Protein 5YV5 (pdb70)

C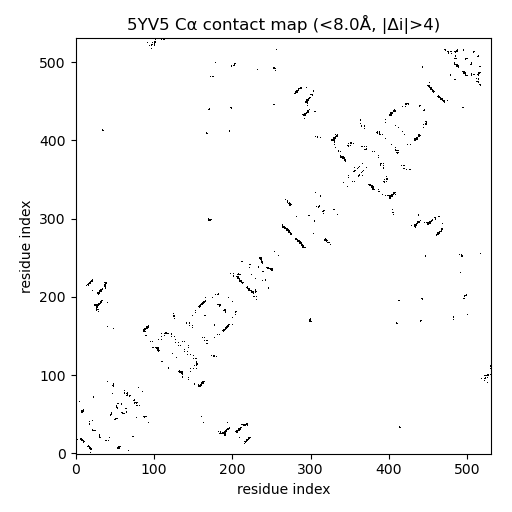ATH classification: 3.40.50.300 (+1 more: 3.40.50.300)

Organism: NCBI:txid1185654

Solvent-accessible surface area: 22726 Å² total; per-residue (Å²): 107,94,108,163,146,47,13,4,11,106,62,58,157,97,53,12,24,0,23,58,10,0,14,17,76,109,25,73,0,0,0,0,0,0,21,60,43,0,10,8,37,12,0,5,72,0,0,12,32,88,42,66,0,30,44,38,55,136,34,119,42,36,58,10,0,18,129,34,25,162,89,64,110,7,56,82,15,0,65,75,18,88,85,36,124,18,180,14,17,14,0,6,70,67,0,78,42,0,40,134,21,14,152,29,64,0,42,84,7,0,126,105,0,42,89,44,68,50,28,156,104,10,9,132,28,4,65,0,88,137,5,42,99,120,69,2,123,124,18,60,23,11,32,9,0,19,0,0,0,0,0,0,8,0,30,93,23,50,16,0,0,1,6,13,3,5,38,81,2,4,1,63,30,18,1,22,2,1,35,11,0,38,100,3,10,125,95,39,27,0,0,1,0,0,0,9,1,6,1,3,0,5,2,0,0,38,26,0,0,0,1,16,27,93,81,42,80,43,0,8,1,0,78,58,21,38,18,78,96,0,0,2,25,0,0,82,0,57,0,149,128,39,109,32,143,55,12,119,85,72,7,135,12,32,131,127,76,92,82,118,167,100,160,68,118,51,36,22,79,4,61,110,0,8,24,38,99,81,101,23,114,0,68,0,27,62,14,57,1,40,90,23,3,2,0,0,0,0,0,20,52,44,1,9,8,32,16,0,1,73,5,5,20,66,88,44,136,26,75,96,42,133,36,140,47,152,45,83,48,2,51,1,44,32,177,64,178,21,137,60,175,4,24,0,104,66,42,0,23,160,38,36,51,85,35,8,108,35,118,52,15,58,80,31,0,0,130,28,2,22,0,64,127,10,37,126,81,68,5,69,122,18,64,35,14,31,23,12,27,1,14,0,0,13,8,4,1,116,115,4,46,1,8,0,0,0,16,0,7,34,139,4,7,1,44,39,20,8,7,0,4,36,0,0,10,42,1,6,87,122,60,143,50,2,0,2,0,0,0,8,4,2,5,3,2,17,20,0,6,34,47,0,0,0,1,53,30,92,76,48,129,121,3,82,0,9,53,13,29,36,21,141,114,0,2,29,107,6,0,52,69,14,20,2,0,1,77,42,0,116,92,13,6,1,1,49,7,4,46,88,32,39,95,81,3,145,100,8,65,159,158,34,67,35,1,78,87,96,71,88,76,7,47,67,7,0,45,72,7,0,73

Sequence (531 aa):
SHLEEDCVHRYGVNAFVLYRLPVVKEGMVVGIVGPNGTGKSTAVKILAGQLIPNLCGDNDSWDGVIRAFRGNELQNYFEKLKNGEIRPVVKPQYVDLIPKAVKGKVIELLKKADETGKLEEVVKALELENVLDREIQHLSGGELQRVAIAAALLRNATFYFFDEPSSYLDIRQRLNAARAIRRLSEEGKSVLVVEHDLAVLDYLSDIIHVVYGEPGVYGIFSQPKGTRNGINEFLRGYLKDENVRFRPYEIKFTKTGERVEIERETLVTYPRLVKDYGSFRLEVEPGEIKKGEVIGIVGPNGIGKTTFVKMLAGVEEPTEGKIEWDLTVAYKPQYIKADYEGTVYELLSKIDASKLNSNFYKTELLKPLGIIDLYDREVNELSGGELQRVAIAATLLRDADIYLLDEPSAYLDVEQRLAVSRAIRHLMEKNEKTALVVEHDVLMIDYVSDRLMVFEGEPGKYGRALPPMGMREGMNRFLASIGITFRRDPDTGRPRANKEGSVKDREQKEKGEYYYISEEEALAGLSALFG

Nearest PDB structures (foldseek):
  5yv5-assembly1_A  TM=1.002E+00  e=0.000E+00  Pyrococcus furiosus COM1
  1yqt-assembly1_A  TM=9.961E-01  e=0.000E+00  Pyrococcus furiosus
  3j15-assembly1_B  TM=9.152E-01  e=1.949E-87  Pyrococcus furiosus
  7o80-assembly1_Bz  TM=8.750E-01  e=1.433E-65  Oryctolagus cuniculus
  3jai-assembly1_jj  TM=8.845E-01  e=2.036E-62  Oryctolagus cuniculus

Radius of gyration: 23.37 Å; Cα contacts (8 Å, |Δi|>4): 1099; chains: 2; bounding box: 56×56×71 Å

InterPro domains:
  IPR003439 ABC transporter-like, ATP-binding domain [PF00005] (96-238)
  IPR003439 ABC transporter-like, ATP-binding domain [PF00005] (360-481)
  IPR003439 ABC transporter-like, ATP-binding domain [PS50893] (66-309)
  IPR003439 ABC transporter-like, ATP-binding domain [PS50893] (334-554)
  IPR003593 AAA+ ATPase domain [SM00382] (98-286)
  IPR003593 AAA+ ATPase domain [SM00382] (363-531)
  IPR007209 RNase L inhibitor RLI-like, possible metal-binding domain [PF04068] (1-32)
  IPR013283 RLI1 [PR01868] (20-35)
  IPR013283 RLI1 [PR01868] (48-72)
  IPR013283 RLI1 [PR01868] (75-95)
  IPR013283 RLI1 [PR01868] (103-128)
  IPR013283 RLI1 [PR01868] (134-150)
  IPR013283 RLI1 [PR01868] (150-176)
  IPR013283 RLI1 [PTHR19248] (2-589)
  IPR017871 ABC transporter-like, conserved site [PS00211] (211-225)
  IPR017871 ABC transporter-like, conserved site [PS00211] (454-468)
  IPR017896 4Fe-4S ferredoxin-type, iron-sulphur binding domain [PF00037] (45-67)
  IPR017896 4Fe-4S ferredoxin-type, iron-sulphur binding domain [PS51379] (2-35)
  IPR017896 4Fe-4S ferredoxin-type, iron-sulphur binding domain [PS51379] (42-71)
  IPR017900 4Fe-4S ferredoxin, iron-sulphur binding, conserved site [PS00198] (51-62)

Foldseek 3Di:
DPDLLQFWAADDVQRETEGHADDWFFLFEEEEAEFAQACPVVNVCCLQVNDPGCSVHRDDDLVVVLVSCVPHPCNVSSVCVRVVVFHEQELDDPLVCVPVVDWDFLLVLLVVLAPPPCLVVLCVLLVCVVRRGPIPVPDDSLNSLSSSLSSQLRHDGQEYEYEASCAPFFLLNLQSSLQSQLVSSVVRGIYYYYHQQLQSSLQNGQKYWYWADDRSHHIYTDHIDGSVVRVQCVQQQADPVVRDRRDPGGLFFDDPPDDDDDPFAWPDWFDWFWADDDQEIEIEHTATFGFLFEAEEGDGPLACPLVVLCVVQVVDPTPDGDDDDDWFEQEQHPDDQDDDFAFLQVLQCVQPVPLVPDPVCCVQQCVQLVNVVRGRPTQNPDDPSRVLSSSLSSSLSHDIQEYEAEASCRPGGNSNLSSSLRNLQVSSNVVRHYYYYYYSRVQSCSSRHQWYWYKDDDRNRYIYIDYIGGPQVRCLVVVVVNLWAWDADNSRRTTRTDHPPDPVSVVCVVVSRRYDD/DDPVVVVVVVVVPD

Structure (mmCIF, N/CA/C/O backbone):
data_5YV5
#
_entry.id   5YV5
#
_cell.length_a   60.011
_cell.length_b   64.731
_cell.length_c   147.073
_cell.angle_alpha   90.00
_cell.angle_beta   90.00
_cell.angle_gamma   90.00
#
_symmetry.space_group_name_H-M   'P 21 21 21'
#
loop_
_entity.id
_entity.type
_entity.pdbx_description
1 polymer 'ATPase RIL'
2 polymer 'Archaeal ribosomal stalk protein aP1'
3 non-polymer "ADENOSINE-5'-DIPHOSPHATE"
4 non-polymer 'MAGNESIUM ION'
5 water water
#
loop_
_atom_site.group_PDB
_atom_site.id
_atom_site.type_symbol
_atom_site.label_atom_id
_atom_site.label_alt_id
_atom_site.label_comp_id
_atom_site.label_asym_id
_atom_site.label_entity_id
_atom_site.label_seq_id
_atom_site.pdbx_PDB_ins_code
_atom_site.Cartn_x
_atom_site.Cartn_y
_atom_site.Cartn_z
_atom_site.occupancy
_atom_site.B_iso_or_equiv
_atom_site.auth_seq_id
_atom_site.auth_comp_id
_atom_site.auth_asym_id
_atom_site.auth_atom_id
_atom_site.pdbx_PDB_model_num
ATOM 1 N N . SER A 1 19 ? 6.950 6.881 -39.577 1.00 65.92 73 SER A N 1
ATOM 2 C CA . SER A 1 19 ? 5.930 7.508 -38.681 1.00 66.11 73 SER A CA 1
ATOM 3 C C . SER A 1 19 ? 5.648 8.951 -39.102 1.00 66.55 73 SER A C 1
ATOM 4 O O . SER A 1 19 ? 6.384 9.520 -39.910 1.00 68.36 73 SER A O 1
ATOM 7 N N . HIS A 1 20 ? 4.581 9.532 -38.551 1.00 65.41 74 HIS A N 1
ATOM 8 C CA . HIS A 1 20 ? 4.180 10.917 -38.851 1.00 63.68 74 HIS A CA 1
ATOM 9 C C . HIS A 1 20 ? 3.868 11.154 -40.344 1.00 61.74 74 HIS A C 1
ATOM 10 O O . HIS A 1 20 ? 4.090 12.253 -40.858 1.00 60.60 74 HIS A O 1
ATOM 17 N N . LEU A 1 21 ? 3.347 10.137 -41.034 1.00 59.49 75 LEU A N 1
ATOM 18 C CA . LEU A 1 21 ? 3.000 10.267 -42.460 1.00 57.56 75 LEU A CA 1
ATOM 19 C C . LEU A 1 21 ? 1.707 11.067 -42.647 1.00 55.97 75 LEU A C 1
ATOM 20 O O . LEU A 1 21 ? 0.806 11.022 -41.800 1.00 54.39 75 LEU A O 1
ATOM 25 N N . GLU A 1 22 ? 1.619 11.786 -43.765 1.00 52.70 76 GLU A N 1
ATOM 26 C CA . GLU A 1 22 ? 0.508 12.709 -44.009 1.00 50.59 76 GLU A CA 1
ATOM 27 C C . GLU A 1 22 ? -0.811 11.972 -44.239 1.00 46.52 76 GLU A C 1
ATOM 28 O O . GLU A 1 22 ? -1.844 12.364 -43.697 1.00 44.09 76 GLU A O 1
ATOM 34 N N . GLU A 1 23 ? -0.765 10.899 -45.024 1.00 43.93 77 GLU A N 1
ATOM 35 C CA . GLU A 1 23 ? -1.942 10.060 -45.277 1.00 43.99 77 GLU A CA 1
ATOM 36 C C . GLU A 1 23 ? -2.502 9.408 -44.002 1.00 39.98 77 GLU A C 1
ATOM 37 O O . GLU A 1 23 ? -3.701 9.132 -43.923 1.00 39.76 77 GLU A O 1
ATOM 43 N N . ASP A 1 24 ? -1.631 9.157 -43.022 1.00 36.16 78 ASP A N 1
ATOM 44 C CA . ASP A 1 24 ? -2.030 8.572 -41.728 1.00 33.75 78 ASP A CA 1
ATOM 45 C C . ASP A 1 24 ? -2.561 9.595 -40.718 1.00 31.69 78 ASP A C 1
ATOM 46 O O . ASP A 1 24 ? -2.956 9.226 -39.609 1.00 29.26 78 ASP A O 1
ATOM 51 N N . CYS A 1 25 ? -2.577 10.871 -41.101 1.00 29.78 79 CYS A N 1
ATOM 52 C CA . CYS A 1 25 ? -3.027 11.935 -40.220 1.00 28.79 79 CYS A CA 1
ATOM 53 C C . CYS A 1 25 ? -4.553 11.974 -40.198 1.00 27.45 79 CYS A C 1
ATOM 54 O O . CYS A 1 25 ? -5.191 12.401 -41.159 1.00 27.41 79 CYS A O 1
ATOM 57 N N . VAL A 1 26 ? -5.137 11.547 -39.085 1.00 25.62 80 VAL A N 1
ATOM 58 C CA . VAL A 1 26 ? -6.570 11.318 -39.029 1.00 24.71 80 VAL A CA 1
ATOM 59 C C . VAL A 1 26 ? -7.353 12.540 -38.578 1.00 24.07 80 VAL A C 1
ATOM 60 O O . VAL A 1 26 ? -8.398 12.842 -39.144 1.00 23.88 80 VAL A O 1
ATOM 64 N N . HIS A 1 27 ? -6.877 13.235 -37.553 1.00 24.97 81 HIS A N 1
ATOM 65 C CA . HIS A 1 27 ? -7.611 14.392 -37.048 1.00 25.56 81 HIS A CA 1
ATOM 66 C C . HIS A 1 27 ? -6.716 15.365 -36.298 1.00 27.34 81 HIS A C 1
ATOM 67 O O . HIS A 1 27 ? -5.819 14.960 -35.559 1.00 26.95 81 HIS A O 1
ATOM 74 N N . ARG A 1 28 ? -6.981 16.651 -36.514 1.00 28.62 82 ARG A N 1
ATOM 75 C CA . ARG A 1 28 ? -6.272 17.729 -35.863 1.00 30.08 82 ARG A CA 1
ATOM 76 C C . ARG A 1 28 ? -7.308 18.637 -35.221 1.00 29.46 82 ARG A C 1
ATOM 77 O O . ARG A 1 28 ? -8.191 19.137 -35.903 1.00 29.48 82 ARG A O 1
ATOM 85 N N . TYR A 1 29 ? -7.214 18.839 -33.912 1.00 29.81 83 TYR A N 1
ATOM 86 C CA . TYR A 1 29 ? -8.084 19.810 -33.236 1.00 31.33 83 TYR A CA 1
ATOM 87 C C . TYR A 1 29 ? -7.557 21.221 -33.507 1.00 33.88 83 TYR A C 1
ATOM 88 O O . TYR A 1 29 ? -6.353 21.476 -33.403 1.00 32.80 83 TYR A O 1
ATOM 97 N N . GLY A 1 30 ? -8.461 22.125 -33.868 1.00 37.49 84 GLY A N 1
ATOM 98 C CA . GLY A 1 30 ? -8.080 23.465 -34.310 1.00 41.36 84 GLY A CA 1
ATOM 99 C C . GLY A 1 30 ? -7.594 24.323 -33.164 1.00 44.96 84 GLY A C 1
ATOM 100 O O . GLY A 1 30 ? -6.500 24.897 -33.226 1.00 44.57 84 GLY A O 1
ATOM 101 N N . VAL A 1 31 ? -8.418 24.403 -32.120 1.00 49.14 85 VAL A N 1
ATOM 102 C CA . VAL A 1 31 ? -8.106 25.175 -30.915 1.00 52.64 85 VAL A CA 1
ATOM 103 C C . VAL A 1 31 ? -7.366 24.258 -29.936 1.00 53.48 85 VAL A C 1
ATOM 104 O O . VAL A 1 31 ? -7.887 23.912 -28.872 1.00 55.87 85 VAL A O 1
ATOM 108 N N . ASN A 1 32 ? -6.146 23.874 -30.313 1.00 52.61 86 ASN A N 1
ATOM 109 C CA . ASN A 1 32 ? -5.379 22.827 -29.615 1.00 50.63 86 ASN A CA 1
ATOM 110 C C . ASN A 1 32 ? -4.141 22.438 -30.435 1.00 45.93 86 ASN A C 1
ATOM 111 O O . ASN A 1 32 ? -3.021 22.424 -29.930 1.00 45.11 86 ASN A O 1
ATOM 116 N N . ALA A 1 33 ? -4.366 22.119 -31.707 1.00 41.81 87 ALA A N 1
ATOM 117 C CA . ALA A 1 33 ? -3.338 21.578 -32.595 1.00 38.42 87 ALA A CA 1
ATOM 118 C C . ALA A 1 33 ? -2.954 20.126 -32.273 1.00 35.39 87 ALA A C 1
ATOM 119 O O . ALA A 1 33 ? -2.018 19.604 -32.883 1.00 36.28 87 ALA A O 1
ATOM 121 N N . PHE A 1 34 ? -3.657 19.463 -31.347 1.00 31.75 88 PHE A N 1
ATOM 122 C CA . PHE A 1 34 ? -3.410 18.036 -31.123 1.00 28.85 88 PHE A CA 1
ATOM 123 C C . PHE A 1 34 ? -3.714 17.281 -32.405 1.00 27.87 88 PHE A C 1
ATOM 124 O O . PHE A 1 34 ? -4.751 17.502 -33.034 1.00 27.72 88 PHE A O 1
ATOM 132 N N . VAL A 1 35 ? -2.813 16.379 -32.773 1.00 27.16 89 VAL A N 1
ATOM 133 C CA . VAL A 1 35 ? -2.975 15.591 -33.982 1.00 26.46 89 VAL A CA 1
ATOM 134 C C . VAL A 1 35 ? -3.001 14.082 -33.672 1.00 24.71 89 VAL A C 1
ATOM 135 O O . VAL A 1 35 ? -2.174 13.580 -32.911 1.00 23.04 89 VAL A O 1
ATOM 139 N N . LEU A 1 36 ? -3.974 13.374 -34.255 1.00 23.52 90 LEU A N 1
ATOM 140 C CA . LEU A 1 36 ? -4.062 11.908 -34.146 1.00 22.93 90 LEU A CA 1
ATOM 141 C C . LEU A 1 36 ? -3.643 11.254 -35.454 1.00 22.74 90 LEU A C 1
ATOM 142 O O . LEU A 1 36 ? -4.155 11.618 -36.524 1.00 22.13 90 LEU A O 1
ATOM 147 N N . TYR A 1 37 ? -2.741 10.277 -35.354 1.00 22.59 91 TYR A N 1
ATOM 148 C CA . TYR A 1 37 ? -2.335 9.453 -36.493 1.00 23.54 91 TYR A CA 1
ATOM 149 C C . TYR A 1 37 ? -2.827 8.028 -36.351 1.00 22.98 91 TYR A C 1
ATOM 150 O O . TYR A 1 37 ? -2.618 7.403 -35.310 1.00 22.50 91 TYR A O 1
ATOM 159 N N . ARG A 1 38 ? -3.450 7.521 -37.415 1.00 22.87 92 ARG A N 1
ATOM 160 C CA . ARG A 1 38 ? -3.909 6.131 -37.517 1.00 23.67 92 ARG A CA 1
ATOM 161 C C . ARG A 1 38 ? -5.090 5.830 -36.600 1.00 22.79 92 ARG A C 1
ATOM 162 O O . ARG A 1 38 ? -5.458 6.633 -35.734 1.00 21.22 92 ARG A O 1
ATOM 170 N N . LEU A 1 39 ? -5.700 4.677 -36.843 1.00 22.34 93 LEU A N 1
ATOM 171 C CA . LEU A 1 39 ? -6.852 4.210 -36.076 1.00 22.48 93 LEU A CA 1
ATOM 172 C C . LEU A 1 39 ? -6.700 2.717 -35.800 1.00 23.16 93 LEU A C 1
ATOM 173 O O . LEU A 1 39 ? -5.993 2.013 -36.538 1.00 22.82 93 LEU A O 1
ATOM 178 N N . PRO A 1 40 ? -7.360 2.229 -34.738 1.00 23.35 94 PRO A N 1
ATOM 179 C CA . PRO A 1 40 ? -7.370 0.805 -34.479 1.00 23.71 94 PRO A CA 1
ATOM 180 C C . PRO A 1 40 ? -8.313 0.069 -35.423 1.00 25.04 94 PRO A C 1
ATOM 181 O O . PRO A 1 40 ? -9.272 0.655 -35.939 1.00 24.96 94 PRO A O 1
ATOM 185 N N . VAL A 1 41 ? -8.017 -1.205 -35.638 1.00 26.67 95 VAL A N 1
ATOM 186 C CA . VAL A 1 41 ? -8.912 -2.132 -36.315 1.00 28.69 95 VAL A CA 1
ATOM 187 C C . VAL A 1 41 ? -10.081 -2.514 -35.403 1.00 29.30 95 VAL A C 1
ATOM 188 O O . VAL A 1 41 ? -9.922 -2.570 -34.186 1.00 30.39 95 VAL A O 1
ATOM 192 N N . VAL A 1 42 ? -11.253 -2.741 -35.990 1.00 29.56 96 VAL A N 1
ATOM 193 C CA . VAL A 1 42 ? -12.381 -3.355 -35.281 1.00 30.99 96 VAL A CA 1
ATOM 194 C C . VAL A 1 42 ? -12.770 -4.623 -36.035 1.00 32.32 96 VAL A C 1
ATOM 195 O O . VAL A 1 42 ? -12.735 -4.646 -37.265 1.00 31.50 96 VAL A O 1
ATOM 199 N N . LYS A 1 43 ? -13.117 -5.680 -35.302 1.00 33.31 97 LYS A N 1
ATOM 200 C CA . LYS A 1 43 ? -13.422 -6.976 -35.907 1.00 33.87 97 LYS A CA 1
ATOM 201 C C . LYS A 1 43 ? -14.526 -7.707 -35.155 1.00 33.16 97 LYS A C 1
ATOM 202 O O . LYS A 1 43 ? -14.430 -7.922 -33.941 1.00 31.26 97 LYS A O 1
ATOM 208 N N . GLU A 1 44 ? -15.578 -8.073 -35.887 1.00 31.72 98 GLU A N 1
ATOM 209 C CA . GLU A 1 44 ? -16.644 -8.925 -35.365 1.00 31.41 98 GLU A CA 1
ATOM 210 C C . GLU A 1 44 ? -16.062 -10.225 -34.838 1.00 29.07 98 GLU A C 1
ATOM 211 O O . GLU A 1 44 ? -15.172 -10.804 -35.452 1.00 28.51 98 GLU A O 1
ATOM 217 N N . GLY A 1 45 ? -16.542 -10.658 -33.678 1.00 28.40 99 GLY A N 1
ATOM 218 C CA . GLY A 1 45 ? -16.043 -11.870 -33.031 1.00 28.44 99 GLY A CA 1
ATOM 219 C C . GLY A 1 45 ? -14.742 -11.701 -32.258 1.00 28.35 99 GLY A C 1
ATOM 220 O O . GLY A 1 45 ? -14.200 -12.686 -31.767 1.00 27.72 99 GLY A O 1
ATOM 221 N N . MET A 1 46 ? -14.251 -10.458 -32.147 1.00 29.11 100 MET A N 1
ATOM 222 C CA . MET A 1 46 ? -12.971 -10.145 -31.497 1.00 28.95 100 MET A CA 1
ATOM 223 C C . MET A 1 46 ? -13.116 -8.958 -30.541 1.00 26.48 100 MET A C 1
ATOM 224 O O . MET A 1 46 ? -13.932 -8.067 -30.770 1.00 25.19 100 MET A O 1
ATOM 229 N N . VAL A 1 47 ? -12.309 -8.945 -29.480 1.00 23.69 101 VAL A N 1
ATOM 230 C CA . VAL A 1 47 ? -12.200 -7.774 -28.607 1.00 22.40 101 VAL A CA 1
ATOM 231 C C . VAL A 1 47 ? -10.886 -7.072 -28.938 1.00 20.92 101 VAL A C 1
ATOM 232 O O . VAL A 1 47 ? -9.816 -7.673 -28.840 1.00 20.29 101 VAL A O 1
ATOM 236 N N . VAL A 1 48 ? -10.967 -5.812 -29.352 1.00 19.74 102 VAL A N 1
ATOM 237 C CA . VAL A 1 48 ? -9.764 -5.034 -29.611 1.00 18.99 102 VAL A CA 1
ATOM 238 C C . VAL A 1 48 ? -9.553 -4.077 -28.450 1.00 18.25 102 VAL A C 1
ATOM 239 O O . VAL A 1 48 ? -10.412 -3.240 -28.159 1.00 18.01 102 VAL A O 1
ATOM 243 N N . GLY A 1 49 ? -8.407 -4.226 -27.796 1.00 17.67 103 GLY A N 1
ATOM 244 C CA . GLY A 1 49 ? -8.037 -3.416 -26.646 1.00 18.10 103 GLY A CA 1
ATOM 245 C C . GLY A 1 49 ? -7.070 -2.301 -27.020 1.00 17.65 103 GLY A C 1
ATOM 246 O O . GLY A 1 49 ? -6.203 -2.484 -27.887 1.00 16.66 103 GLY A O 1
ATOM 247 N N . ILE A 1 50 ? -7.227 -1.157 -26.351 1.00 16.94 104 ILE A N 1
ATOM 248 C CA . ILE A 1 50 ? -6.406 0.032 -26.590 1.00 16.96 104 ILE A CA 1
ATOM 249 C C . ILE A 1 50 ? -5.785 0.481 -25.272 1.00 16.30 104 ILE A C 1
ATOM 250 O O . ILE A 1 50 ? -6.491 0.706 -24.292 1.00 15.62 104 ILE A O 1
ATOM 255 N N . VAL A 1 51 ? -4.470 0.628 -25.268 1.00 15.72 105 VAL A N 1
ATOM 256 C CA . VAL A 1 51 ? -3.742 1.042 -24.080 1.00 15.69 105 VAL A CA 1
ATOM 257 C C . VAL A 1 51 ? -2.775 2.176 -24.412 1.00 15.31 105 VAL A C 1
ATOM 258 O O . VAL A 1 51 ? -2.050 2.131 -25.414 1.00 15.53 105 VAL A O 1
ATOM 262 N N . GLY A 1 52 ? -2.783 3.205 -23.574 1.00 14.78 106 GLY A N 1
ATOM 263 C CA . GLY A 1 52 ? -1.806 4.268 -23.678 1.00 14.79 106 GLY A CA 1
ATOM 264 C C . GLY A 1 52 ? -2.065 5.417 -22.725 1.00 14.51 106 GLY A C 1
ATOM 265 O O . GLY A 1 52 ? -3.160 5.536 -22.174 1.00 13.96 106 GLY A O 1
ATOM 266 N N . PRO A 1 53 ? -1.058 6.291 -22.552 1.00 14.75 107 PRO A N 1
ATOM 267 C CA . PRO A 1 53 ? -1.189 7.438 -21.658 1.00 14.86 107 PRO A CA 1
ATOM 268 C C . PRO A 1 53 ? -2.313 8.356 -22.103 1.00 14.95 107 PRO A C 1
ATOM 269 O O . PRO A 1 53 ? -2.687 8.372 -23.281 1.00 14.75 107 PRO A O 1
ATOM 273 N N . ASN A 1 54 ? -2.878 9.099 -21.163 1.00 15.36 108 ASN A N 1
ATOM 274 C CA . ASN A 1 54 ? -3.938 10.022 -21.519 1.00 15.78 108 ASN A CA 1
ATOM 275 C C . ASN A 1 54 ? -3.387 11.203 -22.310 1.00 16.27 108 ASN A C 1
ATOM 276 O O . ASN A 1 54 ? -2.193 11.514 -22.253 1.00 16.42 108 ASN A O 1
ATOM 281 N N . GLY A 1 55 ? -4.274 11.824 -23.078 1.00 16.48 109 GLY A N 1
ATOM 282 C CA . GLY A 1 55 ? -3.908 12.908 -23.970 1.00 16.88 109 GLY A CA 1
ATOM 283 C C . GLY A 1 55 ? -3.314 12.461 -25.291 1.00 17.03 109 GLY A C 1
ATOM 284 O O . GLY A 1 55 ? -2.759 13.288 -26.014 1.00 17.04 109 GLY A O 1
ATOM 285 N N . THR A 1 56 ? -3.444 11.177 -25.637 1.00 17.17 110 THR A N 1
ATOM 286 C CA . THR A 1 56 ? -2.858 10.673 -26.883 1.00 17.07 110 THR A CA 1
ATOM 287 C C . THR A 1 56 ? -3.878 10.281 -27.967 1.00 16.72 110 THR A C 1
ATOM 288 O O . THR A 1 56 ? -3.491 9.756 -29.008 1.00 17.27 110 THR A O 1
ATOM 292 N N . GLY A 1 57 ? -5.161 10.548 -27.738 1.00 15.92 111 GLY A N 1
ATOM 293 C CA . GLY A 1 57 ? -6.181 10.344 -28.759 1.00 15.88 111 GLY A CA 1
ATOM 294 C C . GLY A 1 57 ? -7.007 9.071 -28.690 1.00 15.89 111 GLY A C 1
ATOM 295 O O . GLY A 1 57 ? -7.647 8.698 -29.681 1.00 15.30 111 GLY A O 1
ATOM 296 N N . LYS A 1 58 ? -7.018 8.403 -27.536 1.00 15.68 112 LYS A N 1
ATOM 297 C CA . LYS A 1 58 ? -7.765 7.152 -27.396 1.00 15.85 112 LYS A CA 1
ATOM 298 C C . LYS A 1 58 ? -9.259 7.397 -27.589 1.00 15.98 112 LYS A C 1
ATOM 299 O O . LYS A 1 58 ? -9.884 6.765 -28.434 1.00 15.53 112 LYS A O 1
ATOM 305 N N . SER A 1 59 ? -9.810 8.348 -26.838 1.00 16.76 113 SER A N 1
ATOM 306 C CA . SER A 1 59 ? -11.224 8.696 -26.956 1.00 17.27 113 SER A CA 1
ATOM 307 C C . SER A 1 59 ? -11.561 9.336 -28.313 1.00 17.45 113 SER A C 1
ATOM 308 O O . SER A 1 59 ? -12.638 9.105 -28.857 1.00 17.10 113 SER A O 1
ATOM 311 N N . THR A 1 60 ? -10.644 10.137 -28.848 1.00 17.67 114 THR A N 1
ATOM 312 C CA . THR A 1 60 ? -10.815 10.709 -30.177 1.00 17.68 114 THR A CA 1
ATOM 313 C C . THR A 1 60 ? -11.074 9.585 -31.196 1.00 18.16 114 THR A C 1
ATOM 314 O O . THR A 1 60 ? -12.019 9.671 -31.982 1.00 17.77 114 THR A O 1
ATOM 318 N N . ALA A 1 61 ? -10.268 8.524 -31.152 1.00 18.68 115 ALA A N 1
ATOM 319 C CA . ALA A 1 61 ? -10.433 7.394 -32.067 1.00 19.48 115 ALA A CA 1
ATOM 320 C C . ALA A 1 61 ? -11.799 6.721 -31.904 1.00 20.49 115 ALA A C 1
ATOM 321 O O . ALA A 1 61 ? -12.433 6.344 -32.890 1.00 20.93 115 ALA A O 1
ATOM 323 N N . VAL A 1 62 ? -12.243 6.576 -30.656 1.00 20.92 116 VAL A N 1
ATOM 324 C CA . VAL A 1 62 ? -13.553 6.003 -30.353 1.00 21.35 116 VAL A CA 1
ATOM 325 C C . VAL A 1 62 ? -14.692 6.875 -30.902 1.00 21.82 116 VAL A C 1
ATOM 326 O O . VAL A 1 62 ? -15.655 6.353 -31.458 1.00 21.72 116 VAL A O 1
ATOM 330 N N . LYS A 1 63 ? -14.586 8.190 -30.741 1.00 22.59 117 LYS A N 1
ATOM 331 C CA . LYS A 1 63 ? -15.604 9.112 -31.248 1.00 23.69 117 LYS A CA 1
ATOM 332 C C . LYS A 1 63 ? -15.720 9.024 -32.766 1.00 23.25 117 LYS A C 1
ATOM 333 O O . LYS A 1 63 ? -16.828 9.073 -33.317 1.00 22.03 117 LYS A O 1
ATOM 339 N N . ILE A 1 64 ? -14.573 8.898 -33.433 1.00 22.81 118 ILE A N 1
ATOM 340 C CA . ILE A 1 64 ? -14.534 8.803 -34.888 1.00 23.30 118 ILE A CA 1
ATOM 341 C C . ILE A 1 64 ? -15.200 7.511 -35.352 1.00 23.71 118 ILE A C 1
ATOM 342 O O . ILE A 1 64 ? -16.131 7.557 -36.152 1.00 23.66 118 ILE A O 1
ATOM 347 N N . LEU A 1 65 ? -14.738 6.376 -34.833 1.00 23.35 119 LEU A N 1
ATOM 348 C CA . LEU A 1 65 ? -15.294 5.074 -35.213 1.00 23.82 119 LEU A CA 1
ATOM 349 C C . LEU A 1 65 ? -16.776 4.937 -34.857 1.00 24.05 119 LEU A C 1
ATOM 350 O O . LEU A 1 65 ? -17.511 4.214 -35.520 1.00 24.11 119 LEU A O 1
ATOM 355 N N . ALA A 1 66 ? -17.210 5.637 -33.813 1.00 24.71 120 ALA A N 1
ATOM 356 C CA . ALA A 1 66 ? -18.613 5.634 -33.416 1.00 25.12 120 ALA A CA 1
ATOM 357 C C . ALA A 1 66 ? -19.504 6.481 -34.339 1.00 25.92 120 ALA A C 1
ATOM 358 O O . ALA A 1 66 ? -20.728 6.339 -34.318 1.00 25.57 120 ALA A O 1
ATOM 360 N N . GLY A 1 67 ? -18.898 7.377 -35.117 1.00 26.05 121 GLY A N 1
ATOM 361 C CA . GLY A 1 67 ? -19.647 8.262 -36.005 1.00 26.69 121 GLY A CA 1
ATOM 362 C C . GLY A 1 67 ? -20.055 9.568 -35.347 1.00 27.38 121 GLY A C 1
ATOM 363 O O . GLY A 1 67 ? -20.850 10.318 -35.904 1.00 25.50 121 GLY A O 1
ATOM 364 N N . GLN A 1 68 ? -19.509 9.841 -34.161 1.00 27.54 122 GLN A N 1
ATOM 365 C CA . GLN A 1 68 ? -19.843 11.044 -33.405 1.00 28.52 122 GLN A CA 1
ATOM 366 C C . GLN A 1 68 ? -18.965 12.220 -33.833 1.00 27.86 122 GLN A C 1
ATOM 367 O O . GLN A 1 68 ? -19.342 13.376 -33.650 1.00 27.82 122 GLN A O 1
ATOM 373 N N . LEU A 1 69 ? -17.796 11.925 -34.398 1.00 27.04 123 LEU A N 1
ATOM 374 C CA . LEU A 1 69 ? -16.900 12.961 -34.909 1.00 26.05 123 LEU A CA 1
ATOM 375 C C . LEU A 1 69 ? -16.440 12.602 -36.313 1.00 26.10 123 LEU A C 1
ATOM 376 O O . LEU A 1 69 ? -15.782 11.583 -36.516 1.00 25.69 123 LEU A O 1
ATOM 381 N N . ILE A 1 70 ? -16.784 13.446 -37.282 1.00 25.98 124 ILE A N 1
ATOM 382 C CA . ILE A 1 70 ? -16.273 13.301 -38.637 1.00 25.88 124 ILE A CA 1
ATOM 383 C C . ILE A 1 70 ? -14.831 13.811 -38.624 1.00 24.97 124 ILE A C 1
ATOM 384 O O . ILE A 1 70 ? -14.597 14.990 -38.366 1.00 26.31 124 ILE A O 1
ATOM 389 N N . PRO A 1 71 ? -13.856 12.930 -38.894 1.00 23.60 125 PRO A N 1
ATOM 390 C CA . PRO A 1 71 ? -12.465 13.376 -38.838 1.00 24.16 125 PRO A CA 1
ATOM 391 C C . PRO A 1 71 ? -12.117 14.309 -40.002 1.00 23.90 125 PRO A C 1
ATOM 392 O O . PRO A 1 71 ? -12.597 14.090 -41.116 1.00 23.39 125 PRO A O 1
ATOM 396 N N . ASN A 1 72 ? -11.266 15.302 -39.742 1.00 23.54 126 ASN A N 1
ATOM 397 C CA . ASN A 1 72 ? -10.951 16.350 -40.712 1.00 24.06 126 ASN A CA 1
ATOM 398 C C . ASN A 1 72 ? -9.715 16.009 -41.525 1.00 25.07 126 ASN A C 1
ATOM 399 O O . ASN A 1 72 ? -9.338 16.768 -42.418 1.00 24.82 126 ASN A O 1
ATOM 404 N N . LEU A 1 73 ? -9.095 14.869 -41.205 1.00 25.89 127 LEU A N 1
ATOM 405 C CA . LEU A 1 73 ? -7.923 14.356 -41.914 1.00 26.63 127 LEU A CA 1
ATOM 406 C C . LEU A 1 73 ? -6.746 15.323 -41.846 1.00 27.39 127 LEU A C 1
ATOM 407 O O . LEU A 1 73 ? -5.913 15.354 -42.743 1.00 27.27 127 LEU A O 1
ATOM 412 N N . CYS A 1 74 ? -6.682 16.093 -40.758 1.00 28.72 128 CYS A N 1
ATOM 413 C CA . CYS A 1 74 ? -5.672 17.132 -40.561 1.00 29.29 128 CYS A CA 1
ATOM 414 C C . CYS A 1 74 ? -5.703 18.197 -41.670 1.00 31.42 128 CYS A C 1
ATOM 415 O O . CYS A 1 74 ? -4.700 18.861 -41.937 1.00 31.90 128 CYS A O 1
ATOM 418 N N . GLY A 1 75 ? -6.871 18.356 -42.294 1.00 32.29 129 GLY A N 1
ATOM 419 C CA . GLY A 1 75 ? -7.123 19.410 -43.273 1.00 32.60 129 GLY A CA 1
ATOM 420 C C . GLY A 1 75 ? -8.452 20.062 -42.941 1.00 32.78 129 GLY A C 1
ATOM 421 O O . GLY A 1 75 ? -8.662 20.501 -41.806 1.00 32.95 129 GLY A O 1
ATOM 422 N N . ASP A 1 76 ? -9.362 20.099 -43.913 1.00 32.23 130 ASP A N 1
ATOM 423 C CA . ASP A 1 76 ? -10.688 20.666 -43.691 1.00 33.20 130 ASP A CA 1
ATOM 424 C C . ASP A 1 76 ? -11.832 19.724 -44.104 1.00 31.85 130 ASP A C 1
ATOM 425 O O . ASP A 1 76 ? -12.958 20.179 -44.324 1.00 31.57 130 ASP A O 1
ATOM 430 N N . ASN A 1 77 ? -11.559 18.419 -44.186 1.00 29.63 131 ASN A N 1
ATOM 431 C CA . ASN A 1 77 ? -12.610 17.440 -44.496 1.00 28.89 131 ASN A CA 1
ATOM 432 C C . ASN A 1 77 ? -13.785 17.587 -43.530 1.00 29.05 131 ASN A C 1
ATOM 433 O O . ASN A 1 77 ? -13.581 17.783 -42.334 1.00 28.45 131 ASN A O 1
ATOM 438 N N . ASP A 1 78 ? -15.006 17.496 -44.056 1.00 29.24 132 ASP A N 1
ATOM 439 C CA . ASP A 1 78 ? -16.206 17.571 -43.229 1.00 30.21 132 ASP A CA 1
ATOM 440 C C . ASP A 1 78 ? -17.284 16.548 -43.609 1.00 29.01 132 ASP A C 1
ATOM 441 O O . ASP A 1 78 ? -18.448 16.720 -43.254 1.00 29.56 132 ASP A O 1
ATOM 446 N N . SER A 1 79 ? -16.895 15.480 -44.301 1.00 27.94 133 SER A N 1
ATOM 447 C CA . SER A 1 79 ? -17.833 14.434 -44.694 1.00 27.81 133 SER A CA 1
ATOM 448 C C . SER A 1 79 ? -17.203 13.046 -44.611 1.00 27.06 133 SER A C 1
ATOM 449 O O . SER A 1 79 ? -15.978 12.897 -44.623 1.00 25.68 133 SER A O 1
ATOM 452 N N . TRP A 1 80 ? -18.070 12.041 -44.547 1.00 26.54 134 TRP A N 1
ATOM 453 C CA . TRP A 1 80 ? -17.662 10.648 -44.519 1.00 27.09 134 TRP A CA 1
ATOM 454 C C . TRP A 1 80 ? -17.092 10.206 -45.853 1.00 27.44 134 TRP A C 1
ATOM 455 O O . TRP A 1 80 ? -16.245 9.310 -45.896 1.00 27.02 134 TRP A O 1
ATOM 466 N N . ASP A 1 81 ? -17.562 10.826 -46.935 1.00 28.19 135 ASP A N 1
ATOM 467 C CA . ASP A 1 81 ? -17.022 10.570 -48.275 1.00 28.66 135 ASP A CA 1
ATOM 468 C C . ASP A 1 81 ? -15.507 10.803 -48.323 1.00 27.45 135 ASP A C 1
ATOM 469 O O . ASP A 1 81 ? -14.771 9.969 -48.843 1.00 25.73 135 ASP A O 1
ATOM 474 N N . GLY A 1 82 ? -15.052 11.929 -47.774 1.00 27.49 136 GLY A N 1
ATOM 475 C CA . GLY A 1 82 ? -13.615 12.215 -47.683 1.00 28.55 136 GLY A CA 1
ATOM 476 C C . GLY A 1 82 ? -12.828 11.196 -46.866 1.00 29.03 136 GLY A C 1
ATOM 477 O O . GLY A 1 82 ? -11.683 10.884 -47.194 1.00 30.42 136 GLY A O 1
ATOM 478 N N . VAL A 1 83 ? -13.444 10.671 -45.807 1.00 28.88 137 VAL A N 1
ATOM 479 C CA . VAL A 1 83 ? -12.811 9.651 -44.966 1.00 28.47 137 VAL A CA 1
ATOM 480 C C . VAL A 1 83 ? -12.701 8.339 -45.737 1.00 28.94 137 VAL A C 1
ATOM 481 O O . VAL A 1 83 ? -11.641 7.718 -45.771 1.00 28.57 137 VAL A O 1
ATOM 485 N N . ILE A 1 84 ? -13.803 7.930 -46.361 1.00 29.67 138 ILE A N 1
ATOM 486 C CA . ILE A 1 84 ? -13.842 6.713 -47.172 1.00 31.04 138 ILE A CA 1
ATOM 487 C C . ILE A 1 84 ? -12.740 6.709 -48.242 1.00 31.78 138 ILE A C 1
ATOM 488 O O . ILE A 1 84 ? -12.073 5.697 -48.440 1.00 33.80 138 ILE A O 1
ATOM 493 N N . ARG A 1 85 ? -12.544 7.835 -48.922 1.00 33.77 139 ARG A N 1
ATOM 494 C CA . ARG A 1 85 ? -11.468 7.955 -49.914 1.00 35.60 139 ARG A CA 1
ATOM 495 C C . ARG A 1 85 ? -10.077 7.885 -49.283 1.00 35.04 139 ARG A C 1
ATOM 496 O O . ARG A 1 85 ? -9.173 7.262 -49.839 1.00 33.39 139 ARG A O 1
ATOM 504 N N . ALA A 1 86 ? -9.910 8.525 -48.126 1.00 33.77 140 ALA A N 1
ATOM 505 C CA . ALA A 1 86 ? -8.622 8.537 -47.436 1.00 33.47 140 ALA A CA 1
ATOM 506 C C . ALA A 1 86 ? -8.205 7.142 -46.994 1.00 33.30 140 ALA A C 1
ATOM 507 O O . ALA A 1 86 ? -7.015 6.847 -46.932 1.00 33.83 140 ALA A O 1
ATOM 509 N N . PHE A 1 87 ? -9.184 6.291 -46.689 1.00 33.64 141 PHE A N 1
ATOM 510 C CA . PHE A 1 87 ? -8.917 4.922 -46.257 1.00 34.65 141 PHE A CA 1
ATOM 511 C C . PHE A 1 87 ? -8.997 3.896 -47.401 1.00 36.08 141 PHE A C 1
ATOM 512 O O . PHE A 1 87 ? -9.197 2.702 -47.153 1.00 35.23 141 PHE A O 1
ATOM 520 N N . ARG A 1 88 ? -8.823 4.352 -48.643 1.00 38.16 142 ARG A N 1
ATOM 521 C CA . ARG A 1 88 ? -8.710 3.442 -49.793 1.00 41.22 142 ARG A CA 1
ATOM 522 C C . ARG A 1 88 ? -7.682 2.351 -49.509 1.00 40.36 142 ARG A C 1
ATOM 523 O O . ARG A 1 88 ? -6.565 2.644 -49.094 1.00 40.11 142 ARG A O 1
ATOM 531 N N . GLY A 1 89 ? -8.071 1.098 -49.716 1.00 40.96 143 GLY A N 1
ATOM 532 C CA . GLY A 1 89 ? -7.173 -0.035 -49.501 1.00 42.74 143 GLY A CA 1
ATOM 533 C C . GLY A 1 89 ? -6.943 -0.381 -48.039 1.00 44.18 143 GLY A C 1
ATOM 534 O O . GLY A 1 89 ? -6.005 -1.108 -47.714 1.00 46.56 143 GLY A O 1
ATOM 535 N N . ASN A 1 90 ? -7.796 0.137 -47.158 1.00 43.76 144 ASN A N 1
ATOM 536 C CA . ASN A 1 90 ? -7.740 -0.171 -45.739 1.00 43.63 144 ASN A CA 1
ATOM 537 C C . ASN A 1 90 ? -9.024 -0.904 -45.395 1.00 42.84 144 ASN A C 1
ATOM 538 O O . ASN A 1 90 ? -10.095 -0.556 -45.905 1.00 41.65 144 ASN A O 1
ATOM 543 N N . GLU A 1 91 ? -8.926 -1.909 -44.530 1.00 41.87 145 GLU A N 1
ATOM 544 C CA . GLU A 1 91 ? -10.104 -2.673 -44.112 1.00 41.34 145 GLU A CA 1
ATOM 545 C C . GLU A 1 91 ? -11.194 -1.798 -43.470 1.00 37.07 145 GLU A C 1
ATOM 546 O O . GLU A 1 91 ? -12.360 -2.201 -43.411 1.00 36.52 145 GLU A O 1
ATOM 552 N N . LEU A 1 92 ? -10.818 -0.606 -43.008 1.00 32.64 146 LEU A N 1
ATOM 553 C CA . LEU A 1 92 ? -11.781 0.363 -42.467 1.00 30.56 146 LEU A CA 1
ATOM 554 C C . LEU A 1 92 ? -12.601 1.101 -43.538 1.00 28.19 146 LEU A C 1
ATOM 555 O O . LEU A 1 92 ? -13.589 1.750 -43.206 1.00 28.28 146 LEU A O 1
ATOM 560 N N . GLN A 1 93 ? -12.209 1.022 -44.808 1.00 27.27 147 GLN A N 1
ATOM 561 C CA . GLN A 1 93 ? -12.973 1.707 -45.863 1.00 26.57 147 GLN A CA 1
ATOM 562 C C . GLN A 1 93 ? -14.433 1.254 -45.859 1.00 25.05 147 GLN A C 1
ATOM 563 O O . GLN A 1 93 ? -15.346 2.079 -45.814 1.00 23.22 147 GLN A O 1
ATOM 569 N N . ASN A 1 94 ? -14.653 -0.059 -45.893 1.00 25.18 148 ASN A N 1
ATOM 570 C CA . ASN A 1 94 ? -16.013 -0.578 -45.894 1.00 24.93 148 ASN A CA 1
ATOM 571 C C . ASN A 1 94 ? -16.726 -0.286 -44.576 1.00 24.66 148 ASN A C 1
ATOM 572 O O . ASN A 1 94 ? -17.932 -0.019 -44.565 1.00 24.34 148 ASN A O 1
ATOM 577 N N . TYR A 1 95 ? -15.981 -0.319 -43.471 1.00 24.15 149 TYR A N 1
ATOM 578 C CA . TYR A 1 95 ? -16.546 0.036 -42.167 1.00 24.07 149 TYR A CA 1
ATOM 579 C C . TYR A 1 95 ? -17.163 1.435 -42.210 1.00 23.80 149 TYR A C 1
ATOM 580 O O . TYR A 1 95 ? -18.299 1.627 -41.786 1.00 25.48 149 TYR A O 1
ATOM 589 N N . PHE A 1 96 ? -16.411 2.408 -42.716 1.00 24.39 150 PHE A N 1
ATOM 590 C CA . PHE A 1 96 ? -16.891 3.796 -42.783 1.00 24.45 150 PHE A CA 1
ATOM 591 C C . PHE A 1 96 ? -18.037 3.986 -43.784 1.00 25.26 150 PHE A C 1
ATOM 592 O O . PHE A 1 96 ? -18.913 4.827 -43.564 1.00 25.05 150 PHE A O 1
ATOM 600 N N . GLU A 1 97 ? -18.026 3.235 -44.885 1.00 25.98 151 GLU A N 1
ATOM 601 C CA . GLU A 1 97 ? -19.153 3.249 -45.827 1.00 27.80 151 GLU A CA 1
ATOM 602 C C . GLU A 1 97 ? -20.444 2.857 -45.095 1.00 28.12 151 GLU A C 1
ATOM 603 O O . GLU A 1 97 ? -21.450 3.567 -45.168 1.00 27.85 151 GLU A O 1
ATOM 609 N N . LYS A 1 98 ? -20.392 1.738 -44.376 1.00 29.39 152 LYS A N 1
ATOM 610 C CA . LYS A 1 98 ? -21.531 1.261 -43.585 1.00 30.14 152 LYS A CA 1
ATOM 611 C C . LYS A 1 98 ? -21.955 2.274 -42.524 1.00 29.60 152 LYS A C 1
ATOM 612 O O . LYS A 1 98 ? -23.146 2.491 -42.294 1.00 28.57 152 LYS A O 1
ATOM 618 N N . LEU A 1 99 ? -20.972 2.901 -41.890 1.00 30.24 153 LEU A N 1
ATOM 619 C CA . LEU A 1 99 ? -21.230 3.930 -40.893 1.00 30.16 153 LEU A CA 1
ATOM 620 C C . LEU A 1 99 ? -21.950 5.110 -41.536 1.00 30.30 153 LEU A C 1
ATOM 621 O O . LEU A 1 99 ? -22.973 5.566 -41.036 1.00 29.29 153 LEU A O 1
ATOM 626 N N . LYS A 1 100 ? -21.418 5.581 -42.662 1.00 31.18 154 LYS A N 1
ATOM 627 C CA . LYS A 1 100 ? -22.041 6.647 -43.448 1.00 31.10 154 LYS A CA 1
ATOM 628 C C . LYS A 1 100 ? -23.493 6.341 -43.800 1.00 30.76 154 LYS A C 1
ATOM 629 O O . LYS A 1 100 ? -24.345 7.209 -43.695 1.00 30.35 154 LYS A O 1
ATOM 635 N N . ASN A 1 101 ? -23.764 5.111 -44.227 1.00 31.62 155 ASN A N 1
ATOM 636 C CA . ASN A 1 101 ? -25.095 4.743 -44.716 1.00 32.58 155 ASN A CA 1
ATOM 637 C C . ASN A 1 101 ? -26.050 4.294 -43.608 1.00 33.50 155 ASN A C 1
ATOM 638 O O . ASN A 1 101 ? -27.223 4.042 -43.872 1.00 32.50 155 ASN A O 1
ATOM 643 N N . GLY A 1 102 ? -25.555 4.193 -42.377 1.00 33.44 156 GLY A N 1
ATOM 644 C CA . GLY A 1 102 ? -26.391 3.812 -41.250 1.00 33.88 156 GLY A CA 1
ATOM 645 C C . GLY A 1 102 ? -26.654 2.321 -41.161 1.00 34.06 156 GLY A C 1
ATOM 646 O O . GLY A 1 102 ? -27.553 1.905 -40.441 1.00 35.43 156 GLY A O 1
ATOM 647 N N . GLU A 1 103 ? -25.884 1.513 -41.888 1.00 34.90 157 GLU A N 1
ATOM 648 C CA . GLU A 1 103 ? -25.929 0.056 -41.729 1.00 35.29 157 GLU A CA 1
ATOM 649 C C . GLU A 1 103 ? -25.372 -0.351 -40.368 1.00 35.50 157 GLU A C 1
ATOM 650 O O . GLU A 1 103 ? -25.763 -1.375 -39.818 1.00 35.86 157 GLU A O 1
ATOM 656 N N . ILE A 1 104 ? -24.432 0.431 -39.846 1.00 35.17 158 ILE A N 1
ATOM 657 C CA . ILE A 1 104 ? -23.934 0.208 -38.494 1.00 35.55 158 ILE A CA 1
ATOM 658 C C . ILE A 1 104 ? -24.079 1.478 -37.676 1.00 35.97 158 ILE A C 1
ATOM 659 O O . ILE A 1 104 ? -24.073 2.587 -38.218 1.00 37.09 158 ILE A O 1
ATOM 664 N N . ARG A 1 105 ? -24.234 1.298 -36.371 1.00 35.48 159 ARG A N 1
ATOM 665 C CA . ARG A 1 105 ? -24.417 2.406 -35.448 1.00 36.26 159 ARG A CA 1
ATOM 666 C C . ARG A 1 105 ? -23.867 1.960 -34.100 1.00 32.63 159 ARG A C 1
ATOM 667 O O . ARG A 1 105 ? -24.613 1.450 -33.267 1.00 30.45 159 ARG A O 1
ATOM 675 N N . PRO A 1 106 ? -22.550 2.128 -33.895 1.00 30.05 160 PRO A N 1
ATOM 676 C CA . PRO A 1 106 ? -21.919 1.548 -32.719 1.00 28.58 160 PRO A CA 1
ATOM 677 C C . PRO A 1 106 ? -22.526 2.038 -31.407 1.00 26.54 160 PRO A C 1
ATOM 678 O O . PRO A 1 106 ? -22.924 3.196 -31.300 1.00 26.21 160 PRO A O 1
ATOM 682 N N . VAL A 1 107 ? -22.605 1.140 -30.431 1.00 25.60 161 VAL A N 1
ATOM 683 C CA . VAL A 1 107 ? -23.053 1.482 -29.085 1.00 24.91 161 VAL A CA 1
ATOM 684 C C . VAL A 1 107 ? -21.807 1.905 -28.312 1.00 24.13 161 VAL A C 1
ATOM 685 O O . VAL A 1 107 ? -20.810 1.188 -28.311 1.00 23.27 161 VAL A O 1
ATOM 689 N N . VAL A 1 108 ? -21.861 3.082 -27.691 1.00 24.09 162 VAL A N 1
ATOM 690 C CA . VAL A 1 108 ? -20.702 3.655 -27.007 1.00 24.02 162 VAL A CA 1
ATOM 691 C C . VAL A 1 108 ? -20.976 3.886 -25.524 1.00 23.22 162 VAL A C 1
ATOM 692 O O . VAL A 1 108 ? -21.850 4.673 -25.162 1.00 23.21 162 VAL A O 1
ATOM 696 N N . LYS A 1 109 ? -20.229 3.178 -24.682 1.00 22.39 163 LYS A N 1
ATOM 697 C CA . LYS A 1 109 ? -20.160 3.461 -23.255 1.00 21.35 163 LYS A CA 1
ATOM 698 C C . LYS A 1 109 ? -19.046 4.485 -23.104 1.00 21.33 163 LYS A C 1
ATOM 699 O O . LYS A 1 109 ? -17.870 4.141 -23.168 1.00 20.95 163 LYS A O 1
ATOM 705 N N . PRO A 1 110 ? -19.406 5.760 -22.941 1.00 21.48 164 PRO A N 1
ATOM 706 C CA . PRO A 1 110 ? -18.375 6.790 -22.962 1.00 21.31 164 PRO A CA 1
ATOM 707 C C . PRO A 1 110 ? -17.586 6.928 -21.654 1.00 21.01 164 PRO A C 1
ATOM 708 O O . PRO A 1 110 ? -17.976 6.396 -20.605 1.00 19.27 164 PRO A O 1
ATOM 712 N N . GLN A 1 111 ? -16.480 7.654 -21.742 1.00 21.31 165 GLN A N 1
ATOM 713 C CA . GLN A 1 111 ? -15.588 7.874 -20.613 1.00 22.22 165 GLN A CA 1
ATOM 714 C C . GLN A 1 111 ? -16.212 8.698 -19.493 1.00 23.71 165 GLN A C 1
ATOM 715 O O . GLN A 1 111 ? -15.990 8.428 -18.316 1.00 23.75 165 GLN A O 1
ATOM 721 N N . TYR A 1 112 ? -17.008 9.686 -19.873 1.00 26.08 166 TYR A N 1
ATOM 722 C CA . TYR A 1 112 ? -17.451 10.745 -18.964 1.00 29.46 166 TYR A CA 1
ATOM 723 C C . TYR A 1 112 ? -18.752 10.377 -18.219 1.00 30.43 166 TYR A C 1
ATOM 724 O O . TYR A 1 112 ? -19.746 11.108 -18.262 1.00 31.50 166 TYR A O 1
ATOM 733 N N . VAL A 1 113 ? -18.730 9.246 -17.518 1.00 30.35 167 VAL A N 1
ATOM 734 C CA . VAL A 1 113 ? -19.915 8.767 -16.787 1.00 31.44 167 VAL A CA 1
ATOM 735 C C . VAL A 1 113 ? -20.353 9.706 -15.652 1.00 33.45 167 VAL A C 1
ATOM 736 O O . VAL A 1 113 ? -21.505 9.660 -15.225 1.00 34.27 167 VAL A O 1
ATOM 740 N N . ASP A 1 114 ? -19.433 10.553 -15.184 1.00 34.85 168 ASP A N 1
ATOM 741 C CA . ASP A 1 114 ? -19.719 11.606 -14.203 1.00 38.27 168 ASP A CA 1
ATOM 742 C C . ASP A 1 114 ? -20.846 12.523 -14.631 1.00 38.30 168 ASP A C 1
ATOM 743 O O . ASP A 1 114 ? -21.557 13.073 -13.795 1.00 36.51 168 ASP A O 1
ATOM 748 N N . LEU A 1 115 ? -20.967 12.716 -15.940 1.00 38.75 169 LEU A N 1
ATOM 749 C CA . LEU A 1 115 ? -21.907 13.663 -16.506 1.00 38.75 169 LEU A CA 1
ATOM 750 C C . LEU A 1 115 ? -23.294 13.068 -16.761 1.00 37.69 169 LEU A C 1
ATOM 751 O O . LEU A 1 115 ? -24.185 13.788 -17.197 1.00 36.83 169 LEU A O 1
ATOM 756 N N . ILE A 1 116 ? -23.485 11.778 -16.482 1.00 38.15 170 ILE A N 1
ATOM 757 C CA . ILE A 1 116 ? -24.778 11.114 -16.722 1.00 38.97 170 ILE A CA 1
ATOM 758 C C . ILE A 1 116 ? -25.969 11.803 -16.035 1.00 40.61 170 ILE A C 1
ATOM 759 O O . ILE A 1 116 ? -27.032 11.924 -16.643 1.00 40.54 170 ILE A O 1
ATOM 764 N N . PRO A 1 117 ? -25.803 12.250 -14.775 1.00 42.96 171 PRO A N 1
ATOM 765 C CA . PRO A 1 117 ? -26.901 12.960 -14.099 1.00 44.13 171 PRO A CA 1
ATOM 766 C C . PRO A 1 117 ? -27.363 14.241 -14.797 1.00 46.66 171 PRO A C 1
ATOM 767 O O . PRO A 1 117 ? -28.533 14.606 -14.684 1.00 47.43 171 PRO A O 1
ATOM 771 N N . LYS A 1 118 ? -26.459 14.913 -15.506 1.00 49.12 172 LYS A N 1
ATOM 772 C CA . LYS A 1 118 ? -26.809 16.143 -16.218 1.00 51.12 172 LYS A CA 1
ATOM 773 C C . LYS A 1 118 ? -27.557 15.856 -17.520 1.00 51.31 172 LYS A C 1
ATOM 774 O O . LYS A 1 118 ? -28.316 16.699 -17.988 1.00 54.28 172 LYS A O 1
ATOM 780 N N . ALA A 1 119 ? -27.349 14.671 -18.094 1.00 52.04 173 ALA A N 1
ATOM 781 C CA . ALA A 1 119 ? -27.958 14.291 -19.379 1.00 52.54 173 ALA A CA 1
ATOM 782 C C . ALA A 1 119 ? -29.246 13.478 -19.248 1.00 52.48 173 ALA A C 1
ATOM 783 O O . ALA A 1 119 ? -30.020 13.393 -20.199 1.00 52.43 173 ALA A O 1
ATOM 785 N N . VAL A 1 120 ? -29.468 12.870 -18.087 1.00 52.75 174 VAL A N 1
ATOM 786 C CA . VAL A 1 120 ? -30.573 11.934 -17.911 1.00 53.68 174 VAL A CA 1
ATOM 787 C C . VAL A 1 120 ? -31.195 12.047 -16.515 1.00 53.72 174 VAL A C 1
ATOM 788 O O . VAL A 1 120 ? -30.489 12.263 -15.527 1.00 54.49 174 VAL A O 1
ATOM 792 N N . LYS A 1 121 ? -32.517 11.887 -16.451 1.00 53.72 175 LYS A N 1
ATOM 793 C CA . LYS A 1 121 ? -33.282 12.009 -15.209 1.00 53.23 175 LYS A CA 1
ATOM 794 C C . LYS A 1 121 ? -33.988 10.696 -14.861 1.00 50.84 175 LYS A C 1
ATOM 795 O O . LYS A 1 121 ? -33.982 9.752 -15.644 1.00 50.31 175 LYS A O 1
ATOM 801 N N . GLY A 1 122 ? -34.593 10.648 -13.677 1.00 49.95 176 GLY A N 1
ATOM 802 C CA . GLY A 1 122 ? -35.471 9.540 -13.290 1.00 49.87 176 GLY A CA 1
ATOM 803 C C . GLY A 1 122 ? -34.776 8.374 -12.615 1.00 49.41 176 GLY A C 1
ATOM 804 O O . GLY A 1 122 ? -33.598 8.452 -12.269 1.00 49.99 176 GLY A O 1
ATOM 805 N N . LYS A 1 123 ? -35.523 7.290 -12.425 1.00 49.33 177 LYS A N 1
ATOM 806 C CA . LYS A 1 123 ? -35.004 6.080 -11.787 1.00 48.94 177 LYS A CA 1
ATOM 807 C C . LYS A 1 123 ? -34.112 5.286 -12.726 1.00 47.31 177 LYS A C 1
ATOM 808 O O . LYS A 1 123 ? -34.210 5.410 -13.947 1.00 48.17 177 LYS A O 1
ATOM 814 N N . VAL A 1 124 ? -33.266 4.447 -12.136 1.00 44.95 178 VAL A N 1
ATOM 815 C CA . VAL A 1 124 ? -32.348 3.607 -12.899 1.00 43.27 178 VAL A CA 1
ATOM 816 C C . VAL A 1 124 ? -33.106 2.553 -13.691 1.00 42.25 178 VAL A C 1
ATOM 817 O O . VAL A 1 124 ? -32.828 2.354 -14.874 1.00 41.11 178 VAL A O 1
ATOM 821 N N . ILE A 1 125 ? -34.052 1.879 -13.044 1.00 41.59 179 ILE A N 1
ATOM 822 C CA . ILE A 1 125 ? -34.818 0.823 -13.706 1.00 43.35 179 ILE A CA 1
ATOM 823 C C . ILE A 1 125 ? -35.498 1.346 -14.973 1.00 44.53 179 ILE A C 1
ATOM 824 O O . ILE A 1 125 ? -35.535 0.645 -15.978 1.00 44.31 179 ILE A O 1
ATOM 829 N N . GLU A 1 126 ? -36.002 2.578 -14.930 1.00 47.92 180 GLU A N 1
ATOM 830 C CA . GLU A 1 126 ? -36.628 3.201 -16.103 1.00 51.13 180 GLU A CA 1
ATOM 831 C C . GLU A 1 126 ? -35.667 3.258 -17.291 1.00 51.54 180 GLU A C 1
ATOM 832 O O . GLU A 1 126 ? -36.054 2.976 -18.423 1.00 51.59 180 GLU A O 1
ATOM 838 N N . LEU A 1 127 ? -34.414 3.613 -17.021 1.00 50.47 181 LEU A N 1
ATOM 839 C CA . LEU A 1 127 ? -33.425 3.813 -18.075 1.00 49.70 181 LEU A CA 1
ATOM 840 C C . LEU A 1 127 ? -32.939 2.510 -18.687 1.00 47.72 181 LEU A C 1
ATOM 841 O O . LEU A 1 127 ? -32.681 2.452 -19.889 1.00 47.82 181 LEU A O 1
ATOM 846 N N . LEU A 1 128 ? -32.811 1.471 -17.870 1.00 45.20 182 LEU A N 1
ATOM 847 C CA . LEU A 1 128 ? -32.368 0.171 -18.369 1.00 44.38 182 LEU A CA 1
ATOM 848 C C . LEU A 1 128 ? -33.478 -0.536 -19.142 1.00 45.89 182 LEU A C 1
ATOM 849 O O . LEU A 1 128 ? -33.196 -1.306 -20.062 1.00 43.95 182 LEU A O 1
ATOM 854 N N . LYS A 1 129 ? -34.734 -0.276 -18.764 1.00 48.99 183 LYS A N 1
ATOM 855 C CA . LYS A 1 129 ? -35.893 -0.778 -19.512 1.00 49.79 183 LYS A CA 1
ATOM 856 C C . LYS A 1 129 ? -35.823 -0.286 -20.951 1.00 48.05 183 LYS A C 1
ATOM 857 O O . LYS A 1 129 ? -35.886 -1.087 -21.878 1.00 46.75 183 LYS A O 1
ATOM 863 N N . LYS A 1 130 ? -35.668 1.027 -21.125 1.00 48.87 184 LYS A N 1
ATOM 864 C CA . LYS A 1 130 ? -35.559 1.632 -22.459 1.00 50.87 184 LYS A CA 1
ATOM 865 C C . LYS A 1 130 ? -34.442 0.997 -23.275 1.00 50.34 184 LYS A C 1
ATOM 866 O O . LYS A 1 130 ? -34.633 0.642 -24.438 1.00 51.15 184 LYS A O 1
ATOM 872 N N . ALA A 1 131 ? -33.274 0.866 -22.651 1.00 49.76 185 ALA A N 1
ATOM 873 C CA . ALA A 1 131 ? -32.087 0.325 -23.314 1.00 48.51 185 ALA A CA 1
ATOM 874 C C . ALA A 1 131 ? -32.188 -1.166 -23.642 1.00 46.93 185 ALA A C 1
ATOM 875 O O . ALA A 1 131 ? -31.431 -1.663 -24.477 1.00 43.84 185 ALA A O 1
ATOM 877 N N . ASP A 1 132 ? -33.104 -1.877 -22.983 1.00 46.98 186 ASP A N 1
ATOM 878 C CA . ASP A 1 132 ? -33.285 -3.315 -23.214 1.00 47.16 186 ASP A CA 1
ATOM 879 C C . ASP A 1 132 ? -33.850 -3.588 -24.608 1.00 47.20 186 ASP A C 1
ATOM 880 O O . ASP A 1 132 ? -35.044 -3.415 -24.843 1.00 47.56 186 ASP A O 1
ATOM 885 N N . GLU A 1 133 ? -32.971 -3.987 -25.526 1.00 46.55 187 GLU A N 1
ATOM 886 C CA . GLU A 1 133 ? -33.359 -4.439 -26.861 1.00 45.17 187 GLU A CA 1
ATOM 887 C C . GLU A 1 133 ? -33.038 -5.918 -27.048 1.00 46.12 187 GLU A C 1
ATOM 888 O O . GLU A 1 133 ? -33.203 -6.450 -28.145 1.00 47.65 187 GLU A O 1
ATOM 894 N N . THR A 1 134 ? -32.564 -6.571 -25.987 1.00 46.40 188 THR A N 1
ATOM 895 C CA . THR A 1 134 ? -32.135 -7.975 -26.043 1.00 47.58 188 THR A CA 1
ATOM 896 C C . THR A 1 134 ? -32.924 -8.905 -25.108 1.00 48.52 188 THR A C 1
ATOM 897 O O . THR A 1 134 ? -32.814 -10.129 -25.219 1.00 47.51 188 THR A O 1
ATOM 901 N N . GLY A 1 135 ? -33.699 -8.328 -24.189 1.00 50.65 189 GLY A N 1
ATOM 902 C CA . GLY A 1 135 ? -34.438 -9.094 -23.185 1.00 52.55 189 GLY A CA 1
ATOM 903 C C . GLY A 1 135 ? -33.571 -9.771 -22.131 1.00 54.06 189 GLY A C 1
ATOM 904 O O . GLY A 1 135 ? -33.963 -10.799 -21.575 1.00 55.50 189 GLY A O 1
ATOM 905 N N . LYS A 1 136 ? -32.399 -9.201 -21.849 1.00 53.03 190 LYS A N 1
ATOM 906 C CA . LYS A 1 136 ? -31.476 -9.776 -20.867 1.00 52.67 190 LYS A CA 1
ATOM 907 C C . LYS A 1 136 ? -31.315 -8.865 -19.652 1.00 51.25 190 LYS A C 1
ATOM 908 O O . LYS A 1 136 ? -30.287 -8.910 -18.972 1.00 49.32 190 LYS A O 1
ATOM 914 N N . LEU A 1 137 ? -32.334 -8.052 -19.377 1.00 50.91 191 LEU A N 1
ATOM 915 C CA . LEU A 1 137 ? -32.277 -7.073 -18.292 1.00 51.96 191 LEU A CA 1
ATOM 916 C C . LEU A 1 137 ? -31.873 -7.721 -16.964 1.00 53.65 191 LEU A C 1
ATOM 917 O O . LEU A 1 137 ? -30.928 -7.271 -16.309 1.00 52.90 191 LEU A O 1
ATOM 922 N N . GLU A 1 138 ? -32.570 -8.789 -16.585 1.00 54.36 192 GLU A N 1
ATOM 923 C CA . GLU A 1 138 ? -32.268 -9.500 -15.339 1.00 54.67 192 GLU A CA 1
ATOM 924 C C . GLU A 1 138 ? -30.843 -10.063 -15.295 1.00 52.33 192 GLU A C 1
ATOM 925 O O . GLU A 1 138 ? -30.188 -9.993 -14.259 1.00 48.95 192 GLU A O 1
ATOM 931 N N . GLU A 1 139 ? -30.375 -10.610 -16.416 1.00 51.93 193 GLU A N 1
ATOM 932 C CA . GLU A 1 139 ? -29.039 -11.212 -16.498 1.00 52.05 193 GLU A CA 1
ATOM 933 C C . GLU A 1 139 ? -27.918 -10.169 -16.366 1.00 50.39 193 GLU A C 1
ATOM 934 O O . GLU A 1 139 ? -26.900 -10.417 -15.714 1.00 49.93 193 GLU A O 1
ATOM 940 N N . VAL A 1 140 ? -28.114 -9.016 -17.004 1.00 47.75 194 VAL A N 1
ATOM 941 C CA . VAL A 1 140 ? -27.160 -7.906 -16.950 1.00 46.07 194 VAL A CA 1
ATOM 942 C C . VAL A 1 140 ? -27.164 -7.251 -15.568 1.00 46.00 194 VAL A C 1
ATOM 943 O O . VAL A 1 140 ? -26.098 -6.972 -15.010 1.00 43.83 194 VAL A O 1
ATOM 947 N N . VAL A 1 141 ? -28.359 -6.996 -15.032 1.00 44.62 195 VAL A N 1
ATOM 948 C CA . VAL A 1 141 ? -28.500 -6.446 -13.678 1.00 44.50 195 VAL A CA 1
ATOM 949 C C . VAL A 1 141 ? -27.773 -7.343 -12.674 1.00 44.63 195 VAL A C 1
ATOM 950 O O . VAL A 1 141 ? -27.141 -6.844 -11.736 1.00 43.94 195 VAL A O 1
ATOM 954 N N . LYS A 1 142 ? -27.850 -8.657 -12.891 1.00 45.91 196 LYS A N 1
ATOM 955 C CA . LYS A 1 142 ? -27.194 -9.624 -12.015 1.00 47.70 196 LYS A CA 1
ATOM 956 C C . LYS A 1 142 ? -25.684 -9.490 -12.153 1.00 46.63 196 LYS A C 1
ATOM 957 O O . LYS A 1 142 ? -25.003 -9.168 -11.176 1.00 47.86 196 LYS A O 1
ATOM 963 N N . ALA A 1 143 ? -25.177 -9.693 -13.371 1.00 44.64 197 ALA A N 1
ATOM 964 C CA . ALA A 1 143 ? -23.730 -9.689 -13.643 1.00 42.72 197 ALA A CA 1
ATOM 965 C C . ALA A 1 143 ? -23.006 -8.447 -13.119 1.00 40.61 197 ALA A C 1
ATOM 966 O O . ALA A 1 143 ? -21.872 -8.539 -12.649 1.00 41.37 197 ALA A O 1
ATOM 968 N N . LEU A 1 144 ? -23.663 -7.295 -13.197 1.00 39.44 198 LEU A N 1
ATOM 969 C CA . LEU A 1 144 ? -23.107 -6.044 -12.687 1.00 38.39 198 LEU A CA 1
ATOM 970 C C . LEU A 1 144 ? -23.624 -5.701 -11.283 1.00 37.89 198 LEU A C 1
ATOM 971 O O . LEU A 1 144 ? -23.335 -4.621 -10.762 1.00 36.87 198 LEU A O 1
ATOM 976 N N . GLU A 1 145 ? -24.391 -6.616 -10.686 1.00 38.79 199 GLU A N 1
ATOM 977 C CA . GLU A 1 145 ? -24.855 -6.493 -9.299 1.00 39.01 199 GLU A CA 1
ATOM 978 C C . GLU A 1 145 ? -25.553 -5.155 -9.052 1.00 39.17 199 GLU A C 1
ATOM 979 O O . GLU A 1 145 ? -25.178 -4.396 -8.160 1.00 39.75 199 GLU A O 1
ATOM 985 N N . LEU A 1 146 ? -26.569 -4.871 -9.862 1.00 39.88 200 LEU A N 1
ATOM 986 C CA . LEU A 1 146 ? -27.272 -3.587 -9.811 1.00 39.91 200 LEU A CA 1
ATOM 987 C C . LEU A 1 146 ? -28.619 -3.669 -9.087 1.00 41.31 200 LEU A C 1
ATOM 988 O O . LEU A 1 146 ? -29.376 -2.699 -9.092 1.00 40.35 200 LEU A O 1
ATOM 993 N N . GLU A 1 147 ? -28.894 -4.801 -8.435 1.00 42.95 201 GLU A N 1
ATOM 994 C CA . GLU A 1 147 ? -30.199 -5.043 -7.800 1.00 44.15 201 GLU A CA 1
ATOM 995 C C . GLU A 1 147 ? -30.577 -3.963 -6.795 1.00 44.67 201 GLU A C 1
ATOM 996 O O . GLU A 1 147 ? -31.726 -3.532 -6.753 1.00 45.40 201 GLU A O 1
ATOM 1002 N N . ASN A 1 148 ? -29.607 -3.514 -6.003 1.00 46.98 202 ASN A N 1
ATOM 1003 C CA . ASN A 1 148 ? -29.856 -2.513 -4.962 1.00 48.36 202 ASN A CA 1
ATOM 1004 C C . ASN A 1 148 ? -29.862 -1.087 -5.506 1.00 48.48 202 ASN A C 1
ATOM 1005 O O . ASN A 1 148 ? -30.098 -0.138 -4.754 1.00 49.08 202 ASN A O 1
ATOM 1010 N N . VAL A 1 149 ? -29.601 -0.932 -6.803 1.00 48.72 203 VAL A N 1
ATOM 1011 C CA . VAL A 1 149 ? -29.539 0.386 -7.443 1.00 48.52 203 VAL A CA 1
ATOM 1012 C C . VAL A 1 149 ? -30.769 0.667 -8.325 1.00 47.85 203 VAL A C 1
ATOM 1013 O O . VAL A 1 149 ? -31.008 1.812 -8.702 1.00 46.92 203 VAL A O 1
ATOM 1017 N N . LEU A 1 150 ? -31.555 -0.366 -8.629 1.00 47.70 204 LEU A N 1
ATOM 1018 C CA . LEU A 1 150 ? -32.649 -0.262 -9.609 1.00 48.61 204 LEU A CA 1
ATOM 1019 C C . LEU A 1 150 ? -33.671 0.830 -9.293 1.00 49.92 204 LEU A C 1
ATOM 1020 O O . LEU A 1 150 ? -34.151 1.514 -10.201 1.00 50.02 204 LEU A O 1
ATOM 1025 N N . ASP A 1 151 ? -33.996 0.994 -8.014 1.00 50.64 205 ASP A N 1
ATOM 1026 C CA . ASP A 1 151 ? -35.019 1.948 -7.599 1.00 51.58 205 ASP A CA 1
ATOM 1027 C C . ASP A 1 151 ? -34.439 3.328 -7.277 1.00 52.57 205 ASP A C 1
ATOM 1028 O O . ASP A 1 151 ? -35.192 4.276 -7.048 1.00 53.61 205 ASP A O 1
ATOM 1033 N N . ARG A 1 152 ? -33.112 3.446 -7.260 1.00 51.85 206 ARG A N 1
ATOM 1034 C CA . ARG A 1 152 ? -32.469 4.743 -7.037 1.00 52.24 206 ARG A CA 1
ATOM 1035 C C . ARG A 1 152 ? -32.685 5.671 -8.224 1.00 50.96 206 ARG A C 1
ATOM 1036 O O . ARG A 1 152 ? -32.815 5.222 -9.364 1.00 49.00 206 ARG A O 1
ATOM 1044 N N . GLU A 1 153 ? -32.724 6.967 -7.933 1.00 51.15 207 GLU A N 1
ATOM 1045 C CA . GLU A 1 153 ? -32.717 8.002 -8.952 1.00 52.84 207 GLU A CA 1
ATOM 1046 C C . GLU A 1 153 ? -31.275 8.402 -9.252 1.00 52.05 207 GLU A C 1
ATOM 1047 O O . GLU A 1 153 ? -30.434 8.450 -8.352 1.00 49.52 207 GLU A O 1
ATOM 1053 N N . ILE A 1 154 ? -31.016 8.714 -10.518 1.00 50.89 208 ILE A N 1
ATOM 1054 C CA . ILE A 1 154 ? -29.660 8.913 -11.037 1.00 51.27 208 ILE A CA 1
ATOM 1055 C C . ILE A 1 154 ? -28.853 9.961 -10.250 1.00 49.68 208 ILE A C 1
ATOM 1056 O O . ILE A 1 154 ? -27.635 9.833 -10.097 1.00 47.04 208 ILE A O 1
ATOM 1061 N N . GLN A 1 155 ? -29.537 10.990 -9.761 1.00 48.71 209 GLN A N 1
ATOM 1062 C CA . GLN A 1 155 ? -28.922 12.020 -8.907 1.00 48.93 209 GLN A CA 1
ATOM 1063 C C . GLN A 1 155 ? -28.228 11.475 -7.644 1.00 46.89 209 GLN A C 1
ATOM 1064 O O . GLN A 1 155 ? -27.314 12.115 -7.114 1.00 45.09 209 GLN A O 1
ATOM 1070 N N . HIS A 1 156 ? -28.673 10.314 -7.160 1.00 46.10 210 HIS A N 1
ATOM 1071 C CA . HIS A 1 156 ? -28.155 9.723 -5.918 1.00 46.03 210 HIS A CA 1
ATOM 1072 C C . HIS A 1 156 ? -27.269 8.486 -6.149 1.00 42.92 210 HIS A C 1
ATOM 1073 O O . HIS A 1 156 ? -27.101 7.657 -5.249 1.00 40.81 210 HIS A O 1
ATOM 1080 N N . LEU A 1 157 ? -26.698 8.372 -7.347 1.00 39.93 211 LEU A N 1
ATOM 1081 C CA . LEU A 1 157 ? -25.775 7.282 -7.656 1.00 39.06 211 LEU A CA 1
ATOM 1082 C C . LEU A 1 157 ? -24.327 7.713 -7.459 1.00 34.83 211 LEU A C 1
ATOM 1083 O O . LEU A 1 157 ? -23.963 8.852 -7.734 1.00 34.72 211 LEU A O 1
ATOM 1088 N N . SER A 1 158 ? -23.505 6.779 -6.998 1.00 33.10 212 SER A N 1
ATOM 1089 C CA . SER A 1 158 ? -22.062 6.996 -6.889 1.00 30.76 212 SER A CA 1
ATOM 1090 C C . SER A 1 158 ? -21.423 6.952 -8.271 1.00 29.22 212 SER A C 1
ATOM 1091 O O . SER A 1 158 ? -22.045 6.505 -9.236 1.00 28.99 212 SER A O 1
ATOM 1094 N N . GLY A 1 159 ? -20.178 7.411 -8.359 1.00 28.14 213 GLY A N 1
ATOM 1095 C CA . GLY A 1 159 ? -19.394 7.283 -9.585 1.00 26.96 213 GLY A CA 1
ATOM 1096 C C . GLY A 1 159 ? -19.404 5.849 -10.091 1.00 25.73 213 GLY A C 1
ATOM 1097 O O . GLY A 1 159 ? -19.664 5.596 -11.270 1.00 26.41 213 GLY A O 1
ATOM 1098 N N . GLY A 1 160 ? -19.132 4.911 -9.189 1.00 24.24 214 GLY A N 1
ATOM 1099 C CA . GLY A 1 160 ? -19.092 3.489 -9.526 1.00 24.16 214 GLY A CA 1
ATOM 1100 C C . GLY A 1 160 ? -20.413 2.903 -9.989 1.00 24.09 214 GLY A C 1
ATOM 1101 O O . GLY A 1 160 ? -20.439 1.993 -10.820 1.00 24.15 214 GLY A O 1
ATOM 1102 N N . GLU A 1 161 ? -21.511 3.404 -9.436 1.00 24.16 215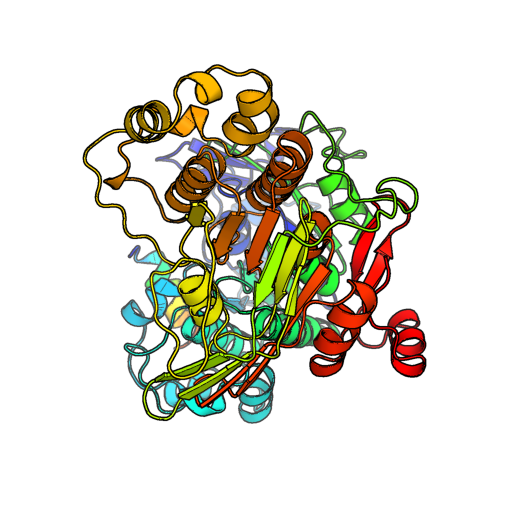 GLU A N 1
ATOM 1103 C CA . GLU A 1 161 ? -22.841 2.964 -9.856 1.00 24.62 215 GLU A CA 1
ATOM 1104 C C . GLU A 1 161 ? -23.198 3.549 -11.219 1.00 23.72 215 GLU A C 1
ATOM 1105 O O . GLU A 1 161 ? -23.758 2.857 -12.061 1.00 22.73 215 GLU A O 1
ATOM 1111 N N . LEU A 1 162 ? -22.862 4.820 -11.432 1.00 23.53 216 LEU A N 1
ATOM 1112 C CA . LEU A 1 162 ? -23.040 5.449 -12.740 1.00 23.79 216 LEU A CA 1
ATOM 1113 C C . LEU A 1 162 ? -22.293 4.671 -13.824 1.00 23.14 216 LEU A C 1
ATOM 1114 O O . LEU A 1 162 ? -22.823 4.445 -14.914 1.00 23.74 216 LEU A O 1
ATOM 1119 N N . GLN A 1 163 ? -21.076 4.234 -13.507 1.00 22.62 217 GLN A N 1
ATOM 1120 C CA . GLN A 1 163 ? -20.271 3.438 -14.436 1.00 21.24 217 GLN A CA 1
ATOM 1121 C C . GLN A 1 163 ? -20.963 2.124 -14.797 1.00 21.76 217 GLN A C 1
ATOM 1122 O O . GLN A 1 163 ? -21.032 1.750 -15.971 1.00 20.26 217 GLN A O 1
ATOM 1128 N N . ARG A 1 164 ? -21.471 1.420 -13.792 1.00 22.57 218 ARG A N 1
ATOM 1129 C CA . ARG A 1 164 ? -22.078 0.103 -14.026 1.00 24.04 218 ARG A CA 1
ATOM 1130 C C . ARG A 1 164 ? -23.436 0.202 -14.734 1.00 23.76 218 ARG A C 1
ATOM 1131 O O . ARG A 1 164 ? -23.800 -0.683 -15.499 1.00 22.96 218 ARG A O 1
ATOM 1139 N N . VAL A 1 165 ? -24.169 1.280 -14.481 1.00 24.60 219 VAL A N 1
ATOM 1140 C CA . VAL A 1 165 ? -25.425 1.542 -15.186 1.00 25.80 219 VAL A CA 1
ATOM 1141 C C . VAL A 1 165 ? -25.150 1.851 -16.669 1.00 26.22 219 VAL A C 1
ATOM 1142 O O . VAL A 1 165 ? -25.935 1.480 -17.538 1.00 27.78 219 VAL A O 1
ATOM 1146 N N . ALA A 1 166 ? -24.031 2.517 -16.946 1.00 26.57 220 ALA A N 1
ATOM 1147 C CA . ALA A 1 166 ? -23.631 2.828 -18.318 1.00 26.04 220 ALA A CA 1
ATOM 1148 C C . ALA A 1 166 ? -23.227 1.564 -19.057 1.00 25.53 220 ALA A C 1
ATOM 1149 O O . ALA A 1 166 ? -23.669 1.341 -20.183 1.00 26.59 220 ALA A O 1
ATOM 1151 N N . ILE A 1 167 ? -22.397 0.736 -18.423 1.00 24.51 221 ILE A N 1
ATOM 1152 C CA . ILE A 1 167 ? -22.008 -0.550 -18.992 1.00 23.82 221 ILE A CA 1
ATOM 1153 C C . ILE A 1 167 ? -23.239 -1.431 -19.212 1.00 25.13 221 ILE A C 1
ATOM 1154 O O . ILE A 1 167 ? -23.351 -2.091 -20.245 1.00 25.54 221 ILE A O 1
ATOM 1159 N N . ALA A 1 168 ? -24.149 -1.438 -18.236 1.00 25.39 222 ALA A N 1
ATOM 1160 C CA . ALA A 1 168 ? -25.387 -2.206 -18.334 1.00 26.04 222 ALA A CA 1
ATOM 1161 C C . ALA A 1 168 ? -26.197 -1.787 -19.562 1.00 26.36 222 ALA A C 1
ATOM 1162 O O . ALA A 1 168 ? -26.598 -2.632 -20.358 1.00 26.11 222 ALA A O 1
ATOM 1164 N N . ALA A 1 169 ? -26.411 -0.481 -19.716 1.00 26.63 223 ALA A N 1
ATOM 1165 C CA . ALA A 1 169 ? -27.177 0.051 -20.842 1.00 28.35 223 ALA A CA 1
ATOM 1166 C C . ALA A 1 169 ? -26.554 -0.279 -22.201 1.00 29.26 223 ALA A C 1
ATOM 1167 O O . ALA A 1 169 ? -27.275 -0.478 -23.171 1.00 30.35 223 ALA A O 1
ATOM 1169 N N . ALA A 1 170 ? -25.223 -0.314 -22.271 1.00 29.45 224 ALA A N 1
ATOM 1170 C CA . ALA A 1 170 ? -24.513 -0.683 -23.498 1.00 29.44 224 ALA A CA 1
ATOM 1171 C C . ALA A 1 170 ? -24.647 -2.173 -23.799 1.00 29.85 224 ALA A C 1
ATOM 1172 O O . ALA A 1 170 ? -24.819 -2.572 -24.958 1.00 30.07 224 ALA A O 1
ATOM 1174 N N . LEU A 1 171 ? -24.558 -2.990 -22.755 1.00 29.91 225 LEU A N 1
ATOM 1175 C CA . LEU A 1 171 ? -24.686 -4.435 -22.895 1.00 31.07 225 LEU A CA 1
ATOM 1176 C C . LEU A 1 171 ? -26.099 -4.861 -23.317 1.00 32.44 225 LEU A C 1
ATOM 1177 O O . LEU A 1 171 ? -26.273 -5.912 -23.933 1.00 33.18 225 LEU A O 1
ATOM 1182 N N . LEU A 1 172 ? -27.094 -4.048 -22.969 1.00 34.22 226 LEU A N 1
ATOM 1183 C CA . LEU A 1 172 ? -28.494 -4.357 -23.245 1.00 36.99 226 LEU A CA 1
ATOM 1184 C C . LEU A 1 172 ? -28.942 -3.974 -24.659 1.00 39.26 226 LEU A C 1
ATOM 1185 O O . LEU A 1 172 ? -29.940 -4.507 -25.151 1.00 41.82 226 LEU A O 1
ATOM 1190 N N . ARG A 1 173 ? -28.231 -3.049 -25.302 1.00 39.12 227 ARG A N 1
ATOM 1191 C CA . ARG A 1 173 ? -28.552 -2.661 -26.675 1.00 39.62 227 ARG A CA 1
ATOM 1192 C C . ARG A 1 173 ? -28.224 -3.790 -27.642 1.00 38.60 227 ARG A C 1
ATOM 1193 O O . ARG A 1 173 ? -27.321 -4.591 -27.396 1.00 36.60 227 ARG A O 1
ATOM 1201 N N . ASN A 1 174 ? -28.977 -3.855 -28.737 1.00 39.29 228 ASN A N 1
ATOM 1202 C CA . ASN A 1 174 ? -28.678 -4.786 -29.813 1.00 39.26 228 ASN A CA 1
ATOM 1203 C C . ASN A 1 174 ? -27.986 -4.018 -30.926 1.00 37.62 228 ASN A C 1
ATOM 1204 O O . ASN A 1 174 ? -28.539 -3.066 -31.478 1.00 38.39 228 ASN A O 1
ATOM 1209 N N . ALA A 1 175 ? -26.766 -4.431 -31.234 1.00 34.85 229 ALA A N 1
ATOM 1210 C CA . ALA A 1 175 ? -25.996 -3.838 -32.309 1.00 32.89 229 ALA A CA 1
ATOM 1211 C C . ALA A 1 175 ? -24.919 -4.830 -32.691 1.00 30.78 229 ALA A C 1
ATOM 1212 O O . ALA A 1 175 ? -24.922 -5.966 -32.204 1.00 28.86 229 ALA A O 1
ATOM 1214 N N . THR A 1 176 ? -24.018 -4.407 -33.570 1.00 29.11 230 THR A N 1
ATOM 1215 C CA . THR A 1 176 ? -22.868 -5.213 -33.961 1.00 29.07 230 THR A CA 1
ATOM 1216 C C . THR A 1 176 ? -21.575 -4.721 -33.297 1.00 28.24 230 THR A C 1
ATOM 1217 O O . THR A 1 176 ? -20.729 -5.526 -32.899 1.00 28.39 230 THR A O 1
ATOM 1221 N N . PHE A 1 177 ? -21.426 -3.402 -33.181 1.00 27.94 231 PHE A N 1
ATOM 1222 C CA . PHE A 1 177 ? -20.198 -2.802 -32.660 1.00 27.15 231 PHE A CA 1
ATOM 1223 C C . PHE A 1 177 ? -20.461 -2.136 -31.313 1.00 26.24 231 PHE A C 1
ATOM 1224 O O . PHE A 1 177 ? -21.371 -1.309 -31.188 1.00 26.03 231 PHE A O 1
ATOM 1232 N N . TYR A 1 178 ? -19.672 -2.521 -30.310 1.00 25.25 232 TYR A N 1
ATOM 1233 C CA . TYR A 1 178 ? -19.802 -1.991 -28.953 1.00 24.55 232 TYR A CA 1
ATOM 1234 C C . TYR A 1 178 ? -18.462 -1.427 -28.497 1.00 22.71 232 TYR A C 1
ATOM 1235 O O . TYR A 1 178 ? -17.475 -2.155 -28.445 1.00 22.76 232 TYR A O 1
ATOM 1244 N N . PHE A 1 179 ? -18.433 -0.137 -28.173 1.00 21.16 233 PHE A N 1
ATOM 1245 C CA . PHE A 1 179 ? -17.205 0.541 -27.771 1.00 20.38 233 PHE A CA 1
ATOM 1246 C C . PHE A 1 179 ? -17.296 0.958 -26.303 1.00 19.46 233 PHE A C 1
ATOM 1247 O O . PHE A 1 179 ? -18.241 1.639 -25.913 1.00 19.63 233 PHE A O 1
ATOM 1255 N N . PHE A 1 180 ? -16.307 0.546 -25.506 1.00 18.73 234 PHE A N 1
ATOM 1256 C CA . PHE A 1 180 ? -16.245 0.869 -24.076 1.00 18.12 234 PHE A CA 1
ATOM 1257 C C . PHE A 1 180 ? -15.000 1.684 -23.758 1.00 17.04 234 PHE A C 1
ATOM 1258 O O . PHE A 1 180 ? -13.879 1.182 -23.821 1.00 16.56 234 PHE A O 1
ATOM 1266 N N . ASP A 1 181 ? -15.202 2.947 -23.403 1.00 16.58 235 ASP A N 1
ATOM 1267 C CA . ASP A 1 181 ? -14.099 3.836 -23.104 1.00 16.31 235 ASP A CA 1
ATOM 1268 C C . ASP A 1 181 ? -13.865 3.868 -21.593 1.00 16.33 235 ASP A C 1
ATOM 1269 O O . ASP A 1 181 ? -14.634 4.487 -20.867 1.00 16.73 235 ASP A O 1
ATOM 1274 N N . GLU A 1 182 ? -12.816 3.182 -21.139 1.00 16.15 236 GLU A N 1
ATOM 1275 C CA . GLU A 1 182 ? -12.381 3.187 -19.727 1.00 16.25 236 GLU A CA 1
ATOM 1276 C C . GLU A 1 182 ? -13.450 2.703 -18.737 1.00 16.29 236 GLU A C 1
ATOM 1277 O O . GLU A 1 182 ? -13.793 3.417 -17.779 1.00 16.56 236 GLU A O 1
ATOM 1283 N N . PRO A 1 183 ? -13.966 1.472 -18.956 1.00 16.07 237 PRO A N 1
ATOM 1284 C CA . PRO A 1 183 ? -15.026 0.949 -18.100 1.00 16.25 237 PRO A CA 1
ATOM 1285 C C . PRO A 1 183 ? -14.602 0.625 -16.661 1.00 16.22 237 PRO A C 1
ATOM 1286 O O . PRO A 1 183 ? -15.466 0.568 -15.787 1.00 16.36 237 PRO A O 1
ATOM 1290 N N . SER A 1 184 ? -13.307 0.423 -16.408 1.00 16.11 238 SER A N 1
ATOM 1291 C CA . SER A 1 184 ? -12.860 0.070 -15.054 1.00 16.08 238 SER A CA 1
ATOM 1292 C C . SER A 1 184 ? -12.890 1.234 -14.074 1.00 16.02 238 SER A C 1
ATOM 1293 O O . SER A 1 184 ? -12.813 1.008 -12.874 1.00 16.43 238 SER A O 1
ATOM 1296 N N . SER A 1 185 ? -12.998 2.468 -14.567 1.00 16.29 239 SER A N 1
ATOM 1297 C CA . SER A 1 185 ? -12.998 3.645 -13.699 1.00 17.07 239 SER A CA 1
ATOM 1298 C C . SER A 1 185 ? -14.122 3.608 -12.655 1.00 17.35 239 SER A C 1
ATOM 1299 O O . SER A 1 185 ? -15.278 3.345 -12.985 1.00 16.72 239 SER A O 1
ATOM 1302 N N . TYR A 1 186 ? -13.763 3.873 -11.400 1.00 18.21 240 TYR A N 1
ATOM 1303 C CA . TYR A 1 186 ? -14.707 3.877 -10.265 1.00 19.43 240 TYR A CA 1
ATOM 1304 C C . TYR A 1 186 ? -15.128 2.484 -9.791 1.00 18.60 240 TYR A C 1
ATOM 1305 O O . TYR A 1 186 ? -15.877 2.390 -8.820 1.00 18.38 240 TYR A O 1
ATOM 1314 N N . LEU A 1 187 ? -14.673 1.419 -10.455 1.00 17.69 241 LEU A N 1
ATOM 1315 C CA . LEU A 1 187 ? -15.073 0.055 -10.095 1.00 17.30 241 LEU A CA 1
ATOM 1316 C C . LEU A 1 187 ? -14.058 -0.581 -9.147 1.00 16.99 241 LEU A C 1
ATOM 1317 O O . LEU A 1 187 ? -12.848 -0.441 -9.328 1.00 16.84 241 LEU A O 1
ATOM 1322 N N . ASP A 1 188 ? -14.550 -1.284 -8.137 1.00 16.68 242 ASP A N 1
ATOM 1323 C CA . ASP A 1 188 ? -13.682 -2.078 -7.284 1.00 16.61 242 ASP A CA 1
ATOM 1324 C C . ASP A 1 188 ? -13.158 -3.302 -8.051 1.00 16.73 242 ASP A C 1
ATOM 1325 O O . ASP A 1 188 ? -13.566 -3.571 -9.191 1.00 16.02 242 ASP A O 1
ATOM 1330 N N . ILE A 1 189 ? -12.226 -4.009 -7.430 1.00 17.01 243 ILE A N 1
ATOM 1331 C CA . ILE A 1 189 ? -11.526 -5.122 -8.069 1.00 18.08 243 ILE A CA 1
ATOM 1332 C C . ILE A 1 189 ? -12.488 -6.207 -8.575 1.00 19.14 243 ILE A C 1
ATOM 1333 O O . ILE A 1 189 ? -12.314 -6.740 -9.678 1.00 18.65 243 ILE A O 1
ATOM 1338 N N . ARG A 1 190 ? -13.520 -6.492 -7.786 1.00 20.97 244 ARG A N 1
ATOM 1339 C CA . ARG A 1 190 ? -14.555 -7.457 -8.169 1.00 22.66 244 ARG A CA 1
ATOM 1340 C C . ARG A 1 190 ? -15.363 -6.958 -9.368 1.00 21.03 244 ARG A C 1
ATOM 1341 O O . ARG A 1 190 ? -15.527 -7.674 -10.351 1.00 19.75 244 ARG A O 1
ATOM 1349 N N . GLN A 1 191 ? -15.865 -5.730 -9.265 1.00 20.31 245 GLN A N 1
ATOM 1350 C CA . GLN A 1 191 ? -16.739 -5.149 -10.285 1.00 19.83 245 GLN A CA 1
ATOM 1351 C C . GLN A 1 191 ? -16.060 -4.972 -11.653 1.00 18.96 245 GLN A C 1
ATOM 1352 O O . GLN A 1 191 ? -16.709 -5.133 -12.690 1.00 18.64 245 GLN A O 1
ATOM 1358 N N . ARG A 1 192 ? -14.774 -4.619 -11.674 1.00 18.12 246 ARG A N 1
ATOM 1359 C CA . ARG A 1 192 ? -14.070 -4.438 -12.962 1.00 17.67 246 ARG A CA 1
ATOM 1360 C C . ARG A 1 192 ? -13.819 -5.774 -13.669 1.00 18.17 246 ARG A C 1
ATOM 1361 O O . ARG A 1 192 ? -13.942 -5.870 -14.898 1.00 17.24 246 ARG A O 1
ATOM 1369 N N . LEU A 1 193 ? -13.493 -6.800 -12.892 1.00 18.88 247 LEU A N 1
ATOM 1370 C CA . LEU A 1 193 ? -13.272 -8.133 -13.451 1.00 20.26 247 LEU A CA 1
ATOM 1371 C C . LEU A 1 193 ? -14.580 -8.769 -13.930 1.00 20.16 247 LEU A C 1
ATOM 1372 O O . LEU A 1 193 ? -14.620 -9.340 -15.016 1.00 20.77 247 LEU A O 1
ATOM 1377 N N . ASN A 1 194 ? -15.642 -8.639 -13.139 1.00 20.88 248 ASN A N 1
ATOM 1378 C CA . ASN A 1 194 ? -16.977 -9.088 -13.546 1.00 21.25 248 ASN A CA 1
ATOM 1379 C C . ASN A 1 194 ? -17.464 -8.361 -14.804 1.00 21.49 248 ASN A C 1
ATOM 1380 O O . ASN A 1 194 ? -18.048 -8.984 -15.699 1.00 21.09 248 ASN A O 1
ATOM 1385 N N . ALA A 1 195 ? -17.231 -7.048 -14.864 1.00 20.61 249 ALA A N 1
ATOM 1386 C CA . ALA A 1 195 ? -17.623 -6.250 -16.024 1.00 20.13 249 ALA A CA 1
ATOM 1387 C C . ALA A 1 195 ? -16.859 -6.677 -17.272 1.00 20.33 249 ALA A C 1
ATOM 1388 O O . ALA A 1 195 ? -17.423 -6.713 -18.372 1.00 20.21 249 ALA A O 1
ATOM 1390 N N . ALA A 1 196 ? -15.579 -6.987 -17.102 1.00 20.54 250 ALA A N 1
ATOM 1391 C CA . ALA A 1 196 ? -14.743 -7.448 -18.205 1.00 21.07 250 ALA A CA 1
ATOM 1392 C C . ALA A 1 196 ? -15.261 -8.765 -18.787 1.00 22.60 250 ALA A C 1
ATOM 1393 O O . ALA A 1 196 ? -15.304 -8.935 -20.007 1.00 21.55 250 ALA A O 1
ATOM 1395 N N . ARG A 1 197 ? -15.640 -9.689 -17.906 1.00 24.16 251 ARG A N 1
ATOM 1396 C CA . ARG A 1 197 ? -16.209 -10.975 -18.319 1.00 25.63 251 ARG A CA 1
ATOM 1397 C C . ARG A 1 197 ? -17.480 -10.754 -19.128 1.00 24.77 251 ARG A C 1
ATOM 1398 O O . ARG A 1 197 ? -17.613 -11.286 -20.221 1.00 24.68 251 ARG A O 1
ATOM 1406 N N . ALA A 1 198 ? -18.391 -9.947 -18.590 1.00 24.40 252 ALA A N 1
ATOM 1407 C CA . ALA A 1 198 ? -19.649 -9.622 -19.252 1.00 24.78 252 ALA A CA 1
ATOM 1408 C C . ALA A 1 198 ? -19.455 -8.905 -20.584 1.00 25.84 252 ALA A C 1
ATOM 1409 O O . ALA A 1 198 ? -20.190 -9.178 -21.536 1.00 26.87 252 ALA A O 1
ATOM 1411 N N . ILE A 1 199 ? -18.486 -7.987 -20.654 1.00 25.39 253 ILE A N 1
ATOM 1412 C CA . ILE A 1 199 ? -18.176 -7.299 -21.913 1.00 25.06 253 ILE A CA 1
ATOM 1413 C C . ILE A 1 199 ? -17.636 -8.288 -22.942 1.00 26.00 253 ILE A C 1
ATOM 1414 O O . ILE A 1 199 ? -18.082 -8.291 -24.089 1.00 25.94 253 ILE A O 1
ATOM 1419 N N . ARG A 1 200 ? -16.691 -9.129 -22.537 1.00 27.25 254 ARG A N 1
ATOM 1420 C CA . ARG A 1 200 ? -16.084 -10.086 -23.466 1.00 29.41 254 ARG A CA 1
ATOM 1421 C C . ARG A 1 200 ? -17.107 -11.064 -24.073 1.00 31.62 254 ARG A C 1
ATOM 1422 O O . ARG A 1 200 ? -16.991 -11.443 -25.243 1.00 34.22 254 ARG A O 1
ATOM 1430 N N . ARG A 1 201 ? -18.100 -11.468 -23.285 1.00 31.81 255 ARG A N 1
ATOM 1431 C CA . ARG A 1 201 ? -19.180 -12.325 -23.779 1.00 34.13 255 ARG A CA 1
ATOM 1432 C C . ARG A 1 201 ? -19.841 -11.824 -25.069 1.00 33.57 255 ARG A C 1
ATOM 1433 O O . ARG A 1 201 ? -20.358 -12.628 -25.845 1.00 35.53 255 ARG A O 1
ATOM 1441 N N . LEU A 1 202 ? -19.827 -10.512 -25.298 1.00 32.79 256 LEU A N 1
ATOM 1442 C CA . LEU A 1 202 ? -20.295 -9.945 -26.570 1.00 32.38 256 LEU A CA 1
ATOM 1443 C C . LEU A 1 202 ? -19.557 -10.533 -27.785 1.00 33.07 256 LEU A C 1
ATOM 1444 O O . LEU A 1 202 ? -20.171 -10.769 -28.825 1.00 33.17 256 LEU A O 1
ATOM 1449 N N . SER A 1 203 ? -18.255 -10.780 -27.642 1.00 33.92 257 SER A N 1
ATOM 1450 C CA . SER A 1 203 ? -17.437 -11.311 -28.736 1.00 35.53 257 SER A CA 1
ATOM 1451 C C . SER A 1 203 ? -17.738 -12.777 -29.029 1.00 37.79 257 SER A C 1
ATOM 1452 O O . SER A 1 203 ? -17.546 -13.234 -30.156 1.00 36.44 257 SER A O 1
ATOM 1455 N N . GLU A 1 204 ? -18.197 -13.512 -28.017 1.00 40.67 258 GLU A N 1
ATOM 1456 C CA . GLU A 1 204 ? -18.633 -14.899 -28.205 1.00 42.75 258 GLU A CA 1
ATOM 1457 C C . GLU A 1 204 ? -19.942 -14.974 -28.998 1.00 42.43 258 GLU A C 1
ATOM 1458 O O . GLU A 1 204 ? -20.221 -15.985 -29.628 1.00 45.47 258 GLU A O 1
ATOM 1464 N N . GLU A 1 205 ? -20.734 -13.902 -28.968 1.00 42.74 259 GLU A N 1
ATOM 1465 C CA . GLU A 1 205 ? -21.963 -13.803 -29.765 1.00 42.32 259 GLU A CA 1
ATOM 1466 C C . GLU A 1 205 ? -21.731 -13.292 -31.193 1.00 40.69 259 GLU A C 1
ATOM 1467 O O . GLU A 1 205 ? -22.692 -13.076 -31.933 1.00 40.79 259 GLU A O 1
ATOM 1473 N N . GLY A 1 206 ? -20.472 -13.084 -31.573 1.00 37.87 260 GLY A N 1
ATOM 1474 C CA . GLY A 1 206 ? -20.123 -12.607 -32.907 1.00 35.73 260 GLY A CA 1
ATOM 1475 C C . GLY A 1 206 ? -20.089 -11.096 -33.048 1.00 34.27 260 GLY A C 1
ATOM 1476 O O . GLY A 1 206 ? -19.908 -10.580 -34.150 1.00 34.30 260 GLY A O 1
ATOM 1477 N N . LYS A 1 207 ? -20.253 -10.373 -31.945 1.00 32.55 261 LYS A N 1
ATOM 1478 C CA . LYS A 1 207 ? -20.219 -8.917 -31.999 1.00 31.50 261 LYS A CA 1
ATOM 1479 C C . LYS A 1 207 ? -18.777 -8.416 -31.983 1.00 29.04 261 LYS A C 1
ATOM 1480 O O . LYS A 1 207 ? -17.854 -9.183 -31.712 1.00 27.62 261 LYS A O 1
ATOM 1486 N N . SER A 1 208 ? -18.595 -7.143 -32.328 1.00 27.08 262 SER A N 1
ATOM 1487 C CA . SER A 1 208 ? -17.284 -6.494 -32.280 1.00 25.69 262 SER A CA 1
ATOM 1488 C C . SER A 1 208 ? -17.187 -5.650 -31.023 1.00 24.64 262 SER A C 1
ATOM 1489 O O . SER A 1 208 ? -18.109 -4.901 -30.709 1.00 24.68 262 SER A O 1
ATOM 1492 N N . VAL A 1 209 ? -16.068 -5.770 -30.313 1.00 23.46 263 VAL A N 1
ATOM 1493 C CA . VAL A 1 209 ? -15.825 -4.961 -29.125 1.00 22.79 263 VAL A CA 1
ATOM 1494 C C . VAL A 1 209 ? -14.523 -4.166 -29.268 1.00 21.34 263 VAL A C 1
ATOM 1495 O O . VAL A 1 209 ? -13.480 -4.720 -29.601 1.00 20.33 263 VAL A O 1
ATOM 1499 N N . LEU A 1 210 ? -14.619 -2.856 -29.044 1.00 21.22 264 LEU A N 1
ATOM 1500 C CA . LEU A 1 210 ? -13.452 -1.995 -28.874 1.00 20.91 264 LEU A CA 1
ATOM 1501 C C . LEU A 1 210 ? -13.427 -1.539 -27.418 1.00 19.99 264 LEU A C 1
ATOM 1502 O O . LEU A 1 210 ? -14.454 -1.102 -26.893 1.00 20.53 264 LEU A O 1
ATOM 1507 N N . VAL A 1 211 ? -12.267 -1.641 -26.769 1.00 19.63 265 VAL A N 1
ATOM 1508 C CA . VAL A 1 211 ? -12.142 -1.221 -25.367 1.00 19.60 265 VAL A CA 1
ATOM 1509 C C . VAL A 1 211 ? -10.823 -0.502 -25.052 1.00 18.77 265 VAL A C 1
ATOM 1510 O O . VAL A 1 211 ? -9.742 -0.981 -25.375 1.00 18.53 265 VAL A O 1
ATOM 1514 N N . VAL A 1 212 ? -10.959 0.667 -24.425 1.00 17.91 266 VAL A N 1
ATOM 1515 C CA . VAL A 1 212 ? -9.852 1.451 -23.887 1.00 17.22 266 VAL A CA 1
ATOM 1516 C C . VAL A 1 212 ? -9.778 1.189 -22.389 1.00 16.49 266 VAL A C 1
ATOM 1517 O O . VAL A 1 212 ? -10.771 1.401 -21.680 1.00 15.89 266 VAL A O 1
ATOM 1521 N N . GLU A 1 213 ? -8.622 0.737 -21.905 1.00 16.09 267 GLU A N 1
ATOM 1522 C CA . GLU A 1 213 ? -8.454 0.414 -20.478 1.00 16.18 267 GLU A CA 1
ATOM 1523 C C . GLU A 1 213 ? -7.091 0.816 -19.931 1.00 15.56 267 GLU A C 1
ATOM 1524 O O . GLU A 1 213 ? -6.082 0.645 -20.608 1.00 15.35 267 GLU A O 1
ATOM 1530 N N . HIS A 1 214 ? -7.072 1.330 -18.702 1.00 14.95 268 HIS A N 1
ATOM 1531 C CA . HIS A 1 214 ? -5.821 1.644 -18.000 1.00 15.01 268 HIS A CA 1
ATOM 1532 C C . HIS A 1 214 ? -5.420 0.559 -16.989 1.00 15.25 268 HIS A C 1
ATOM 1533 O O . HIS A 1 214 ? -4.288 0.557 -16.501 1.00 15.42 268 HIS A O 1
ATOM 1540 N N . ASP A 1 215 ? -6.343 -0.356 -16.683 1.00 15.29 269 ASP A N 1
ATOM 1541 C CA . ASP A 1 215 ? -6.044 -1.502 -15.823 1.00 15.46 269 ASP A CA 1
ATOM 1542 C C . ASP A 1 215 ? -5.545 -2.617 -16.741 1.00 15.69 269 ASP A C 1
ATOM 1543 O O . ASP A 1 215 ? -6.301 -3.158 -17.550 1.00 14.65 269 ASP A O 1
ATOM 1548 N N . LEU A 1 216 ? -4.259 -2.922 -16.632 1.00 16.01 270 LEU A N 1
ATOM 1549 C CA . LEU A 1 216 ? -3.609 -3.844 -17.547 1.00 17.22 270 LEU A CA 1
ATOM 1550 C C . LEU A 1 216 ? -4.083 -5.288 -17.396 1.00 17.68 270 LEU A C 1
ATOM 1551 O O . LEU A 1 216 ? -4.163 -6.003 -18.387 1.00 17.10 270 LEU A O 1
ATOM 1556 N N . ALA A 1 217 ? -4.376 -5.718 -16.164 1.00 18.28 271 ALA A N 1
ATOM 1557 C CA . ALA A 1 217 ? -4.978 -7.036 -15.933 1.00 18.83 271 ALA A CA 1
ATOM 1558 C C . ALA A 1 217 ? -6.333 -7.162 -16.624 1.00 19.08 271 ALA A C 1
ATOM 1559 O O . ALA A 1 217 ? -6.634 -8.184 -17.230 1.00 19.38 271 ALA A O 1
ATOM 1561 N N . VAL A 1 218 ? -7.150 -6.121 -16.517 1.00 19.43 272 VAL A N 1
ATOM 1562 C CA . VAL A 1 218 ? -8.478 -6.113 -17.123 1.00 19.52 272 VAL A CA 1
ATOM 1563 C C . VAL A 1 218 ? -8.380 -6.080 -18.649 1.00 19.59 272 VAL A C 1
ATOM 1564 O O . VAL A 1 218 ? -9.115 -6.804 -19.346 1.00 19.12 272 VAL A O 1
ATOM 1568 N N . LEU A 1 219 ? -7.486 -5.232 -19.157 1.00 19.09 273 LEU A N 1
ATOM 1569 C CA . LEU A 1 219 ? -7.191 -5.164 -20.589 1.00 19.70 273 LEU A CA 1
ATOM 1570 C C . LEU A 1 219 ? -6.747 -6.516 -21.156 1.00 20.07 273 LEU A C 1
ATOM 1571 O O . LEU A 1 219 ? -7.217 -6.945 -22.216 1.00 19.20 273 LEU A O 1
ATOM 1576 N N . ASP A 1 220 ? -5.808 -7.149 -20.454 1.00 21.29 274 ASP A N 1
ATOM 1577 C CA . ASP A 1 220 ? -5.290 -8.473 -20.807 1.00 22.70 274 ASP A CA 1
ATOM 1578 C C . ASP A 1 220 ? -6.429 -9.483 -20.920 1.00 22.88 274 ASP A C 1
ATOM 1579 O O . ASP A 1 220 ? -6.626 -10.094 -21.966 1.00 22.77 274 ASP A O 1
ATOM 1584 N N . TYR A 1 221 ? -7.182 -9.619 -19.837 1.00 24.06 275 TYR A N 1
ATOM 1585 C CA . TYR A 1 221 ? -8.346 -10.511 -19.752 1.00 24.85 275 TYR A CA 1
ATOM 1586 C C . TYR A 1 221 ? -9.396 -10.218 -20.829 1.00 24.04 275 TYR A C 1
ATOM 1587 O O . TYR A 1 221 ? -9.997 -11.139 -21.395 1.00 25.34 275 TYR A O 1
ATOM 1596 N N . LEU A 1 222 ? -9.614 -8.937 -21.099 1.00 23.13 276 LEU A N 1
ATOM 1597 C CA . LEU A 1 222 ? -10.600 -8.509 -22.084 1.00 22.73 276 LEU A CA 1
ATOM 1598 C C . LEU A 1 222 ? -10.249 -8.878 -23.520 1.00 21.79 276 LEU A C 1
ATOM 1599 O O . LEU A 1 222 ? -11.143 -9.205 -24.287 1.00 22.08 276 LEU A O 1
ATOM 1604 N N . SER A 1 223 ? -8.965 -8.820 -23.876 1.00 21.30 277 SER A N 1
ATOM 1605 C CA . SER A 1 223 ? -8.565 -8.600 -25.276 1.00 21.38 277 SER A CA 1
ATOM 1606 C C . SER A 1 223 ? -8.011 -9.795 -26.061 1.00 21.43 277 SER A C 1
ATOM 1607 O O . SER A 1 223 ? -7.290 -10.631 -25.525 1.00 20.53 277 SER A O 1
ATOM 1610 N N . ASP A 1 224 ? -8.365 -9.841 -27.350 1.00 21.72 278 ASP A N 1
ATOM 1611 C CA . ASP A 1 224 ? -7.722 -10.733 -28.330 1.00 22.21 278 ASP A CA 1
ATOM 1612 C C . ASP A 1 224 ? -6.618 -10.015 -29.103 1.00 21.68 278 ASP A C 1
ATOM 1613 O O . ASP A 1 224 ? -5.632 -10.630 -29.518 1.00 22.29 278 ASP A O 1
ATOM 1618 N N . ILE A 1 225 ? -6.802 -8.714 -29.298 1.00 21.93 279 ILE A N 1
ATOM 1619 C CA . ILE A 1 225 ? -5.886 -7.877 -30.061 1.00 22.09 279 ILE A CA 1
ATOM 1620 C C . ILE A 1 225 ? -5.652 -6.597 -29.267 1.00 22.22 279 ILE A C 1
ATOM 1621 O O . ILE A 1 225 ? -6.551 -6.127 -28.573 1.00 22.76 279 ILE A O 1
ATOM 1626 N N . ILE A 1 226 ? -4.451 -6.041 -29.385 1.00 22.46 280 ILE A N 1
ATOM 1627 C CA . ILE A 1 226 ? -4.040 -4.852 -28.628 1.00 22.92 280 ILE A CA 1
ATOM 1628 C C . ILE A 1 226 ? -3.396 -3.818 -29.552 1.00 21.76 280 ILE A C 1
ATOM 1629 O O . ILE A 1 226 ? -2.554 -4.158 -30.384 1.00 21.36 280 ILE A O 1
ATOM 1634 N N . HIS A 1 227 ? -3.797 -2.559 -29.397 1.00 20.65 281 HIS A N 1
ATOM 1635 C CA . HIS A 1 227 ? -3.035 -1.429 -29.935 1.00 19.72 281 HIS A CA 1
ATOM 1636 C C . HIS A 1 227 ? -2.425 -0.636 -28.792 1.00 19.15 281 HIS A C 1
ATOM 1637 O O . HIS A 1 227 ? -3.111 -0.337 -27.801 1.00 18.78 281 HIS A O 1
ATOM 1644 N N . VAL A 1 228 ? -1.145 -0.302 -28.931 1.00 18.08 282 VAL A N 1
ATOM 1645 C CA . VAL A 1 228 ? -0.493 0.646 -28.049 1.00 17.96 282 VAL A CA 1
ATOM 1646 C C . VAL A 1 228 ? -0.588 2.025 -28.704 1.00 18.26 282 VAL A C 1
ATOM 1647 O O . VAL A 1 228 ? -0.286 2.180 -29.894 1.00 17.15 282 VAL A O 1
ATOM 1651 N N . VAL A 1 229 ? -1.032 3.016 -27.939 1.00 18.13 283 VAL A N 1
ATOM 1652 C CA . VAL A 1 229 ? -1.032 4.396 -28.417 1.00 19.20 283 VAL A CA 1
ATOM 1653 C C . VAL A 1 229 ? 0.156 5.141 -27.798 1.00 20.29 283 VAL A C 1
ATOM 1654 O O . VAL A 1 229 ? 0.342 5.124 -26.573 1.00 19.67 283 VAL A O 1
ATOM 1658 N N . TYR A 1 230 ? 0.958 5.777 -28.649 1.00 20.90 284 TYR A N 1
ATOM 1659 C CA . TYR A 1 230 ? 2.163 6.469 -28.203 1.00 21.89 284 TYR A CA 1
ATOM 1660 C C . TYR A 1 230 ? 2.280 7.865 -28.825 1.00 22.71 284 TYR A C 1
ATOM 1661 O O . TYR A 1 230 ? 1.693 8.153 -29.874 1.00 22.57 284 TYR A O 1
ATOM 1670 N N . GLY A 1 231 ? 3.030 8.727 -28.148 1.00 23.96 285 GLY A N 1
ATOM 1671 C CA . GLY A 1 231 ? 3.288 10.090 -28.610 1.00 24.87 285 GLY A CA 1
ATOM 1672 C C . GLY A 1 231 ? 3.630 11.010 -27.448 1.00 25.73 285 GLY A C 1
ATOM 1673 O O . GLY A 1 231 ? 4.329 10.602 -26.519 1.00 25.40 285 GLY A O 1
ATOM 1674 N N . GLU A 1 232 ? 3.133 12.247 -27.518 1.00 26.93 286 GLU A N 1
ATOM 1675 C CA . GLU A 1 232 ? 3.293 13.253 -26.474 1.00 27.76 286 GLU A CA 1
ATOM 1676 C C . GLU A 1 232 ? 1.913 13.768 -26.088 1.00 26.60 286 GLU A C 1
ATOM 1677 O O . GLU A 1 232 ? 1.236 14.393 -26.911 1.00 24.77 286 GLU A O 1
ATOM 1683 N N . PRO A 1 233 ? 1.483 13.505 -24.839 1.00 26.53 287 PRO A N 1
ATOM 1684 C CA . PRO A 1 233 ? 0.169 13.936 -24.377 1.00 26.24 287 PRO A CA 1
ATOM 1685 C C . PRO A 1 233 ? -0.107 15.399 -24.678 1.00 26.27 287 PRO A C 1
ATOM 1686 O O . PRO A 1 233 ? 0.725 16.257 -24.375 1.00 26.91 287 PRO A O 1
ATOM 1690 N N . GLY A 1 234 ? -1.252 15.672 -25.298 1.00 25.30 288 GLY A N 1
ATOM 1691 C CA . GLY A 1 234 ? -1.638 17.035 -25.644 1.00 25.00 288 GLY A CA 1
ATOM 1692 C C . GLY A 1 234 ? -1.086 17.541 -26.966 1.00 24.60 288 GLY A C 1
ATOM 1693 O O . GLY A 1 234 ? -1.533 18.571 -27.457 1.00 24.56 288 GLY A O 1
ATOM 1694 N N . VAL A 1 235 ? -0.131 16.821 -27.553 1.00 24.47 289 VAL A N 1
ATOM 1695 C CA . VAL A 1 235 ? 0.545 17.271 -28.772 1.00 23.99 289 VAL A CA 1
ATOM 1696 C C . VAL A 1 235 ? 0.252 16.341 -29.942 1.00 23.30 289 VAL A C 1
ATOM 1697 O O . VAL A 1 235 ? -0.226 16.789 -30.978 1.00 22.68 289 VAL A O 1
ATOM 1701 N N . TYR A 1 236 ? 0.548 15.052 -29.785 1.00 22.55 290 TYR A N 1
ATOM 1702 C CA . TYR A 1 236 ? 0.179 14.066 -30.798 1.00 22.32 290 TYR A CA 1
ATOM 1703 C C . TYR A 1 236 ? 0.088 12.639 -30.245 1.00 21.34 290 TYR A C 1
ATOM 1704 O O . TYR A 1 236 ? 0.705 12.306 -29.228 1.00 20.61 290 TYR A O 1
ATOM 1713 N N . GLY A 1 237 ? -0.688 11.810 -30.937 1.00 20.38 291 GLY A N 1
ATOM 1714 C CA . GLY A 1 237 ? -0.785 10.394 -30.640 1.00 19.99 291 GLY A CA 1
ATOM 1715 C C . GLY A 1 237 ? -0.818 9.543 -31.890 1.00 19.66 291 GLY A C 1
ATOM 1716 O O . GLY A 1 237 ? -1.364 9.954 -32.919 1.00 19.56 291 GLY A O 1
ATOM 1717 N N . ILE A 1 238 ? -0.235 8.348 -31.788 1.00 19.22 292 ILE A N 1
ATOM 1718 C CA . ILE A 1 238 ? -0.155 7.403 -32.895 1.00 18.49 292 ILE A CA 1
ATOM 1719 C C . ILE A 1 238 ? -0.621 6.010 -32.438 1.00 18.15 292 ILE A C 1
ATOM 1720 O O . ILE A 1 238 ? -0.155 5.504 -31.422 1.00 17.53 292 ILE A O 1
ATOM 1725 N N . PHE A 1 239 ? -1.521 5.395 -33.201 1.00 17.51 293 PHE A N 1
ATOM 1726 C CA . PHE A 1 239 ? -1.912 4.009 -32.954 1.00 17.94 293 PHE A CA 1
ATOM 1727 C C . PHE A 1 239 ? -0.884 3.044 -33.545 1.00 18.15 293 PHE A C 1
ATOM 1728 O O . PHE A 1 239 ? -0.523 3.159 -34.715 1.00 18.25 293 PHE A O 1
ATOM 1736 N N . SER A 1 240 ? -0.417 2.097 -32.734 1.00 18.08 294 SER A N 1
ATOM 1737 C CA . SER A 1 240 ? 0.486 1.051 -33.207 1.00 18.67 294 SER A CA 1
ATOM 1738 C C . SER A 1 240 ? -0.222 0.171 -34.229 1.00 20.09 294 SER A C 1
ATOM 1739 O O . SER A 1 240 ? -1.431 0.275 -34.413 1.00 19.75 294 SER A O 1
ATOM 1742 N N . GLN A 1 241 ? 0.536 -0.703 -34.879 1.00 21.49 295 GLN A N 1
ATOM 1743 C CA . GLN A 1 241 ? -0.048 -1.779 -35.663 1.00 23.10 295 GLN A CA 1
ATOM 1744 C C . GLN A 1 241 ? -0.802 -2.695 -34.704 1.00 22.87 295 GLN A C 1
ATOM 1745 O O . GLN A 1 241 ? -0.486 -2.717 -33.515 1.00 22.05 295 GLN A O 1
ATOM 1751 N N . PRO A 1 242 ? -1.799 -3.446 -35.206 1.00 22.76 296 PRO A N 1
ATOM 1752 C CA . PRO A 1 242 ? -2.455 -4.436 -34.342 1.00 22.81 296 PRO A CA 1
ATOM 1753 C C . PRO A 1 242 ? -1.478 -5.507 -33.836 1.00 23.29 296 PRO A C 1
ATOM 1754 O O . PRO A 1 242 ? -0.644 -5.989 -34.593 1.00 23.30 296 PRO A O 1
ATOM 1758 N N . LYS A 1 243 ? -1.577 -5.856 -32.558 1.00 23.28 297 LYS A N 1
ATOM 1759 C CA . LYS A 1 243 ? -0.691 -6.840 -31.953 1.00 23.89 297 LYS A CA 1
ATOM 1760 C C . LYS A 1 243 ? -1.503 -7.872 -31.198 1.00 23.35 297 LYS A C 1
ATOM 1761 O O . LYS A 1 243 ? -2.622 -7.597 -30.776 1.00 23.30 297 LYS A O 1
ATOM 1767 N N . GLY A 1 244 ? -0.946 -9.068 -31.041 1.00 23.45 298 GLY A N 1
ATOM 1768 C CA . GLY A 1 244 ? -1.553 -10.072 -30.183 1.00 23.24 298 GLY A CA 1
ATOM 1769 C C . GLY A 1 244 ? -1.500 -9.564 -28.753 1.00 23.45 298 GLY A C 1
ATOM 1770 O O . GLY A 1 244 ? -0.668 -8.723 -28.419 1.00 23.40 298 GLY A O 1
ATOM 1771 N N . THR A 1 245 ? -2.396 -10.062 -27.911 1.00 23.98 299 THR A N 1
ATOM 1772 C CA . THR A 1 245 ? -2.538 -9.543 -26.557 1.00 24.53 299 THR A CA 1
ATOM 1773 C C . THR A 1 245 ? -1.239 -9.638 -25.772 1.00 25.65 299 THR A C 1
ATOM 1774 O O . THR A 1 245 ? -0.784 -8.647 -25.183 1.00 25.02 299 THR A O 1
ATOM 1778 N N . ARG A 1 246 ? -0.625 -10.817 -25.798 1.00 26.88 300 ARG A N 1
ATOM 1779 C CA . ARG A 1 246 ? 0.623 -11.038 -25.083 1.00 28.31 300 ARG A CA 1
ATOM 1780 C C . ARG A 1 246 ? 1.753 -10.132 -25.566 1.00 27.58 300 ARG A C 1
ATOM 1781 O O . ARG A 1 246 ? 2.397 -9.461 -24.758 1.00 26.82 300 ARG A O 1
ATOM 1789 N N . ASN A 1 247 ? 2.010 -10.130 -26.871 1.00 27.18 301 ASN A N 1
ATOM 1790 C CA . ASN A 1 247 ? 3.092 -9.315 -27.436 1.00 27.05 301 ASN A CA 1
ATOM 1791 C C . ASN A 1 247 ? 2.857 -7.837 -27.197 1.00 26.28 301 ASN A C 1
ATOM 1792 O O . ASN A 1 247 ? 3.793 -7.096 -26.908 1.00 27.30 301 ASN A O 1
ATOM 1797 N N . GLY A 1 248 ? 1.611 -7.410 -27.368 1.00 25.03 302 GLY A N 1
ATOM 1798 C CA . GLY A 1 248 ? 1.247 -6.005 -27.223 1.00 24.92 302 GLY A CA 1
ATOM 1799 C C . GLY A 1 248 ? 1.528 -5.475 -25.832 1.00 23.48 302 GLY A C 1
ATOM 1800 O O . GLY A 1 248 ? 2.233 -4.490 -25.678 1.00 22.95 302 GLY A O 1
ATOM 1801 N N . ILE A 1 249 ? 0.985 -6.143 -24.821 1.00 23.10 303 ILE A N 1
ATOM 1802 C CA . ILE A 1 249 ? 1.204 -5.732 -23.435 1.00 23.38 303 ILE A CA 1
ATOM 1803 C C . ILE A 1 249 ? 2.683 -5.868 -23.062 1.00 23.85 303 ILE A C 1
ATOM 1804 O O . ILE A 1 249 ? 3.242 -4.972 -22.434 1.00 23.87 303 ILE A O 1
ATOM 1809 N N . ASN A 1 250 ? 3.328 -6.959 -23.474 1.00 24.01 304 ASN A N 1
ATOM 1810 C CA . ASN A 1 250 ? 4.761 -7.126 -23.206 1.00 24.94 304 ASN A CA 1
ATOM 1811 C C . ASN A 1 250 ? 5.598 -6.021 -23.845 1.00 25.18 304 ASN A C 1
ATOM 1812 O O . ASN A 1 250 ? 6.547 -5.528 -23.227 1.00 26.77 304 ASN A O 1
ATOM 1817 N N . GLU A 1 251 ? 5.254 -5.635 -25.072 1.00 24.81 305 GLU A N 1
ATOM 1818 C CA . GLU A 1 251 ? 5.928 -4.519 -25.741 1.00 25.02 305 GLU A CA 1
ATOM 1819 C C . GLU A 1 251 ? 5.637 -3.195 -25.046 1.00 24.67 305 GLU A C 1
ATOM 1820 O O . GLU A 1 251 ? 6.530 -2.346 -24.923 1.00 25.24 305 GLU A O 1
ATOM 1826 N N . PHE A 1 252 ? 4.403 -3.006 -24.588 1.00 23.23 306 PHE A N 1
ATOM 1827 C CA . PHE A 1 252 ? 4.095 -1.811 -23.822 1.00 22.93 306 PHE A CA 1
ATOM 1828 C C . PHE A 1 252 ? 5.005 -1.728 -22.591 1.00 23.65 306 PHE A C 1
ATOM 1829 O O . PHE A 1 252 ? 5.585 -0.681 -22.314 1.00 23.78 306 PHE A O 1
ATOM 1837 N N . LEU A 1 253 ? 5.141 -2.835 -21.868 1.00 23.92 307 LEU A N 1
ATOM 1838 C CA . LEU A 1 253 ? 5.948 -2.847 -20.647 1.00 24.95 307 LEU A CA 1
ATOM 1839 C C . LEU A 1 253 ? 7.435 -2.604 -20.921 1.00 26.04 307 LEU A C 1
ATOM 1840 O O . LEU A 1 253 ? 8.092 -1.907 -20.146 1.00 25.65 307 LEU A O 1
ATOM 1845 N N . ARG A 1 254 ? 7.952 -3.159 -22.019 1.00 27.67 308 ARG A N 1
ATOM 1846 C CA . ARG A 1 254 ? 9.350 -2.933 -22.423 1.00 29.08 308 ARG A CA 1
ATOM 1847 C C . ARG A 1 254 ? 9.605 -1.508 -22.910 1.00 28.91 308 ARG A C 1
ATOM 1848 O O . ARG A 1 254 ? 10.736 -1.012 -22.842 1.00 28.69 308 ARG A O 1
ATOM 1856 N N . GLY A 1 255 ? 8.558 -0.866 -23.423 1.00 27.20 309 GLY A N 1
ATOM 1857 C CA . GLY A 1 255 ? 8.644 0.501 -23.911 1.00 26.89 309 GLY A CA 1
ATOM 1858 C C . GLY A 1 255 ? 9.206 0.590 -25.314 1.00 26.56 309 GLY A C 1
ATOM 1859 O O . GLY A 1 255 ? 9.710 1.638 -25.717 1.00 26.42 309 GLY A O 1
ATOM 1860 N N . TYR A 1 256 ? 9.118 -0.508 -26.058 1.00 26.80 310 TYR A N 1
ATOM 1861 C CA . TYR A 1 256 ? 9.689 -0.581 -27.393 1.00 27.97 310 TYR A CA 1
ATOM 1862 C C . TYR A 1 256 ? 8.786 -1.407 -28.303 1.00 27.90 310 TYR A C 1
ATOM 1863 O O . TYR A 1 256 ? 8.528 -2.579 -28.033 1.00 27.96 310 TYR A O 1
ATOM 1872 N N . LEU A 1 257 ? 8.294 -0.775 -29.365 1.00 28.46 311 LEU A N 1
ATOM 1873 C CA . LEU A 1 257 ? 7.454 -1.444 -30.350 1.00 29.49 311 LEU A CA 1
ATOM 1874 C C . LEU A 1 257 ? 8.358 -1.861 -31.512 1.00 31.18 311 LEU A C 1
ATOM 1875 O O . LEU A 1 257 ? 8.874 -1.006 -32.240 1.00 31.82 311 LEU A O 1
ATOM 1880 N N . LYS A 1 258 ? 8.551 -3.171 -31.675 1.00 32.34 312 LYS A N 1
ATOM 1881 C CA . LYS A 1 258 ? 9.583 -3.710 -32.565 1.00 33.93 312 LYS A CA 1
ATOM 1882 C C . LYS A 1 258 ? 9.303 -3.459 -34.045 1.00 32.29 312 LYS A C 1
ATOM 1883 O O . LYS A 1 258 ? 10.149 -2.918 -34.748 1.00 31.55 312 LYS A O 1
ATOM 1889 N N . ASP A 1 259 ? 8.122 -3.844 -34.514 1.00 31.76 313 ASP A N 1
ATOM 1890 C CA . ASP A 1 259 ? 7.776 -3.665 -35.924 1.00 31.70 313 ASP A CA 1
ATOM 1891 C C . ASP A 1 259 ? 7.786 -2.184 -36.318 1.00 30.42 313 ASP A C 1
ATOM 1892 O O . ASP A 1 259 ? 8.293 -1.825 -37.376 1.00 30.07 313 ASP A O 1
ATOM 1897 N N . GLU A 1 260 ? 7.255 -1.336 -35.447 1.00 28.79 314 GLU A N 1
ATOM 1898 C CA . GLU A 1 260 ? 7.235 0.106 -35.681 1.00 28.79 314 GLU A CA 1
ATOM 1899 C C . GLU A 1 260 ? 8.613 0.730 -35.418 1.00 28.97 314 GLU A C 1
ATOM 1900 O O . GLU A 1 260 ? 8.905 1.822 -35.901 1.00 29.28 314 GLU A O 1
ATOM 1906 N N . ASN A 1 261 ? 9.436 0.040 -34.631 1.00 29.21 315 ASN A N 1
ATOM 1907 C CA . ASN A 1 261 ? 10.778 0.497 -34.267 1.00 31.03 315 ASN A CA 1
ATOM 1908 C C . ASN A 1 261 ? 10.704 1.832 -33.533 1.00 31.43 315 ASN A C 1
ATOM 1909 O O . ASN A 1 261 ? 11.434 2.769 -33.857 1.00 32.49 315 ASN A O 1
ATOM 1914 N N . VAL A 1 262 ? 9.808 1.900 -32.548 1.00 30.20 316 VAL A N 1
ATOM 1915 C CA . VAL A 1 262 ? 9.601 3.098 -31.739 1.00 31.03 316 VAL A CA 1
ATOM 1916 C C . VAL A 1 262 ? 9.880 2.782 -30.271 1.00 30.63 316 VAL A C 1
ATOM 1917 O O . VAL A 1 262 ? 9.204 1.946 -29.675 1.00 30.66 316 VAL A O 1
ATOM 1921 N N . ARG A 1 263 ? 10.876 3.451 -29.697 1.00 31.29 317 ARG A N 1
ATOM 1922 C CA . ARG A 1 263 ? 11.137 3.353 -28.267 1.00 31.39 317 ARG A CA 1
ATOM 1923 C C . ARG A 1 263 ? 10.478 4.546 -27.603 1.00 30.41 317 ARG A C 1
ATOM 1924 O O . ARG A 1 263 ? 11.025 5.652 -27.624 1.00 30.00 317 ARG A O 1
ATOM 1932 N N . PHE A 1 264 ? 9.293 4.326 -27.030 1.00 29.05 318 PHE A N 1
ATOM 1933 C CA . PHE A 1 264 ? 8.491 5.432 -26.478 1.00 29.17 318 PHE A CA 1
ATOM 1934 C C . PHE A 1 264 ? 8.746 5.709 -25.001 1.00 29.19 318 PHE A C 1
ATOM 1935 O O . PHE A 1 264 ? 8.286 6.714 -24.480 1.00 29.28 318 PHE A O 1
ATOM 1943 N N . ARG A 1 265 ? 9.445 4.807 -24.322 1.00 30.40 319 ARG A N 1
ATOM 1944 C CA . ARG A 1 265 ? 9.899 5.057 -22.955 1.00 31.39 319 ARG A CA 1
ATOM 1945 C C . ARG A 1 265 ? 11.355 4.638 -22.873 1.00 33.65 319 ARG A C 1
ATOM 1946 O O . ARG A 1 265 ? 11.695 3.534 -23.307 1.00 33.75 319 ARG A O 1
ATOM 1954 N N . PRO A 1 266 ? 12.225 5.508 -22.312 1.00 36.11 320 PRO A N 1
ATOM 1955 C CA . PRO A 1 266 ? 13.668 5.218 -22.313 1.00 36.26 320 PRO A CA 1
ATOM 1956 C C . PRO A 1 266 ? 14.104 4.043 -21.435 1.00 36.99 320 PRO A C 1
ATOM 1957 O O . PRO A 1 266 ? 15.296 3.735 -21.393 1.00 38.70 320 PRO A O 1
ATOM 1961 N N . TYR A 1 267 ? 13.168 3.393 -20.741 1.00 36.81 321 TYR A N 1
ATOM 1962 C CA . TYR A 1 267 ? 13.487 2.200 -19.953 1.00 35.69 321 TYR A CA 1
ATOM 1963 C C . TYR A 1 267 ? 12.314 1.225 -19.902 1.00 36.53 321 TYR A C 1
ATOM 1964 O O . TYR A 1 267 ? 11.174 1.579 -20.218 1.00 36.46 321 TYR A O 1
ATOM 1973 N N . GLU A 1 268 ? 12.605 -0.003 -19.486 1.00 36.41 322 GLU A N 1
ATOM 1974 C CA . GLU A 1 268 ? 11.591 -1.045 -19.386 1.00 36.30 322 GLU A CA 1
ATOM 1975 C C . GLU A 1 268 ? 10.924 -0.979 -18.020 1.00 35.73 322 GLU A C 1
ATOM 1976 O O . GLU A 1 268 ? 11.561 -0.608 -17.035 1.00 34.80 322 GLU A O 1
ATOM 1982 N N . ILE A 1 269 ? 9.643 -1.329 -17.972 1.00 35.38 323 ILE A N 1
ATOM 1983 C CA . ILE A 1 269 ? 8.960 -1.605 -16.715 1.00 36.06 323 ILE A CA 1
ATOM 1984 C C . ILE A 1 269 ? 8.987 -3.124 -16.538 1.00 36.13 323 ILE A C 1
ATOM 1985 O O . ILE A 1 269 ? 8.341 -3.854 -17.287 1.00 38.56 323 ILE A O 1
ATOM 1990 N N . LYS A 1 270 ? 9.734 -3.596 -15.552 1.00 37.42 324 LYS A N 1
ATOM 1991 C CA . LYS A 1 270 ? 9.932 -5.027 -15.353 1.00 38.27 324 LYS A CA 1
ATOM 1992 C C . LYS A 1 270 ? 9.137 -5.514 -14.155 1.00 38.31 324 LYS A C 1
ATOM 1993 O O . LYS A 1 270 ? 9.039 -4.809 -13.154 1.00 37.40 324 LYS A O 1
ATOM 1999 N N . PHE A 1 271 ? 8.555 -6.705 -14.273 1.00 37.60 325 PHE A N 1
ATOM 2000 C CA . PHE A 1 271 ? 7.936 -7.377 -13.141 1.00 39.09 325 PHE A CA 1
ATOM 2001 C C . PHE A 1 271 ? 8.923 -8.394 -12.589 1.00 42.94 325 PHE A C 1
ATOM 2002 O O . PHE A 1 271 ? 9.908 -8.743 -13.243 1.00 43.17 325 PHE A O 1
ATOM 2010 N N . THR A 1 272 ? 8.663 -8.847 -11.370 1.00 46.64 326 THR A N 1
ATOM 2011 C CA . THR A 1 272 ? 9.591 -9.707 -10.649 1.00 49.17 326 THR A CA 1
ATOM 2012 C C . THR A 1 272 ? 9.696 -11.077 -11.308 1.00 51.09 326 THR A C 1
ATOM 2013 O O . THR A 1 272 ? 8.690 -11.768 -11.458 1.00 50.46 326 THR A O 1
ATOM 2017 N N . LYS A 1 273 ? 10.906 -11.457 -11.714 1.00 55.44 327 LYS A N 1
ATOM 2018 C CA . LYS A 1 273 ? 11.178 -12.854 -12.078 1.00 59.91 327 LYS A CA 1
ATOM 2019 C C . LYS A 1 273 ? 11.610 -13.609 -10.818 1.00 60.96 327 LYS A C 1
ATOM 2020 O O . LYS A 1 273 ? 12.072 -13.007 -9.846 1.00 59.94 327 LYS A O 1
ATOM 2026 N N . THR A 1 274 ? 11.447 -14.928 -10.840 1.00 63.34 328 THR A N 1
ATOM 2027 C CA . THR A 1 274 ? 11.423 -15.734 -9.608 1.00 65.90 328 THR A CA 1
ATOM 2028 C C . THR A 1 274 ? 12.713 -15.766 -8.759 1.00 65.43 328 THR A C 1
ATOM 2029 O O . THR A 1 274 ? 12.686 -16.271 -7.636 1.00 66.96 328 THR A O 1
ATOM 2033 N N . GLY A 1 275 ? 13.820 -15.227 -9.270 1.00 63.94 329 GLY A N 1
ATOM 2034 C CA . GLY A 1 275 ? 15.061 -15.144 -8.495 1.00 64.92 329 GLY A CA 1
ATOM 2035 C C . GLY A 1 275 ? 15.391 -13.785 -7.888 1.00 64.89 329 GLY A C 1
ATOM 2036 O O . GLY A 1 275 ? 16.425 -13.642 -7.231 1.00 65.52 329 GLY A O 1
ATOM 2037 N N . GLU A 1 276 ? 14.520 -12.794 -8.080 1.00 64.85 330 GLU A N 1
ATOM 2038 C CA . GLU A 1 276 ? 14.852 -11.395 -7.763 1.00 64.31 330 GLU A CA 1
ATOM 2039 C C . GLU A 1 276 ? 14.804 -11.071 -6.269 1.00 60.18 330 GLU A C 1
ATOM 2040 O O . GLU A 1 276 ? 15.800 -10.632 -5.693 1.00 59.46 330 GLU A O 1
ATOM 2046 N N . ARG A 1 277 ? 13.643 -11.274 -5.650 1.00 56.22 331 ARG A N 1
ATOM 2047 C CA . ARG A 1 277 ? 13.449 -10.918 -4.244 1.00 53.46 331 ARG A CA 1
ATOM 2048 C C . ARG A 1 277 ? 13.767 -12.091 -3.316 1.00 52.05 331 ARG A C 1
ATOM 2049 O O . ARG A 1 277 ? 13.118 -13.135 -3.371 1.00 51.89 331 ARG A O 1
ATOM 2057 N N . VAL A 1 278 ? 14.778 -11.898 -2.472 1.00 51.27 332 VAL A N 1
ATOM 2058 C CA . VAL A 1 278 ? 15.200 -12.894 -1.489 1.00 50.49 332 VAL A CA 1
ATOM 2059 C C . VAL A 1 278 ? 14.089 -13.105 -0.467 1.00 48.73 332 VAL A C 1
ATOM 2060 O O . VAL A 1 278 ? 13.469 -12.139 -0.031 1.00 46.37 332 VAL A O 1
ATOM 2064 N N . GLU A 1 279 ? 13.829 -14.357 -0.091 1.00 47.83 333 GLU A N 1
ATOM 2065 C CA . GLU A 1 279 ? 12.954 -14.621 1.047 1.00 48.80 333 GLU A CA 1
ATOM 2066 C C . GLU A 1 279 ? 13.677 -14.147 2.307 1.00 48.48 333 GLU A C 1
ATOM 2067 O O . GLU A 1 279 ? 14.820 -14.541 2.562 1.00 49.97 333 GLU A O 1
ATOM 2073 N N . ILE A 1 280 ? 13.023 -13.278 3.072 1.00 45.75 334 ILE A N 1
ATOM 2074 C CA . ILE A 1 280 ? 13.574 -12.792 4.328 1.00 44.54 334 ILE A CA 1
ATOM 2075 C C . ILE A 1 280 ? 12.546 -13.016 5.424 1.00 44.09 334 ILE A C 1
ATOM 2076 O O . ILE A 1 280 ? 11.387 -12.622 5.286 1.00 45.80 334 ILE A O 1
ATOM 2081 N N . GLU A 1 281 ? 12.965 -13.667 6.503 1.00 43.24 335 GLU A N 1
ATOM 2082 C CA . GLU A 1 281 ? 12.140 -13.743 7.694 1.00 42.32 335 GLU A CA 1
ATOM 2083 C C . GLU A 1 281 ? 12.292 -12.411 8.392 1.00 40.04 335 GLU A C 1
ATOM 2084 O O . GLU A 1 281 ? 13.285 -12.160 9.067 1.00 38.89 335 GLU A O 1
ATOM 2090 N N . ARG A 1 282 ? 11.304 -11.549 8.200 1.00 37.85 336 ARG A N 1
ATOM 2091 C CA . ARG A 1 282 ? 11.380 -10.193 8.702 1.00 36.58 336 ARG A CA 1
ATOM 2092 C C . ARG A 1 282 ? 11.024 -10.136 10.174 1.00 34.48 336 ARG A C 1
ATOM 2093 O O . ARG A 1 282 ? 10.263 -10.955 10.678 1.00 34.99 336 ARG A O 1
ATOM 2101 N N . GLU A 1 283 ? 11.602 -9.163 10.859 1.00 34.14 337 GLU A N 1
ATOM 2102 C CA . GLU A 1 283 ? 11.255 -8.878 12.236 1.00 34.56 337 GLU A CA 1
ATOM 2103 C C . GLU A 1 283 ? 9.874 -8.229 12.267 1.00 33.18 337 GLU A C 1
ATOM 2104 O O . GLU A 1 283 ? 9.482 -7.549 11.312 1.00 31.93 337 GLU A O 1
ATOM 2110 N N . THR A 1 284 ? 9.139 -8.448 13.352 1.00 30.74 338 THR A N 1
ATOM 2111 C CA . THR A 1 284 ? 7.863 -7.781 13.563 1.00 30.63 338 THR A CA 1
ATOM 2112 C C . THR A 1 284 ? 8.081 -6.301 13.857 1.00 30.67 338 THR A C 1
ATOM 2113 O O . THR A 1 284 ? 8.917 -5.949 14.690 1.00 30.46 338 THR A O 1
ATOM 2117 N N . LEU A 1 285 ? 7.342 -5.439 13.159 1.00 29.04 339 LEU A N 1
ATOM 2118 C CA . LEU A 1 285 ? 7.322 -4.013 13.473 1.00 28.20 339 LEU A CA 1
ATOM 2119 C C . LEU A 1 285 ? 6.300 -3.797 14.574 1.00 27.09 339 LEU A C 1
ATOM 2120 O O . LEU A 1 285 ? 6.627 -3.293 15.645 1.00 27.44 339 LEU A O 1
ATOM 2125 N N . VAL A 1 286 ? 5.057 -4.170 14.297 1.00 26.81 340 VAL A N 1
ATOM 2126 C CA . VAL A 1 286 ? 3.980 -4.049 15.268 1.00 26.72 340 VAL A CA 1
ATOM 2127 C C . VAL A 1 286 ? 2.954 -5.139 15.043 1.00 26.73 340 VAL A C 1
ATOM 2128 O O . VAL A 1 286 ? 2.858 -5.711 13.952 1.00 26.53 340 VAL A O 1
ATOM 2132 N N . THR A 1 287 ? 2.189 -5.413 16.091 1.00 25.95 341 THR A N 1
ATOM 2133 C CA . THR A 1 287 ? 1.049 -6.297 16.002 1.00 26.92 341 THR A CA 1
ATOM 2134 C C . THR A 1 287 ? -0.171 -5.474 16.325 1.00 25.95 341 THR A C 1
ATOM 2135 O O . THR A 1 287 ? -0.067 -4.392 16.916 1.00 26.16 341 THR A O 1
ATOM 2139 N N . TYR A 1 288 ? -1.330 -5.976 15.923 1.00 24.93 342 TYR A N 1
ATOM 2140 C CA . TYR A 1 288 ? -2.591 -5.391 16.341 1.00 23.88 342 TYR A CA 1
ATOM 2141 C C . TYR A 1 288 ? -3.527 -6.516 16.734 1.00 24.62 342 TYR A C 1
ATOM 2142 O O . TYR A 1 288 ? -3.471 -7.604 16.150 1.00 25.22 342 TYR A O 1
ATOM 2151 N N . PRO A 1 289 ? -4.368 -6.278 17.757 1.00 25.29 343 PRO A N 1
ATOM 2152 C CA . PRO A 1 289 ? -5.319 -7.283 18.187 1.00 25.44 343 PRO A CA 1
ATOM 2153 C C . PRO A 1 289 ? -6.580 -7.259 17.334 1.00 26.06 343 PRO A C 1
ATOM 2154 O O . PRO A 1 289 ? -6.663 -6.504 16.364 1.00 26.32 343 PRO A O 1
ATOM 2158 N N . ARG A 1 290 ? -7.548 -8.088 17.706 1.00 26.45 344 ARG A N 1
ATOM 2159 C CA . ARG A 1 290 ? -8.867 -8.057 17.106 1.00 27.61 344 ARG A CA 1
ATOM 2160 C C . ARG A 1 290 ? -9.448 -6.654 17.253 1.00 27.02 344 ARG A C 1
ATOM 2161 O O . ARG A 1 290 ? -9.382 -6.070 18.332 1.00 26.02 344 ARG A O 1
ATOM 2169 N N . LEU A 1 291 ? -9.984 -6.104 16.162 1.00 26.11 345 LEU A N 1
ATOM 2170 C CA . LEU A 1 291 ? -10.596 -4.776 16.191 1.00 25.20 345 LEU A CA 1
ATOM 2171 C C . LEU A 1 291 ? -12.011 -4.849 15.647 1.00 24.45 345 LEU A C 1
ATOM 2172 O O . LEU A 1 291 ? -12.300 -5.645 14.755 1.00 24.41 345 LEU A O 1
ATOM 2177 N N . VAL A 1 292 ? -12.895 -4.019 16.186 1.00 23.62 346 VAL A N 1
ATOM 2178 C CA . VAL A 1 292 ? -14.227 -3.865 15.620 1.00 23.35 346 VAL A CA 1
ATOM 2179 C C . VAL A 1 292 ? -14.509 -2.384 15.422 1.00 22.67 346 VAL A C 1
ATOM 2180 O O . VAL A 1 292 ? -14.180 -1.554 16.278 1.00 21.50 346 VAL A O 1
ATOM 2184 N N . LYS A 1 293 ? -15.107 -2.057 14.281 1.00 22.32 347 LYS A N 1
ATOM 2185 C CA . LYS A 1 293 ? -15.602 -0.712 14.040 1.00 22.52 347 LYS A CA 1
ATOM 2186 C C . LYS A 1 293 ? -17.043 -0.780 13.546 1.00 22.85 347 LYS A C 1
ATOM 2187 O O . LYS A 1 293 ? -17.316 -1.327 12.473 1.00 20.97 347 LYS A O 1
ATOM 2193 N N . ASP A 1 294 ? -17.956 -0.241 14.358 1.00 23.98 348 ASP A N 1
ATOM 2194 C CA . ASP A 1 294 ? -19.366 -0.134 13.998 1.00 24.94 348 ASP A CA 1
ATOM 2195 C C . ASP A 1 294 ? -19.668 1.261 13.477 1.00 24.24 348 ASP A C 1
ATOM 2196 O O . ASP A 1 294 ? -19.205 2.241 14.036 1.00 23.94 348 ASP A O 1
ATOM 2201 N N . TYR A 1 295 ? -20.445 1.336 12.405 1.00 24.68 349 TYR A N 1
ATOM 2202 C CA . TYR A 1 295 ? -21.083 2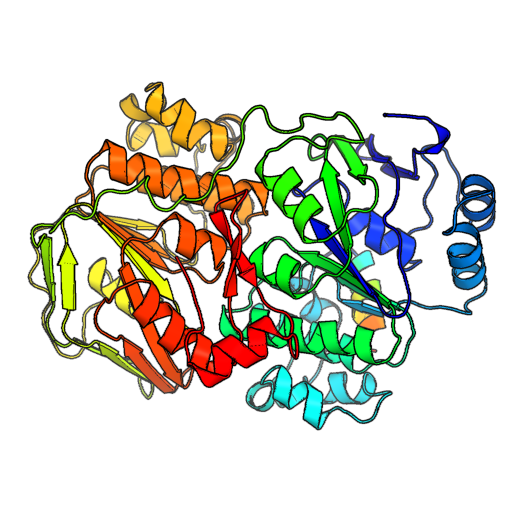.580 11.984 1.00 24.70 349 TYR A CA 1
ATOM 2203 C C . TYR A 1 295 ? -22.565 2.262 11.832 1.00 24.57 349 TYR A C 1
ATOM 2204 O O . TYR A 1 295 ? -22.993 1.775 10.791 1.00 25.06 349 TYR A O 1
ATOM 2213 N N . GLY A 1 296 ? -23.341 2.503 12.879 1.00 25.21 350 GLY A N 1
ATOM 2214 C CA . GLY A 1 296 ? -24.753 2.119 12.877 1.00 25.62 350 GLY A CA 1
ATOM 2215 C C . GLY A 1 296 ? -24.908 0.628 12.634 1.00 26.26 350 GLY A C 1
ATOM 2216 O O . GLY A 1 296 ? -24.460 -0.179 13.443 1.00 27.87 350 GLY A O 1
ATOM 2217 N N . SER A 1 297 ? -25.506 0.258 11.507 1.00 26.75 351 SER A N 1
ATOM 2218 C CA . SER A 1 297 ? -25.761 -1.153 11.201 1.00 27.62 351 SER A CA 1
ATOM 2219 C C . SER A 1 297 ? -24.596 -1.841 10.482 1.00 27.44 351 SER A C 1
ATOM 2220 O O . SER A 1 297 ? -24.602 -3.070 10.342 1.00 28.35 351 SER A O 1
ATOM 2223 N N . PHE A 1 298 ? -23.605 -1.066 10.027 1.00 25.66 352 PHE A N 1
ATOM 2224 C CA . PHE A 1 298 ? -22.397 -1.648 9.443 1.00 24.06 352 PHE A CA 1
ATOM 2225 C C . PHE A 1 298 ? -21.389 -2.014 10.533 1.00 22.95 352 PHE A C 1
ATOM 2226 O O . PHE A 1 298 ? -21.159 -1.240 11.462 1.00 22.21 352 PHE A O 1
ATOM 2234 N N . ARG A 1 299 ? -20.780 -3.187 10.398 1.00 22.10 353 ARG A N 1
ATOM 2235 C CA . ARG A 1 299 ? -19.697 -3.604 11.286 1.00 22.01 353 ARG A CA 1
ATOM 2236 C C . ARG A 1 299 ? -18.517 -4.146 10.494 1.00 20.33 353 ARG A C 1
ATOM 2237 O O . ARG A 1 299 ? -18.690 -4.979 9.610 1.00 19.49 353 ARG A O 1
ATOM 2245 N N . LEU A 1 300 ? -17.325 -3.664 10.836 1.00 19.53 354 LEU A N 1
ATOM 2246 C CA . LEU A 1 300 ? -16.071 -4.239 10.372 1.00 19.83 354 LEU A CA 1
ATOM 2247 C C . LEU A 1 300 ? -15.431 -4.995 11.522 1.00 19.67 354 LEU A C 1
ATOM 2248 O O . LEU A 1 300 ? -15.239 -4.437 12.595 1.00 19.54 354 LEU A O 1
ATOM 2253 N N . GLU A 1 301 ? -15.083 -6.250 11.288 1.00 20.14 355 GLU A N 1
ATOM 2254 C CA . GLU A 1 301 ? -14.277 -7.015 12.239 1.00 21.46 355 GLU A CA 1
ATOM 2255 C C . GLU A 1 301 ? -12.918 -7.295 11.627 1.00 20.57 355 GLU A C 1
ATOM 2256 O O . GLU A 1 301 ? -12.842 -7.863 10.537 1.00 20.60 355 GLU A O 1
ATOM 2262 N N . VAL A 1 302 ? -11.858 -6.921 12.335 1.00 20.14 356 VAL A N 1
ATOM 2263 C CA . VAL A 1 302 ? -10.490 -7.161 11.884 1.00 20.51 356 VAL A CA 1
ATOM 2264 C C . VAL A 1 302 ? -9.869 -8.281 12.718 1.00 20.90 356 VAL A C 1
ATOM 2265 O O . VAL A 1 302 ? -9.811 -8.191 13.945 1.00 19.03 356 VAL A O 1
ATOM 2269 N N . GLU A 1 303 ? -9.415 -9.332 12.039 1.00 21.78 357 GLU A N 1
ATOM 2270 C CA . GLU A 1 303 ? -8.696 -10.419 12.695 1.00 23.48 357 GLU A CA 1
ATOM 2271 C C . GLU A 1 303 ? -7.340 -9.917 13.176 1.00 23.00 357 GLU A C 1
ATOM 2272 O O . GLU A 1 303 ? -6.722 -9.075 12.518 1.00 22.10 357 GLU A O 1
ATOM 2278 N N . PRO A 1 304 ? -6.862 -10.439 14.320 1.00 23.20 358 PRO A N 1
ATOM 2279 C CA . PRO A 1 304 ? -5.522 -10.104 14.791 1.00 23.11 358 PRO A CA 1
ATOM 2280 C C . PRO A 1 304 ? -4.499 -10.320 13.691 1.00 23.05 358 PRO A C 1
ATOM 2281 O O . PRO A 1 304 ? -4.652 -11.227 12.882 1.00 22.49 358 PRO A O 1
ATOM 2285 N N . GLY A 1 305 ? -3.487 -9.466 13.642 1.00 23.33 359 GLY A N 1
ATOM 2286 C CA . GLY A 1 305 ? -2.478 -9.547 12.606 1.00 23.86 359 GLY A CA 1
ATOM 2287 C C . GLY A 1 305 ? -1.144 -8.957 13.025 1.00 24.66 359 GLY A C 1
ATOM 2288 O O . GLY A 1 305 ? -0.976 -8.458 14.134 1.00 24.04 359 GLY A O 1
ATOM 2289 N N . GLU A 1 306 ? -0.203 -9.003 12.098 1.00 26.01 360 GLU A N 1
ATOM 2290 C CA . GLU A 1 306 ? 1.146 -8.565 12.344 1.00 27.77 360 GLU A CA 1
ATOM 2291 C C . GLU A 1 306 ? 1.656 -7.844 11.109 1.00 26.75 360 GLU A C 1
ATOM 2292 O O . GLU A 1 306 ? 1.350 -8.243 9.982 1.00 26.42 360 GLU A O 1
ATOM 2298 N N . ILE A 1 307 ? 2.408 -6.772 11.335 1.00 24.39 361 ILE A N 1
ATOM 2299 C CA . ILE A 1 307 ? 3.044 -6.019 10.278 1.00 24.04 361 ILE A CA 1
ATOM 2300 C C . ILE A 1 307 ? 4.555 -6.114 10.488 1.00 24.34 361 ILE A C 1
ATOM 2301 O O . ILE A 1 307 ? 5.048 -5.846 11.578 1.00 23.36 361 ILE A O 1
ATOM 2306 N N . LYS A 1 308 ? 5.274 -6.487 9.437 1.00 24.31 362 LYS A N 1
ATOM 2307 C CA . LYS A 1 308 ? 6.718 -6.694 9.504 1.00 25.61 362 LYS A CA 1
ATOM 2308 C C . LYS A 1 308 ? 7.496 -5.439 9.117 1.00 25.24 362 LYS A C 1
ATOM 2309 O O . LYS A 1 308 ? 7.030 -4.642 8.298 1.00 24.48 362 LYS A O 1
ATOM 2315 N N . LYS A 1 309 ? 8.685 -5.277 9.701 1.00 25.27 363 LYS A N 1
ATOM 2316 C CA . LYS A 1 309 ? 9.618 -4.210 9.311 1.00 25.67 363 LYS A CA 1
ATOM 2317 C C . LYS A 1 309 ? 10.052 -4.380 7.866 1.00 24.40 363 LYS A C 1
ATOM 2318 O O . LYS A 1 309 ? 10.537 -5.443 7.486 1.00 24.55 363 LYS A O 1
ATOM 2324 N N . GLY A 1 310 ? 9.883 -3.333 7.063 1.00 23.78 364 GLY A N 1
ATOM 2325 C CA . GLY A 1 310 ? 10.356 -3.333 5.676 1.00 22.98 364 GLY A CA 1
ATOM 2326 C C . GLY A 1 310 ? 9.511 -4.088 4.656 1.00 22.25 364 GLY A C 1
ATOM 2327 O O . GLY A 1 310 ? 9.978 -4.366 3.558 1.00 23.13 364 GLY A O 1
ATOM 2328 N N . GLU A 1 311 ? 8.277 -4.440 4.990 1.00 21.17 365 GLU A N 1
ATOM 2329 C CA . GLU A 1 311 ? 7.420 -5.109 4.017 1.00 20.65 365 GLU A CA 1
ATOM 2330 C C . GLU A 1 311 ? 6.368 -4.149 3.489 1.00 19.54 365 GLU A C 1
ATOM 2331 O O . GLU A 1 311 ? 6.106 -3.115 4.093 1.00 19.64 365 GLU A O 1
ATOM 2337 N N . VAL A 1 312 ? 5.772 -4.511 2.359 1.00 18.51 366 VAL A N 1
ATOM 2338 C CA . VAL A 1 312 ? 4.575 -3.853 1.858 1.00 17.82 366 VAL A CA 1
ATOM 2339 C C . VAL A 1 312 ? 3.430 -4.869 1.851 1.00 17.08 366 VAL A C 1
ATOM 2340 O O . VAL A 1 312 ? 3.560 -5.950 1.284 1.00 16.98 366 VAL A O 1
ATOM 2344 N N . ILE A 1 313 ? 2.325 -4.513 2.500 1.00 16.36 367 ILE A N 1
ATOM 2345 C CA . ILE A 1 313 ? 1.112 -5.312 2.504 1.00 16.29 367 ILE A CA 1
ATOM 2346 C C . ILE A 1 313 ? 0.106 -4.671 1.561 1.00 16.35 367 ILE A C 1
ATOM 2347 O O . ILE A 1 313 ? -0.291 -3.528 1.772 1.00 16.38 367 ILE A O 1
ATOM 2352 N N . GLY A 1 314 ? -0.295 -5.400 0.524 1.00 16.14 368 GLY A N 1
ATOM 2353 C CA . GLY A 1 314 ? -1.374 -4.967 -0.350 1.00 15.96 368 GLY A CA 1
ATOM 2354 C C . GLY A 1 314 ? -2.700 -5.339 0.284 1.00 16.15 368 GLY A C 1
ATOM 2355 O O . GLY A 1 314 ? -2.838 -6.419 0.854 1.00 16.92 368 GLY A O 1
ATOM 2356 N N . ILE A 1 315 ? -3.671 -4.441 0.195 1.00 16.07 369 ILE A N 1
ATOM 2357 C CA . ILE A 1 315 ? -4.992 -4.671 0.747 1.00 15.71 369 ILE A CA 1
ATOM 2358 C C . ILE A 1 315 ? -5.979 -4.682 -0.416 1.00 15.49 369 ILE A C 1
ATOM 2359 O O . ILE A 1 315 ? -6.034 -3.728 -1.197 1.00 13.99 369 ILE A O 1
ATOM 2364 N N . VAL A 1 316 ? -6.737 -5.777 -0.533 1.00 15.55 370 VAL A N 1
ATOM 2365 C CA . VAL A 1 316 ? -7.703 -5.946 -1.613 1.00 15.56 370 VAL A CA 1
ATOM 2366 C C . VAL A 1 316 ? -9.069 -6.353 -1.074 1.00 15.60 370 VAL A C 1
ATOM 2367 O O . VAL A 1 316 ? -9.180 -6.966 -0.004 1.00 14.99 370 VAL A O 1
ATOM 2371 N N . GLY A 1 317 ? -10.098 -6.005 -1.838 1.00 15.52 371 GLY A N 1
ATOM 2372 C CA . GLY A 1 317 ? -11.459 -6.401 -1.556 1.00 15.80 371 GLY A CA 1
ATOM 2373 C C . GLY A 1 317 ? -12.470 -5.501 -2.244 1.00 16.07 371 GLY A C 1
ATOM 2374 O O . GLY A 1 317 ? -12.130 -4.398 -2.683 1.00 16.06 371 GLY A O 1
ATOM 2375 N N . PRO A 1 318 ? -13.728 -5.965 -2.350 1.00 16.53 372 PRO A N 1
ATOM 2376 C CA . PRO A 1 318 ? -14.823 -5.112 -2.808 1.00 16.30 372 PRO A CA 1
ATOM 2377 C C . PRO A 1 318 ? -14.943 -3.870 -1.947 1.00 16.00 372 PRO A C 1
ATOM 2378 O O . PRO A 1 318 ? -14.520 -3.889 -0.793 1.00 15.78 372 PRO A O 1
ATOM 2382 N N . ASN A 1 319 ? -15.515 -2.803 -2.495 1.00 15.72 373 ASN A N 1
ATOM 2383 C CA . ASN A 1 319 ? -15.744 -1.580 -1.732 1.00 15.69 373 ASN A CA 1
ATOM 2384 C C . ASN A 1 319 ? -16.992 -1.703 -0.842 1.00 16.42 373 ASN A C 1
ATOM 2385 O O . ASN A 1 319 ? -17.881 -2.538 -1.089 1.00 16.75 373 ASN A O 1
ATOM 2390 N N . GLY A 1 320 ? -17.052 -0.854 0.180 1.00 17.02 374 GLY A N 1
ATOM 2391 C CA . GLY A 1 320 ? -18.153 -0.840 1.148 1.00 17.31 374 GLY A CA 1
ATOM 2392 C C . GLY A 1 320 ? -17.937 -1.821 2.280 1.00 17.72 374 GLY A C 1
ATOM 2393 O O . GLY A 1 320 ? -18.863 -2.141 3.026 1.00 17.85 374 GLY A O 1
ATOM 2394 N N . ILE A 1 321 ? -16.688 -2.244 2.435 1.00 18.47 375 ILE A N 1
ATOM 2395 C CA . ILE A 1 321 ? -16.315 -3.394 3.231 1.00 18.83 375 ILE A CA 1
ATOM 2396 C C . ILE A 1 321 ? -15.455 -3.033 4.458 1.00 17.78 375 ILE A C 1
ATOM 2397 O O . ILE A 1 321 ? -15.273 -3.868 5.349 1.00 17.26 375 ILE A O 1
ATOM 2402 N N . GLY A 1 322 ? -14.899 -1.816 4.489 1.00 16.13 376 GLY A N 1
ATOM 2403 C CA . GLY A 1 322 ? -14.087 -1.352 5.626 1.00 15.17 376 GLY A CA 1
ATOM 2404 C C . GLY A 1 322 ? -12.583 -1.195 5.399 1.00 14.59 376 GLY A C 1
ATOM 2405 O O . GLY A 1 322 ? -11.837 -1.038 6.363 1.00 14.41 376 GLY A O 1
ATOM 2406 N N . LYS A 1 323 ? -12.129 -1.238 4.143 1.00 14.04 377 LYS A N 1
ATOM 2407 C CA . LYS A 1 323 ? -10.705 -1.094 3.831 1.00 13.75 377 LYS A CA 1
ATOM 2408 C C . LYS A 1 323 ? -10.173 0.258 4.285 1.00 13.79 377 LYS A C 1
ATOM 2409 O O . LYS A 1 323 ? -9.159 0.329 4.993 1.00 14.18 377 LYS A O 1
ATOM 2415 N N . THR A 1 324 ? -10.856 1.325 3.875 1.00 13.46 378 THR A N 1
ATOM 2416 C CA . THR A 1 324 ? -10.521 2.677 4.307 1.00 13.13 378 THR A CA 1
ATOM 2417 C C . THR A 1 324 ? -10.658 2.826 5.833 1.00 13.62 378 THR A C 1
ATOM 2418 O O . THR A 1 324 ? -9.774 3.401 6.498 1.00 13.03 378 THR A O 1
ATOM 2422 N N . THR A 1 325 ? -11.749 2.288 6.376 1.00 13.45 379 THR A N 1
ATOM 2423 C CA . THR A 1 325 ? -11.996 2.298 7.819 1.00 13.47 379 THR A CA 1
ATOM 2424 C C . THR A 1 325 ? -10.799 1.710 8.583 1.00 13.72 379 THR A C 1
ATOM 2425 O O . THR A 1 325 ? -10.310 2.319 9.541 1.00 13.51 379 THR A O 1
ATOM 2429 N N . PHE A 1 326 ? -10.316 0.550 8.134 1.00 13.85 380 PHE A N 1
ATOM 2430 C CA . PHE A 1 326 ? -9.119 -0.081 8.703 1.00 14.32 380 PHE A CA 1
ATOM 2431 C C . PHE A 1 326 ? -7.892 0.843 8.620 1.00 14.38 380 PHE A C 1
ATOM 2432 O O . PHE A 1 326 ? -7.213 1.078 9.630 1.00 13.97 380 PHE A O 1
ATOM 2440 N N . VAL A 1 327 ? -7.620 1.376 7.427 1.00 14.33 381 VAL A N 1
ATOM 2441 C CA . VAL A 1 327 ? -6.478 2.283 7.215 1.00 14.59 381 VAL A CA 1
ATOM 2442 C C . VAL A 1 327 ? -6.569 3.510 8.129 1.00 15.14 381 VAL A C 1
ATOM 2443 O O . VAL A 1 327 ? -5.554 3.962 8.680 1.00 14.90 381 VAL A O 1
ATOM 2447 N N . LYS A 1 328 ? -7.781 4.045 8.283 1.00 16.12 382 LYS A N 1
ATOM 2448 C CA . LYS A 1 328 ? -8.011 5.192 9.162 1.00 17.28 382 LYS A CA 1
ATOM 2449 C C . LYS A 1 328 ? -7.695 4.887 10.626 1.00 17.59 382 LYS A C 1
ATOM 2450 O O . LYS A 1 328 ? -7.173 5.752 11.336 1.00 16.86 382 LYS A O 1
ATOM 2456 N N . MET A 1 329 ? -8.013 3.672 11.074 1.00 17.84 383 MET A N 1
ATOM 2457 C CA . MET A 1 329 ? -7.666 3.247 12.436 1.00 18.68 383 MET A CA 1
ATOM 2458 C C . MET A 1 329 ? -6.148 3.145 12.615 1.00 19.53 383 MET A C 1
ATOM 2459 O O . MET A 1 329 ? -5.609 3.562 13.641 1.00 19.78 383 MET A O 1
ATOM 2464 N N . LEU A 1 330 ? -5.470 2.599 11.610 1.00 20.53 384 LEU A N 1
ATOM 2465 C CA . LEU A 1 330 ? -4.006 2.569 11.563 1.00 21.65 384 LEU A CA 1
ATOM 2466 C C . LEU A 1 330 ? -3.405 3.975 11.542 1.00 22.06 384 LEU A C 1
ATOM 2467 O O . LEU A 1 330 ? -2.355 4.217 12.135 1.00 22.12 384 LEU A O 1
ATOM 2472 N N . ALA A 1 331 ? -4.076 4.896 10.854 1.00 22.33 385 ALA A N 1
ATOM 2473 C CA . ALA A 1 331 ? -3.611 6.273 10.754 1.00 22.81 385 ALA A CA 1
ATOM 2474 C C . ALA A 1 331 ? -3.867 7.078 12.027 1.00 24.60 385 ALA A C 1
ATOM 2475 O O . ALA A 1 331 ? -3.349 8.182 12.167 1.00 25.16 385 ALA A O 1
ATOM 2477 N N . GLY A 1 332 ? -4.681 6.538 12.933 1.00 25.61 386 GLY A N 1
ATOM 2478 C CA . GLY A 1 332 ? -5.028 7.217 14.163 1.00 26.86 386 GLY A CA 1
ATOM 2479 C C . GLY A 1 332 ? -6.057 8.317 13.966 1.00 28.16 386 GLY A C 1
ATOM 2480 O O . GLY A 1 332 ? -6.267 9.127 14.865 1.00 28.48 386 GLY A O 1
ATOM 2481 N N . VAL A 1 333 ? -6.694 8.361 12.796 1.00 28.62 387 VAL A N 1
ATOM 2482 C CA . VAL A 1 333 ? -7.723 9.370 12.537 1.00 28.95 387 VAL A CA 1
ATOM 2483 C C . VAL A 1 333 ? -9.112 8.825 12.852 1.00 29.24 387 VAL A C 1
ATOM 2484 O O . VAL A 1 333 ? -10.078 9.580 12.898 1.00 28.13 387 VAL A O 1
ATOM 2488 N N . GLU A 1 334 ? -9.208 7.515 13.067 1.00 29.32 388 GLU A N 1
ATOM 2489 C CA . GLU A 1 334 ? -10.446 6.903 13.514 1.00 29.93 388 GLU A CA 1
ATOM 2490 C C . GLU A 1 334 ? -10.159 5.990 14.700 1.00 29.39 388 GLU A C 1
ATOM 2491 O O . GLU A 1 334 ? -9.150 5.287 14.730 1.00 28.50 388 GLU A O 1
ATOM 2497 N N . GLU A 1 335 ? -11.059 6.023 15.676 1.00 30.22 389 GLU A N 1
ATOM 2498 C CA . GLU A 1 335 ? -10.959 5.207 16.878 1.00 31.38 389 GLU A CA 1
ATOM 2499 C C . GLU A 1 335 ? -11.738 3.890 16.700 1.00 28.71 389 GLU A C 1
ATOM 2500 O O . GLU A 1 335 ? -12.892 3.908 16.249 1.00 26.84 389 GLU A O 1
ATOM 2506 N N . PRO A 1 336 ? -11.124 2.746 17.054 1.00 27.06 390 PRO A N 1
ATOM 2507 C CA . PRO A 1 336 ? -11.893 1.491 17.041 1.00 27.10 390 PRO A CA 1
ATOM 2508 C C . PRO A 1 336 ? -13.053 1.511 18.046 1.00 26.35 390 PRO A C 1
ATOM 2509 O O . PRO A 1 336 ? -12.952 2.174 19.075 1.00 26.10 390 PRO A O 1
ATOM 2513 N N . THR A 1 337 ? -14.134 0.797 17.742 1.00 26.01 391 THR A N 1
ATOM 2514 C CA . THR A 1 337 ? -15.232 0.609 18.693 1.00 26.91 391 THR A CA 1
ATOM 2515 C C . THR A 1 337 ? -14.822 -0.398 19.773 1.00 27.82 391 THR A C 1
ATOM 2516 O O . THR A 1 337 ? -15.033 -0.156 20.958 1.00 28.08 391 THR A O 1
ATOM 2520 N N . GLU A 1 338 ? -14.255 -1.527 19.347 1.00 28.49 392 GLU A N 1
ATOM 2521 C CA . GLU A 1 338 ? -13.681 -2.518 20.256 1.00 30.01 392 GLU A CA 1
ATOM 2522 C C . GLU A 1 338 ? -12.253 -2.795 19.838 1.00 30.66 392 GLU A C 1
ATOM 2523 O O . GLU A 1 338 ? -11.964 -2.903 18.643 1.00 29.10 392 GLU A O 1
ATOM 2529 N N . GLY A 1 339 ? -11.374 -2.950 20.823 1.00 31.49 393 GLY A N 1
ATOM 2530 C CA . GLY A 1 339 ? -9.979 -3.284 20.569 1.00 33.75 393 GLY A CA 1
ATOM 2531 C C . GLY A 1 339 ? -9.082 -2.075 20.709 1.00 35.83 393 GLY A C 1
ATOM 2532 O O . GLY A 1 339 ? -9.552 -0.938 20.717 1.00 35.86 393 GLY A O 1
ATOM 2533 N N . LYS A 1 340 ? -7.781 -2.335 20.783 1.00 39.98 394 LYS A N 1
ATOM 2534 C CA . LYS A 1 340 ? -6.806 -1.337 21.193 1.00 43.26 394 LYS A CA 1
ATOM 2535 C C . LYS A 1 340 ? -5.566 -1.375 20.296 1.00 43.43 394 LYS A C 1
ATOM 2536 O O . LYS A 1 340 ? -4.901 -2.407 20.210 1.00 42.83 394 LYS A O 1
ATOM 2542 N N . ILE A 1 341 ? -5.265 -0.255 19.637 1.00 43.63 395 ILE A N 1
ATOM 2543 C CA . ILE A 1 341 ? -4.008 -0.082 18.908 1.00 45.70 395 ILE A CA 1
ATOM 2544 C C . ILE A 1 341 ? -2.993 0.659 19.786 1.00 47.96 395 ILE A C 1
ATOM 2545 O O . ILE A 1 341 ? -3.142 1.855 20.030 1.00 48.97 395 ILE A O 1
ATOM 2550 N N . GLU A 1 342 ? -1.960 -0.055 20.236 1.00 50.14 396 GLU A N 1
ATOM 2551 C CA . GLU A 1 342 ? -0.938 0.492 21.142 1.00 52.52 396 GLU A CA 1
ATOM 2552 C C . GLU A 1 342 ? 0.408 0.637 20.421 1.00 49.39 396 GLU A C 1
ATOM 2553 O O . GLU A 1 342 ? 1.225 -0.283 20.449 1.00 49.70 396 GLU A O 1
ATOM 2559 N N . TRP A 1 343 ? 0.630 1.787 19.779 1.00 47.44 397 TRP A N 1
ATOM 2560 C CA . TRP A 1 343 ? 1.768 1.997 18.863 1.00 45.46 397 TRP A CA 1
ATOM 2561 C C . TRP A 1 343 ? 2.512 3.292 19.174 1.00 43.96 397 TRP A C 1
ATOM 2562 O O . TRP A 1 343 ? 1.883 4.306 19.461 1.00 43.64 397 TRP A O 1
ATOM 2573 N N . ASP A 1 344 ? 3.842 3.263 19.082 1.00 43.82 398 ASP A N 1
ATOM 2574 C CA . ASP A 1 344 ? 4.659 4.487 19.096 1.00 43.90 398 ASP A CA 1
ATOM 2575 C C . ASP A 1 344 ? 5.385 4.613 17.758 1.00 40.43 398 ASP A C 1
ATOM 2576 O O . ASP A 1 344 ? 6.604 4.465 17.681 1.00 43.23 398 ASP A O 1
ATOM 2581 N N . LEU A 1 345 ? 4.612 4.873 16.708 1.00 36.10 399 LEU A N 1
ATOM 2582 C CA . LEU A 1 345 ? 5.112 4.928 15.337 1.00 33.65 399 LEU A CA 1
ATOM 2583 C C . LEU A 1 345 ? 4.649 6.211 14.661 1.00 30.08 399 LEU A C 1
ATOM 2584 O O . LEU A 1 345 ? 3.581 6.726 14.963 1.00 28.91 399 LEU A O 1
ATOM 2589 N N . THR A 1 346 ? 5.444 6.727 13.736 1.00 28.12 400 THR A N 1
ATOM 2590 C CA . THR A 1 346 ? 4.996 7.855 12.925 1.00 27.88 400 THR A CA 1
ATOM 2591 C C . THR A 1 346 ? 4.366 7.318 11.638 1.00 25.58 400 THR A C 1
ATOM 2592 O O . THR A 1 346 ? 4.899 6.407 11.018 1.00 24.36 400 THR A O 1
ATOM 2596 N N . VAL A 1 347 ? 3.221 7.879 11.262 1.00 23.92 401 VAL A N 1
ATOM 2597 C CA . VAL A 1 347 ? 2.451 7.404 10.118 1.00 23.49 401 VAL A CA 1
ATOM 2598 C C . VAL A 1 347 ? 2.356 8.507 9.064 1.00 22.31 401 VAL A C 1
ATOM 2599 O O . VAL A 1 347 ? 2.066 9.653 9.404 1.00 23.15 401 VAL A O 1
ATOM 2603 N N . ALA A 1 348 ? 2.617 8.165 7.801 1.00 20.26 402 ALA A N 1
ATOM 2604 C CA . ALA A 1 348 ? 2.332 9.055 6.667 1.00 19.23 402 ALA A CA 1
ATOM 2605 C C . ALA A 1 348 ? 1.140 8.464 5.908 1.00 18.41 402 ALA A C 1
ATOM 2606 O O . ALA A 1 348 ? 1.117 7.272 5.641 1.00 19.17 402 ALA A O 1
ATOM 2608 N N . TYR A 1 349 ? 0.159 9.296 5.567 1.00 17.22 403 TYR A N 1
ATOM 2609 C CA . TYR A 1 349 ? -1.156 8.811 5.106 1.00 16.53 403 TYR A CA 1
ATOM 2610 C C . TYR A 1 349 ? -1.606 9.527 3.837 1.00 15.69 403 TYR A C 1
ATOM 2611 O O . TYR A 1 349 ? -1.718 10.745 3.831 1.00 15.69 403 TYR A O 1
ATOM 2620 N N . LYS A 1 350 ? -1.824 8.758 2.764 1.00 14.98 404 LYS A N 1
ATOM 2621 C CA . LYS A 1 350 ? -2.378 9.263 1.493 1.00 14.73 404 LYS A CA 1
ATOM 2622 C C . LYS A 1 350 ? -3.857 8.862 1.409 1.00 14.31 404 LYS A C 1
ATOM 2623 O O . LYS A 1 350 ? -4.171 7.715 1.066 1.00 13.92 404 LYS A O 1
ATOM 2629 N N . PRO A 1 351 ? -4.777 9.799 1.730 1.00 14.13 405 PRO A N 1
ATOM 2630 C CA . PRO A 1 351 ? -6.195 9.426 1.765 1.00 14.24 405 PRO A CA 1
ATOM 2631 C C . PRO A 1 351 ? -6.796 9.093 0.405 1.00 14.09 405 PRO A C 1
ATOM 2632 O O . PRO A 1 351 ? -6.302 9.549 -0.633 1.00 14.34 405 PRO A O 1
ATOM 2636 N N . GLN A 1 352 ? -7.864 8.300 0.415 1.00 14.32 406 GLN A N 1
ATOM 2637 C CA . GLN A 1 352 ? -8.541 7.911 -0.821 1.00 14.69 406 GLN A CA 1
ATOM 2638 C C . GLN A 1 352 ? -9.168 9.104 -1.542 1.00 15.50 406 GLN A C 1
ATOM 2639 O O . GLN A 1 352 ? -9.090 9.205 -2.770 1.00 14.66 406 GLN A O 1
ATOM 2645 N N . TYR A 1 353 ? -9.824 9.979 -0.788 1.00 16.91 407 TYR A N 1
ATOM 2646 C CA . TYR A 1 353 ? -10.439 11.170 -1.382 1.00 18.96 407 TYR A CA 1
ATOM 2647 C C . TYR A 1 353 ? -9.761 12.432 -0.840 1.00 18.85 407 TYR A C 1
ATOM 2648 O O . TYR A 1 353 ? -9.678 12.640 0.371 1.00 18.24 407 TYR A O 1
ATOM 2657 N N . ILE A 1 354 ? -9.262 13.264 -1.744 1.00 20.00 408 ILE A N 1
ATOM 2658 C CA . ILE A 1 354 ? -8.580 14.497 -1.357 1.00 20.83 408 ILE A CA 1
ATOM 2659 C C . ILE A 1 354 ? -9.188 15.696 -2.080 1.00 21.48 408 ILE A C 1
ATOM 2660 O O . ILE A 1 354 ? -9.413 15.665 -3.286 1.00 21.08 408 ILE A O 1
ATOM 2665 N N . LYS A 1 355 ? -9.465 16.744 -1.314 1.00 23.49 409 LYS A N 1
ATOM 2666 C CA . LYS A 1 355 ? -9.946 18.007 -1.845 1.00 24.97 409 LYS A CA 1
ATOM 2667 C C . LYS A 1 355 ? -8.848 19.036 -1.577 1.00 24.80 409 LYS A C 1
ATOM 2668 O O . LYS A 1 355 ? -8.546 19.320 -0.421 1.00 24.32 409 LYS A O 1
ATOM 2674 N N . ALA A 1 356 ? -8.245 19.583 -2.631 1.00 25.28 410 ALA A N 1
ATOM 2675 C CA . ALA A 1 356 ? -7.185 20.581 -2.459 1.00 26.54 410 ALA A CA 1
ATOM 2676 C C . ALA A 1 356 ? -7.707 21.810 -1.715 1.00 26.72 410 ALA A C 1
ATOM 2677 O O . ALA A 1 356 ? -8.721 22.402 -2.102 1.00 26.93 410 ALA A O 1
ATOM 2679 N N . ASP A 1 357 ? -7.018 22.153 -0.633 1.00 27.17 411 ASP A N 1
ATOM 2680 C CA . ASP A 1 357 ? -7.264 23.380 0.126 1.00 27.57 411 ASP A CA 1
ATOM 2681 C C . ASP A 1 357 ? -5.899 23.940 0.539 1.00 27.09 411 ASP A C 1
ATOM 2682 O O . ASP A 1 357 ? -5.492 23.854 1.698 1.00 27.25 411 ASP A O 1
ATOM 2687 N N . TYR A 1 358 ? -5.199 24.505 -0.436 1.00 26.71 412 TYR A N 1
ATOM 2688 C CA . TYR A 1 358 ? -3.829 24.955 -0.266 1.00 26.52 412 TYR A CA 1
ATOM 2689 C C . TYR A 1 358 ? -3.510 26.078 -1.252 1.00 26.96 412 TYR A C 1
ATOM 2690 O O . TYR A 1 358 ? -3.448 25.858 -2.472 1.00 26.52 412 TYR A O 1
ATOM 2699 N N . GLU A 1 359 ? -3.311 27.281 -0.721 1.00 27.82 413 GLU A N 1
ATOM 2700 C CA . GLU A 1 359 ? -2.964 28.437 -1.547 1.00 29.13 413 GLU A CA 1
ATOM 2701 C C . GLU A 1 359 ? -1.452 28.516 -1.696 1.00 27.78 413 GLU A C 1
ATOM 2702 O O . GLU A 1 359 ? -0.755 29.140 -0.901 1.00 29.94 413 GLU A O 1
ATOM 2708 N N . GLY A 1 360 ? -0.959 27.866 -2.735 1.00 24.77 414 GLY A N 1
ATOM 2709 C CA . GLY A 1 360 ? 0.460 27.771 -2.983 1.00 22.70 414 GLY A CA 1
ATOM 2710 C C . GLY A 1 360 ? 0.686 26.808 -4.125 1.00 20.89 414 GLY A C 1
ATOM 2711 O O . GLY A 1 360 ? -0.252 26.147 -4.595 1.00 20.12 414 GLY A O 1
ATOM 2712 N N . THR A 1 361 ? 1.923 26.750 -4.596 1.00 19.22 415 THR A N 1
ATOM 2713 C CA . THR A 1 361 ? 2.272 25.848 -5.677 1.00 18.05 415 THR A CA 1
ATOM 2714 C C . THR A 1 361 ? 2.657 24.470 -5.148 1.00 16.83 415 THR A C 1
ATOM 2715 O O . THR A 1 361 ? 2.902 24.273 -3.956 1.00 16.20 415 THR A O 1
ATOM 2719 N N . VAL A 1 362 ? 2.732 23.526 -6.075 1.00 16.55 416 VAL A N 1
ATOM 2720 C CA . VAL A 1 362 ? 3.202 22.180 -5.789 1.00 16.36 416 VAL A CA 1
ATOM 2721 C C . VAL A 1 362 ? 4.631 22.249 -5.253 1.00 16.35 416 VAL A C 1
ATOM 2722 O O . VAL A 1 362 ? 4.963 21.577 -4.282 1.00 15.44 416 VAL A O 1
ATOM 2726 N N . TYR A 1 363 ? 5.475 23.080 -5.862 1.00 17.08 417 TYR A N 1
ATOM 2727 C CA . TYR A 1 363 ? 6.846 23.229 -5.357 1.00 17.96 417 TYR A CA 1
ATOM 2728 C C . TYR A 1 363 ? 6.869 23.689 -3.892 1.00 18.01 417 TYR A C 1
ATOM 2729 O O . TYR A 1 363 ? 7.619 23.143 -3.079 1.00 17.18 417 TYR A O 1
ATOM 2738 N N . GLU A 1 364 ? 6.046 24.679 -3.554 1.00 18.70 418 GLU A N 1
ATOM 2739 C CA . GLU A 1 364 ? 5.989 25.186 -2.179 1.00 19.46 418 GLU A CA 1
ATOM 2740 C C . GLU A 1 364 ? 5.568 24.094 -1.201 1.00 18.13 418 GLU A C 1
ATOM 2741 O O . GLU A 1 364 ? 6.169 23.936 -0.140 1.00 16.89 418 GLU A O 1
ATOM 2747 N N . LEU A 1 365 ? 4.517 23.360 -1.565 1.00 16.96 419 LEU A N 1
ATOM 2748 C CA . LEU A 1 365 ? 3.995 22.284 -0.728 1.00 16.68 419 LEU A CA 1
ATOM 2749 C C . LEU A 1 365 ? 5.057 21.222 -0.459 1.00 16.40 419 LEU A C 1
ATOM 2750 O O . LEU A 1 365 ? 5.307 20.878 0.692 1.00 15.98 419 LEU A O 1
ATOM 2755 N N . LEU A 1 366 ? 5.673 20.709 -1.519 1.00 16.17 420 LEU A N 1
ATOM 2756 C CA . LEU A 1 366 ? 6.618 19.600 -1.383 1.00 16.07 420 LEU A CA 1
ATOM 2757 C C . LEU A 1 366 ? 7.961 20.048 -0.792 1.00 16.25 420 LEU A C 1
ATOM 2758 O O . LEU A 1 366 ? 8.551 19.317 0.002 1.00 15.62 420 LEU A O 1
ATOM 2763 N N . SER A 1 367 ? 8.436 21.244 -1.148 1.00 16.71 421 SER A N 1
ATOM 2764 C CA . SER A 1 367 ? 9.703 21.741 -0.595 1.00 17.45 421 SER A CA 1
ATOM 2765 C C . SER A 1 367 ? 9.617 21.983 0.918 1.00 17.73 421 SER A C 1
ATOM 2766 O O . SER A 1 367 ? 10.614 21.871 1.616 1.00 17.57 421 SER A O 1
ATOM 2769 N N . LYS A 1 368 ? 8.422 22.281 1.422 1.00 18.58 422 LYS A N 1
ATOM 2770 C CA . LYS A 1 368 ? 8.217 22.482 2.851 1.00 19.18 422 LYS A CA 1
ATOM 2771 C C . LYS A 1 368 ? 8.094 21.179 3.634 1.00 18.56 422 LYS A C 1
ATOM 2772 O O . LYS A 1 368 ? 8.213 21.187 4.857 1.00 17.51 422 LYS A O 1
ATOM 2778 N N . ILE A 1 369 ? 7.828 20.073 2.937 1.00 17.97 423 ILE A N 1
ATOM 2779 C CA . ILE A 1 369 ? 7.907 18.741 3.533 1.00 17.79 423 ILE A CA 1
ATOM 2780 C C . ILE A 1 369 ? 9.371 18.306 3.658 1.00 17.78 423 ILE A C 1
ATOM 2781 O O . ILE A 1 369 ? 9.839 18.023 4.752 1.00 18.59 423 ILE A O 1
ATOM 2786 N N . ASP A 1 370 ? 10.085 18.226 2.543 1.00 17.57 424 ASP A N 1
ATOM 2787 C CA . ASP A 1 370 ? 11.506 17.866 2.577 1.00 17.78 424 ASP A CA 1
ATOM 2788 C C . ASP A 1 370 ? 12.254 18.376 1.348 1.00 17.05 424 ASP A C 1
ATOM 2789 O O . ASP A 1 370 ? 12.313 17.714 0.303 1.00 16.34 424 ASP A O 1
ATOM 2794 N N . ALA A 1 371 ? 12.838 19.561 1.487 1.00 16.57 425 ALA A N 1
ATOM 2795 C CA . ALA A 1 371 ? 13.574 20.177 0.394 1.00 16.83 425 ALA A CA 1
ATOM 2796 C C . ALA A 1 371 ? 14.815 19.368 0.014 1.00 16.49 425 ALA A C 1
ATOM 2797 O O . ALA A 1 371 ? 15.203 19.330 -1.150 1.00 16.67 425 ALA A O 1
ATOM 2799 N N . SER A 1 372 ? 15.435 18.719 0.990 1.00 17.14 426 SER A N 1
ATOM 2800 C CA . SER A 1 372 ? 16.625 17.911 0.718 1.00 17.55 426 SER A CA 1
ATOM 2801 C C . SER A 1 372 ? 16.305 16.719 -0.204 1.00 17.87 426 SER A C 1
ATOM 2802 O O . SER A 1 372 ? 17.100 16.371 -1.072 1.00 16.98 426 SER A O 1
ATOM 2805 N N . LYS A 1 373 ? 15.133 16.111 -0.027 1.00 18.84 427 LYS A N 1
ATOM 2806 C CA . LYS A 1 373 ? 14.707 15.018 -0.912 1.00 19.62 427 LYS A CA 1
ATOM 2807 C C . LYS A 1 373 ? 14.385 15.497 -2.331 1.00 20.35 427 LYS A C 1
ATOM 2808 O O . LYS A 1 373 ? 14.685 14.800 -3.300 1.00 19.73 427 LYS A O 1
ATOM 2814 N N . LEU A 1 374 ? 13.813 16.693 -2.470 1.00 21.52 428 LEU A N 1
ATOM 2815 C CA . LEU A 1 374 ? 13.567 17.262 -3.801 1.00 23.07 428 LEU A CA 1
ATOM 2816 C C . LEU A 1 374 ? 14.848 17.448 -4.605 1.00 24.09 428 LEU A C 1
ATOM 2817 O O . LEU A 1 374 ? 14.827 17.384 -5.833 1.00 23.98 428 LEU A O 1
ATOM 2822 N N . ASN A 1 375 ? 15.959 17.690 -3.914 1.00 25.43 429 ASN A N 1
ATOM 2823 C CA . ASN A 1 375 ? 17.242 17.882 -4.577 1.00 27.16 429 ASN A CA 1
ATOM 2824 C C . ASN A 1 375 ? 18.083 16.603 -4.660 1.00 27.01 429 ASN A C 1
ATOM 2825 O O . ASN A 1 375 ? 19.203 16.635 -5.165 1.00 28.40 429 ASN A O 1
ATOM 2830 N N . SER A 1 376 ? 17.538 15.481 -4.193 1.00 25.62 430 SER A N 1
ATOM 2831 C CA . SER A 1 376 ? 18.241 14.196 -4.214 1.00 24.99 430 SER A CA 1
ATOM 2832 C C . SER A 1 376 ? 18.055 13.486 -5.558 1.00 24.83 430 SER A C 1
ATOM 2833 O O . SER A 1 376 ? 16.930 13.371 -6.049 1.00 23.76 430 SER A O 1
ATOM 2836 N N . ASN A 1 377 ? 19.149 12.991 -6.138 1.00 23.76 431 ASN A N 1
ATOM 2837 C CA . ASN A 1 377 ? 19.084 12.293 -7.425 1.00 24.44 431 ASN A CA 1
ATOM 2838 C C . ASN A 1 377 ? 18.200 11.047 -7.373 1.00 22.79 431 ASN A C 1
ATOM 2839 O O . ASN A 1 377 ? 17.492 10.740 -8.333 1.00 22.19 431 ASN A O 1
ATOM 2844 N N . PHE A 1 378 ? 18.259 10.324 -6.265 1.00 21.25 432 PHE A N 1
ATOM 2845 C CA . PHE A 1 378 ? 17.433 9.134 -6.103 1.00 21.71 432 PHE A CA 1
ATOM 2846 C C . PHE A 1 378 ? 15.934 9.469 -6.144 1.00 21.07 432 PHE A C 1
ATOM 2847 O O . PHE A 1 378 ? 15.158 8.772 -6.811 1.00 21.08 432 PHE A O 1
ATOM 2855 N N . TYR A 1 379 ? 15.541 10.518 -5.427 1.00 20.15 433 TYR A N 1
ATOM 2856 C CA . TYR A 1 379 ? 14.151 10.965 -5.405 1.00 20.49 433 TYR A CA 1
ATOM 2857 C C . TYR A 1 379 ? 13.687 11.521 -6.751 1.00 20.93 433 TYR A C 1
ATOM 2858 O O . TYR A 1 379 ? 12.577 11.230 -7.188 1.00 20.31 433 TYR A O 1
ATOM 2867 N N . LYS A 1 380 ? 14.538 12.290 -7.423 1.00 21.72 434 LYS A N 1
ATOM 2868 C CA . LYS A 1 380 ? 14.234 12.734 -8.788 1.00 22.70 434 LYS A CA 1
ATOM 2869 C C . LYS A 1 380 ? 14.024 11.546 -9.728 1.00 22.01 434 LYS A C 1
ATOM 2870 O O . LYS A 1 380 ? 13.047 11.496 -10.468 1.00 21.13 434 LYS A O 1
ATOM 2876 N N . THR A 1 381 ? 14.935 10.583 -9.684 1.00 21.58 435 THR A N 1
ATOM 2877 C CA . THR A 1 381 ? 14.887 9.442 -10.595 1.00 21.82 435 THR A CA 1
ATOM 2878 C C . THR A 1 381 ? 13.723 8.501 -10.309 1.00 20.45 435 THR A C 1
ATOM 2879 O O . THR A 1 381 ? 13.044 8.057 -11.229 1.00 20.25 435 THR A O 1
ATOM 2883 N N . GLU A 1 382 ? 13.493 8.195 -9.042 1.00 19.73 436 GLU A N 1
ATOM 2884 C CA . GLU A 1 382 ? 12.535 7.163 -8.684 1.00 19.61 436 GLU A CA 1
ATOM 2885 C C . GLU A 1 382 ? 11.133 7.695 -8.378 1.00 18.76 436 GLU A C 1
ATOM 2886 O O . GLU A 1 382 ? 10.168 6.938 -8.449 1.00 18.48 436 GLU A O 1
ATOM 2892 N N . LEU A 1 383 ? 11.013 8.976 -8.037 1.00 17.94 437 LEU A N 1
ATOM 2893 C CA . LEU A 1 383 ? 9.719 9.533 -7.628 1.00 17.50 437 LEU A CA 1
ATOM 2894 C C . LEU A 1 383 ? 9.261 10.719 -8.472 1.00 17.44 437 LEU A C 1
ATOM 2895 O O . LEU A 1 383 ? 8.205 10.659 -9.117 1.00 16.73 437 LEU A O 1
ATOM 2900 N N . LEU A 1 384 ? 10.048 11.795 -8.460 1.00 17.30 438 LEU A N 1
ATOM 2901 C CA . LEU A 1 384 ? 9.585 13.090 -8.957 1.00 17.90 438 LEU A CA 1
ATOM 2902 C C . LEU A 1 384 ? 9.439 13.098 -10.480 1.00 18.66 438 LEU A C 1
ATOM 2903 O O . LEU A 1 384 ? 8.418 13.556 -11.004 1.00 18.19 438 LEU A O 1
ATOM 2908 N N . LYS A 1 385 ? 10.440 12.579 -11.187 1.00 19.05 439 LYS A N 1
ATOM 2909 C CA . LYS A 1 385 ? 10.377 12.531 -12.649 1.00 20.33 439 LYS A CA 1
ATOM 2910 C C . LYS A 1 385 ? 9.336 11.519 -13.145 1.00 18.92 439 LYS A C 1
ATOM 2911 O O . LYS A 1 385 ? 8.481 11.881 -13.931 1.00 17.93 439 LYS A O 1
ATOM 2917 N N . PRO A 1 386 ? 9.379 10.265 -12.656 1.00 18.39 440 PRO A N 1
ATOM 2918 C CA . PRO A 1 386 ? 8.395 9.265 -13.117 1.00 18.37 440 PRO A CA 1
ATOM 2919 C C . PRO A 1 386 ? 6.918 9.632 -12.894 1.00 17.43 440 PRO A C 1
ATOM 2920 O O . PRO A 1 386 ? 6.085 9.252 -13.701 1.00 16.85 440 PRO A O 1
ATOM 2924 N N . LEU A 1 387 ? 6.606 10.348 -11.815 1.00 16.92 441 LEU A N 1
ATOM 2925 C CA . LEU A 1 387 ? 5.225 10.766 -11.535 1.00 16.57 441 LEU A CA 1
ATOM 2926 C C . LEU A 1 387 ? 4.856 12.092 -12.206 1.00 16.18 441 LEU A C 1
ATOM 2927 O O . LEU A 1 387 ? 3.713 12.544 -12.107 1.00 16.00 441 LEU A O 1
ATOM 2932 N N . GLY A 1 388 ? 5.811 12.711 -12.892 1.00 16.01 442 GLY A N 1
ATOM 2933 C CA . GLY A 1 388 ? 5.579 13.966 -13.578 1.00 15.96 442 GLY A CA 1
ATOM 2934 C C . GLY A 1 388 ? 5.428 15.144 -12.633 1.00 16.07 442 GLY A C 1
ATOM 2935 O O . GLY A 1 388 ? 4.776 16.129 -12.973 1.00 16.16 442 GLY A O 1
ATOM 2936 N N . ILE A 1 389 ? 6.050 15.053 -11.459 1.00 16.01 443 ILE A N 1
ATOM 2937 C CA . ILE A 1 389 ? 5.893 16.064 -10.419 1.00 16.67 443 ILE A CA 1
ATOM 2938 C C . ILE A 1 389 ? 6.659 17.342 -10.771 1.00 17.58 443 ILE A C 1
ATOM 2939 O O . ILE A 1 389 ? 6.187 18.447 -10.507 1.00 16.69 443 ILE A O 1
ATOM 2944 N N . ILE A 1 390 ? 7.826 17.189 -11.389 1.00 19.06 444 ILE A N 1
ATOM 2945 C CA . ILE A 1 390 ? 8.642 18.343 -11.767 1.00 20.23 444 ILE A CA 1
ATOM 2946 C C . ILE A 1 390 ? 7.893 19.261 -12.747 1.00 20.31 444 ILE A C 1
ATOM 2947 O O . ILE A 1 390 ? 7.913 20.477 -12.591 1.00 19.77 444 ILE A O 1
ATOM 2952 N N . ASP A 1 391 ? 7.185 18.681 -13.710 1.00 21.38 445 ASP A N 1
ATOM 2953 C CA . ASP A 1 391 ? 6.361 19.475 -14.621 1.00 21.86 445 ASP A CA 1
ATOM 2954 C C . ASP A 1 391 ? 5.166 20.145 -13.940 1.00 20.55 445 ASP A C 1
ATOM 2955 O O . ASP A 1 391 ? 4.556 21.021 -14.528 1.00 19.56 445 ASP A O 1
ATOM 2960 N N . LEU A 1 392 ? 4.821 19.726 -12.722 1.00 19.45 446 LEU A N 1
ATOM 2961 C CA . LEU A 1 392 ? 3.717 20.336 -11.973 1.00 18.62 446 LEU A CA 1
ATOM 2962 C C . LEU A 1 392 ? 4.177 21.378 -10.944 1.00 17.80 446 LEU A C 1
ATOM 2963 O O . LEU A 1 392 ? 3.353 22.004 -10.289 1.00 16.19 446 LEU A O 1
ATOM 2968 N N . TYR A 1 393 ? 5.486 21.551 -10.802 1.00 18.10 447 TYR A N 1
ATOM 2969 C CA . TYR A 1 393 ? 6.054 22.374 -9.722 1.00 18.44 447 TYR A CA 1
ATOM 2970 C C . TYR A 1 393 ? 5.447 23.770 -9.586 1.00 19.46 447 TYR A C 1
ATOM 2971 O O . TYR A 1 393 ? 5.151 24.205 -8.477 1.00 18.30 447 TYR A O 1
ATOM 2980 N N . ASP A 1 394 ? 5.245 24.481 -10.688 1.00 21.43 448 ASP A N 1
ATOM 2981 C CA . ASP A 1 394 ? 4.725 25.844 -10.559 1.00 23.95 448 ASP A CA 1
ATOM 2982 C C . ASP A 1 394 ? 3.210 25.929 -10.718 1.00 23.10 448 ASP A C 1
ATOM 2983 O O . ASP A 1 394 ? 2.653 27.026 -10.828 1.00 22.75 448 ASP A O 1
ATOM 2988 N N . ARG A 1 395 ? 2.538 24.781 -10.706 1.00 21.58 449 ARG A N 1
ATOM 2989 C CA . ARG A 1 395 ? 1.079 24.757 -10.715 1.00 21.76 449 ARG A CA 1
ATOM 2990 C C . ARG A 1 395 ? 0.512 25.041 -9.323 1.00 21.15 449 ARG A C 1
ATOM 2991 O O . ARG A 1 395 ? 1.059 24.603 -8.312 1.00 19.69 449 ARG A O 1
ATOM 2999 N N . GLU A 1 396 ? -0.590 25.783 -9.274 1.00 21.50 450 GLU A N 1
ATOM 3000 C CA . GLU A 1 396 ? -1.289 26.004 -8.014 1.00 21.79 450 GLU A CA 1
ATOM 3001 C C . GLU A 1 396 ? -1.983 24.696 -7.605 1.00 20.80 450 GLU A C 1
ATOM 3002 O O . GLU A 1 396 ? -2.629 24.050 -8.432 1.00 20.09 450 GLU A O 1
ATOM 3008 N N . VAL A 1 397 ? -1.844 24.309 -6.342 1.00 19.87 451 VAL A N 1
ATOM 3009 C CA . VAL A 1 397 ? -2.376 23.033 -5.879 1.00 20.45 451 VAL A CA 1
ATOM 3010 C C . VAL A 1 397 ? -3.898 22.991 -6.034 1.00 20.66 451 VAL A C 1
ATOM 3011 O O . VAL A 1 397 ? -4.460 21.959 -6.385 1.00 20.46 451 VAL A O 1
ATOM 3015 N N . ASN A 1 398 ? -4.548 24.125 -5.792 1.00 20.94 452 ASN A N 1
ATOM 3016 C CA . ASN A 1 398 ? -6.000 24.233 -5.899 1.00 21.84 452 ASN A CA 1
ATOM 3017 C C . ASN A 1 398 ? -6.534 24.135 -7.317 1.00 21.84 452 ASN A C 1
ATOM 3018 O O . ASN A 1 398 ? -7.731 23.951 -7.495 1.00 21.85 452 ASN A O 1
ATOM 3023 N N . GLU A 1 399 ? -5.669 24.275 -8.320 1.00 21.92 453 GLU A N 1
ATOM 3024 C CA . GLU A 1 399 ? -6.078 24.126 -9.712 1.00 22.68 453 GLU A CA 1
ATOM 3025 C C . GLU A 1 399 ? -5.733 22.759 -10.315 1.00 21.58 453 GLU A C 1
ATOM 3026 O O . GLU A 1 399 ? -5.988 22.530 -11.489 1.00 21.56 453 GLU A O 1
ATOM 3032 N N . LEU A 1 400 ? -5.159 21.856 -9.529 1.00 20.53 454 LEU A N 1
ATOM 3033 C CA . LEU A 1 400 ? -4.806 20.533 -10.039 1.00 19.87 454 LEU A CA 1
ATOM 3034 C C . LEU A 1 400 ? -6.056 19.694 -10.286 1.00 19.46 454 LEU A C 1
ATOM 3035 O O . LEU A 1 400 ? -7.007 19.760 -9.506 1.00 19.15 454 LEU A O 1
ATOM 3040 N N . SER A 1 401 ? -6.040 18.907 -11.363 1.00 18.54 455 SER A N 1
ATOM 3041 C CA . SER A 1 401 ? -7.101 17.935 -11.638 1.00 18.21 455 SER A CA 1
ATOM 3042 C C . SER A 1 401 ? -7.004 16.739 -10.685 1.00 17.56 455 SER A C 1
ATOM 3043 O O . SER A 1 401 ? -6.054 16.623 -9.900 1.00 17.75 455 SER A O 1
ATOM 3046 N N . GLY A 1 402 ? -7.994 15.856 -10.758 1.00 16.60 456 GLY A N 1
ATOM 3047 C CA . GLY A 1 402 ? -8.012 14.630 -9.960 1.00 15.98 456 GLY A CA 1
ATOM 3048 C C . GLY A 1 402 ? -6.721 13.833 -10.081 1.00 15.25 456 GLY A C 1
ATOM 3049 O O . GLY A 1 402 ? -6.107 13.485 -9.077 1.00 15.01 456 GLY A O 1
ATOM 3050 N N . GLY A 1 403 ? -6.313 13.562 -11.316 1.00 14.71 457 GLY A N 1
ATOM 3051 C CA . GLY A 1 403 ? -5.093 12.808 -11.601 1.00 14.55 457 GLY A CA 1
ATOM 3052 C C . GLY A 1 403 ? -3.798 13.493 -11.182 1.00 14.42 457 GLY A C 1
ATOM 3053 O O . GLY A 1 403 ? -2.853 12.831 -10.746 1.00 13.72 457 GLY A O 1
ATOM 3054 N N . GLU A 1 404 ? -3.760 14.817 -11.325 1.00 14.20 458 GLU A N 1
ATOM 3055 C CA . GLU A 1 404 ? -2.610 15.614 -10.922 1.00 14.42 458 GLU A CA 1
ATOM 3056 C C . GLU A 1 404 ? -2.482 15.636 -9.404 1.00 14.12 458 GLU A C 1
ATOM 3057 O O . GLU A 1 404 ? -1.411 15.359 -8.866 1.00 13.91 458 GLU A O 1
ATOM 3063 N N . LEU A 1 405 ? -3.586 15.944 -8.727 1.00 13.91 459 LEU A N 1
ATOM 3064 C CA . LEU A 1 405 ? -3.635 15.970 -7.265 1.00 13.73 459 LEU A CA 1
ATOM 3065 C C . LEU A 1 405 ? -3.283 14.612 -6.637 1.00 13.22 459 LEU A C 1
ATOM 3066 O O . LEU A 1 405 ? -2.598 14.554 -5.621 1.00 12.84 459 LEU A O 1
ATOM 3071 N N . GLN A 1 406 ? -3.765 13.529 -7.242 1.00 13.17 460 GLN A N 1
ATOM 3072 C CA . GLN A 1 406 ? -3.401 12.164 -6.823 1.00 13.04 460 GLN A CA 1
ATOM 3073 C C . GLN A 1 406 ? -1.880 11.952 -6.812 1.00 12.93 460 GLN A C 1
ATOM 3074 O O . GLN A 1 406 ? -1.322 11.483 -5.821 1.00 12.71 460 GLN A O 1
ATOM 3080 N N . ARG A 1 407 ? -1.217 12.307 -7.911 1.00 12.92 461 ARG A N 1
ATOM 3081 C CA . ARG A 1 407 ? 0.227 12.115 -8.024 1.00 13.18 461 ARG A CA 1
ATOM 3082 C C . ARG A 1 407 ? 1.006 12.988 -7.046 1.00 12.91 461 ARG A C 1
ATOM 3083 O O . ARG A 1 407 ? 1.979 12.527 -6.440 1.00 12.77 461 ARG A O 1
ATOM 3091 N N . VAL A 1 408 ? 0.575 14.238 -6.888 1.00 12.58 462 VAL A N 1
ATOM 3092 C CA . VAL A 1 408 ? 1.197 15.135 -5.922 1.00 12.46 462 VAL A CA 1
ATOM 3093 C C . VAL A 1 408 ? 1.009 14.616 -4.493 1.00 12.38 462 VAL A C 1
ATOM 3094 O O . VAL A 1 408 ? 1.946 14.639 -3.701 1.00 11.86 462 VAL A O 1
ATOM 3098 N N . ALA A 1 409 ? -0.180 14.105 -4.174 1.00 12.68 463 ALA A N 1
ATOM 3099 C CA . ALA A 1 409 ? -0.443 13.572 -2.827 1.00 12.72 463 ALA A CA 1
ATOM 3100 C C . ALA A 1 409 ? 0.394 12.327 -2.517 1.00 12.68 463 ALA A C 1
ATOM 3101 O O . ALA A 1 409 ? 0.846 12.148 -1.390 1.00 12.93 463 ALA A O 1
ATOM 3103 N N . ILE A 1 410 ? 0.586 11.473 -3.513 1.00 12.62 464 ILE A N 1
ATOM 3104 C CA . ILE A 1 410 ? 1.431 10.286 -3.373 1.00 12.58 464 ILE A CA 1
ATOM 3105 C C . ILE A 1 410 ? 2.876 10.734 -3.139 1.00 12.74 464 ILE A C 1
ATOM 3106 O O . ILE A 1 410 ? 3.551 10.232 -2.239 1.00 12.74 464 ILE A O 1
ATOM 3111 N N . ALA A 1 411 ? 3.334 11.687 -3.946 1.00 12.88 465 ALA A N 1
ATOM 3112 C CA . ALA A 1 411 ? 4.666 12.237 -3.794 1.00 13.27 465 ALA A CA 1
ATOM 3113 C C . ALA A 1 411 ? 4.854 12.844 -2.412 1.00 13.76 465 ALA A C 1
ATOM 3114 O O . ALA A 1 411 ? 5.869 12.597 -1.760 1.00 13.93 465 ALA A O 1
ATOM 3116 N N . ALA A 1 412 ? 3.874 13.633 -1.967 1.00 14.05 466 ALA A N 1
ATOM 3117 C CA . ALA A 1 412 ? 3.943 14.291 -0.660 1.00 14.35 466 ALA A CA 1
ATOM 3118 C C . ALA A 1 412 ? 4.021 13.270 0.478 1.00 14.99 466 ALA A C 1
ATOM 3119 O O . ALA A 1 412 ? 4.808 13.423 1.419 1.00 14.48 466 ALA A O 1
ATOM 3121 N N . THR A 1 413 ? 3.203 12.222 0.372 1.00 14.85 467 THR A N 1
ATOM 3122 C CA . THR A 1 413 ? 3.193 11.145 1.348 1.00 14.77 467 THR A CA 1
ATOM 3123 C C . THR A 1 413 ? 4.543 10.417 1.402 1.00 15.05 467 THR A C 1
ATOM 3124 O O . THR A 1 413 ? 5.088 10.204 2.483 1.00 14.35 467 THR A O 1
ATOM 3128 N N . LEU A 1 414 ? 5.087 10.071 0.237 1.00 15.60 468 LEU A N 1
ATOM 3129 C CA . LEU A 1 414 ? 6.352 9.337 0.160 1.00 16.01 468 LEU A CA 1
ATOM 3130 C C . LEU A 1 414 ? 7.580 10.193 0.499 1.00 16.62 468 LEU A C 1
ATOM 3131 O O . LEU A 1 414 ? 8.634 9.648 0.812 1.00 16.42 468 LEU A O 1
ATOM 3136 N N . LEU A 1 415 ? 7.442 11.518 0.431 1.00 17.20 469 LEU A N 1
ATOM 3137 C CA . LEU A 1 415 ? 8.508 12.439 0.862 1.00 17.91 469 LEU A CA 1
ATOM 3138 C C . LEU A 1 415 ? 8.607 12.612 2.369 1.00 18.71 469 LEU A C 1
ATOM 3139 O O . LEU A 1 415 ? 9.623 13.091 2.870 1.00 18.83 469 LEU A O 1
ATOM 3144 N N . ARG A 1 416 ? 7.563 12.239 3.096 1.00 19.90 470 ARG A N 1
ATOM 3145 C CA . ARG A 1 416 ? 7.595 12.334 4.544 1.00 21.28 470 ARG A CA 1
ATOM 3146 C C . ARG A 1 416 ? 8.493 11.266 5.142 1.00 21.42 470 ARG A C 1
ATOM 3147 O O . ARG A 1 416 ? 8.750 10.219 4.533 1.00 21.06 470 ARG A O 1
ATOM 3155 N N . ASP A 1 417 ? 8.986 11.555 6.339 1.00 21.67 471 ASP A N 1
ATOM 3156 C CA . ASP A 1 417 ? 9.774 10.601 7.101 1.00 22.28 471 ASP A CA 1
ATOM 3157 C C . ASP A 1 417 ? 8.833 9.952 8.116 1.00 21.32 471 ASP A C 1
ATOM 3158 O O . ASP A 1 417 ? 8.356 10.608 9.032 1.00 21.34 471 ASP A O 1
ATOM 3163 N N . ALA A 1 418 ? 8.547 8.669 7.927 1.00 20.67 472 ALA A N 1
ATOM 3164 C CA . ALA A 1 418 ? 7.620 7.941 8.781 1.00 20.58 472 ALA A CA 1
ATOM 3165 C C . ALA A 1 418 ? 8.079 6.490 8.937 1.00 20.13 472 ALA A C 1
ATOM 3166 O O . ALA A 1 418 ? 8.945 6.022 8.201 1.00 19.49 472 ALA A O 1
ATOM 3168 N N . ASP A 1 419 ? 7.503 5.792 9.909 1.00 20.15 473 ASP A N 1
ATOM 3169 C CA . ASP A 1 419 ? 7.758 4.358 10.089 1.00 20.93 473 ASP A CA 1
ATOM 3170 C C . ASP A 1 419 ? 6.874 3.547 9.166 1.00 21.14 473 ASP A C 1
ATOM 3171 O O . ASP A 1 419 ? 7.251 2.457 8.723 1.00 21.45 473 ASP A O 1
ATOM 3176 N N . ILE A 1 420 ? 5.698 4.091 8.873 1.00 20.30 474 ILE A N 1
ATOM 3177 C CA . ILE A 1 420 ? 4.741 3.385 8.069 1.00 20.54 474 ILE A CA 1
ATOM 3178 C C . ILE A 1 420 ? 3.969 4.326 7.130 1.00 18.95 474 ILE A C 1
ATOM 3179 O O . ILE A 1 420 ? 3.503 5.391 7.530 1.00 18.12 474 ILE A O 1
ATOM 3184 N N . TYR A 1 421 ? 3.850 3.902 5.879 1.00 17.54 475 TYR A N 1
ATOM 3185 C CA . TYR A 1 421 ? 3.221 4.688 4.831 1.00 17.16 475 TYR A CA 1
ATOM 3186 C C . TYR A 1 421 ? 1.926 4.002 4.416 1.00 16.54 475 TYR A C 1
ATOM 3187 O O . TYR A 1 421 ? 1.937 2.828 4.039 1.00 15.85 475 TYR A O 1
ATOM 3196 N N . LEU A 1 422 ? 0.815 4.732 4.511 1.00 16.07 476 LEU A N 1
ATOM 3197 C CA . LEU A 1 422 ? -0.508 4.192 4.185 1.00 15.47 476 LEU A CA 1
ATOM 3198 C C . LEU A 1 422 ? -1.027 4.889 2.945 1.00 14.73 476 LEU A C 1
ATOM 3199 O O . LEU A 1 422 ? -1.233 6.104 2.956 1.00 14.74 476 LEU A O 1
ATOM 3204 N N . LEU A 1 423 ? -1.229 4.128 1.873 1.00 13.90 477 LEU A N 1
ATOM 3205 C CA . LEU A 1 423 ? -1.717 4.688 0.621 1.00 13.31 477 LEU A CA 1
ATOM 3206 C C . LEU A 1 423 ? -3.027 4.021 0.206 1.00 13.03 477 LEU A C 1
ATOM 3207 O O . LEU A 1 423 ? -3.058 2.842 -0.164 1.00 12.28 477 LEU A O 1
ATOM 3212 N N . ASP A 1 424 ? -4.105 4.802 0.268 1.00 12.43 478 ASP A N 1
ATOM 3213 C CA . ASP A 1 424 ? -5.441 4.300 0.024 1.00 12.30 478 ASP A CA 1
ATOM 3214 C C . ASP A 1 424 ? -5.816 4.609 -1.427 1.00 12.50 478 ASP A C 1
ATOM 3215 O O . ASP A 1 424 ? -6.073 5.760 -1.782 1.00 12.47 478 ASP A O 1
ATOM 3220 N N . GLU A 1 425 ? -5.817 3.568 -2.260 1.00 12.76 479 GLU A N 1
ATOM 3221 C CA . GLU A 1 425 ? -6.257 3.643 -3.660 1.00 13.11 479 GLU A CA 1
ATOM 3222 C C . GLU A 1 425 ? -5.523 4.706 -4.495 1.00 13.32 479 GLU A C 1
ATOM 3223 O O . GLU A 1 425 ? -6.150 5.616 -5.070 1.00 13.29 479 GLU A O 1
ATOM 3229 N N . PRO A 1 426 ? -4.188 4.586 -4.582 1.00 13.27 480 PRO A N 1
ATOM 3230 C CA . PRO A 1 426 ? -3.412 5.538 -5.385 1.00 13.51 480 PRO A CA 1
ATOM 3231 C C . PRO A 1 426 ? -3.657 5.497 -6.896 1.00 13.71 480 PRO A C 1
ATOM 3232 O O . PRO A 1 426 ? -3.310 6.457 -7.571 1.00 13.58 480 PRO A O 1
ATOM 3236 N N . SER A 1 427 ? -4.231 4.414 -7.429 1.00 14.03 481 SER A N 1
ATOM 3237 C CA . SER A 1 427 ? -4.442 4.306 -8.885 1.00 14.52 481 SER A CA 1
ATOM 3238 C C . SER A 1 427 ? -5.618 5.140 -9.409 1.00 14.69 481 SER A C 1
ATOM 3239 O O . SER A 1 427 ? -5.728 5.367 -10.619 1.00 13.75 481 SER A O 1
ATOM 3242 N N . ALA A 1 428 ? -6.481 5.612 -8.511 1.00 15.42 482 ALA A N 1
ATOM 3243 C CA . ALA A 1 428 ? -7.658 6.371 -8.926 1.00 16.16 482 ALA A CA 1
ATOM 3244 C C . ALA A 1 428 ? -7.250 7.647 -9.682 1.00 16.62 482 ALA A C 1
ATOM 3245 O O . ALA A 1 428 ? -6.379 8.391 -9.233 1.00 16.44 482 ALA A O 1
ATOM 3247 N N . TYR A 1 429 ? -7.872 7.857 -10.847 1.00 17.03 483 TYR A N 1
ATOM 3248 C CA . TYR A 1 429 ? -7.601 8.992 -11.735 1.00 17.65 483 TYR A CA 1
ATOM 3249 C C . TYR A 1 429 ? -6.276 8.905 -12.493 1.00 16.78 483 TYR A C 1
ATOM 3250 O O . TYR A 1 429 ? -5.944 9.848 -13.215 1.00 16.42 483 TYR A O 1
ATOM 3259 N N . LEU A 1 430 ? -5.528 7.804 -12.350 1.00 15.52 484 LEU A N 1
ATOM 3260 C CA . LEU A 1 430 ? -4.240 7.652 -13.040 1.00 14.90 484 LEU A CA 1
ATOM 3261 C C . LEU A 1 430 ? -4.365 6.846 -14.327 1.00 14.41 484 LEU A C 1
ATOM 3262 O O . LEU A 1 430 ? -5.156 5.894 -14.405 1.00 13.34 484 LEU A O 1
ATOM 3267 N N . ASP A 1 431 ? -3.589 7.239 -15.338 1.00 13.89 485 ASP A N 1
ATOM 3268 C CA . ASP A 1 431 ? -3.511 6.474 -16.569 1.00 13.76 485 ASP A CA 1
ATOM 3269 C C . ASP A 1 431 ? -2.512 5.341 -16.361 1.00 13.83 485 ASP A C 1
ATOM 3270 O O . ASP A 1 431 ? -1.854 5.249 -15.320 1.00 13.33 485 ASP A O 1
ATOM 3275 N N . VAL A 1 432 ? -2.435 4.474 -17.356 1.00 14.37 486 VAL A N 1
ATOM 3276 C CA . VAL A 1 432 ? -1.684 3.231 -17.272 1.00 14.87 486 VAL A CA 1
ATOM 3277 C C . VAL A 1 432 ? -0.208 3.504 -16.975 1.00 15.74 486 VAL A C 1
ATOM 3278 O O . VAL A 1 432 ? 0.400 2.835 -16.141 1.00 14.80 486 VAL A O 1
ATOM 3282 N N . GLU A 1 433 ? 0.341 4.514 -17.645 1.00 16.85 487 GLU A N 1
ATOM 3283 C CA . GLU A 1 433 ? 1.748 4.865 -17.513 1.00 17.81 487 GLU A CA 1
ATOM 3284 C C . GLU A 1 433 ? 2.026 5.409 -16.102 1.00 17.16 487 GLU A C 1
ATOM 3285 O O . GLU A 1 433 ? 3.036 5.062 -15.470 1.00 16.55 487 GLU A O 1
ATOM 3291 N N . GLN A 1 434 ? 1.113 6.236 -15.602 1.00 16.58 488 GLN A N 1
ATOM 3292 C CA . GLN A 1 434 ? 1.239 6.794 -14.253 1.00 16.00 488 GLN A CA 1
ATOM 3293 C C . GLN A 1 434 ? 1.106 5.721 -13.156 1.00 15.86 488 GLN A C 1
ATOM 3294 O O . GLN A 1 434 ? 1.776 5.805 -12.113 1.00 15.90 488 GLN A O 1
ATOM 3300 N N . ARG A 1 435 ? 0.274 4.706 -13.393 1.00 15.39 489 ARG A N 1
ATOM 3301 C CA . ARG A 1 435 ? 0.129 3.590 -12.447 1.00 15.30 489 ARG A CA 1
ATOM 3302 C C . ARG A 1 435 ? 1.410 2.791 -12.294 1.00 15.38 489 ARG A C 1
ATOM 3303 O O . ARG A 1 435 ? 1.819 2.458 -11.187 1.00 15.35 489 ARG A O 1
ATOM 3311 N N . LEU A 1 436 ? 2.030 2.465 -13.417 1.00 15.69 490 LEU A N 1
ATOM 3312 C CA . LEU A 1 436 ? 3.283 1.724 -13.398 1.00 15.96 490 LEU A CA 1
ATOM 3313 C C . LEU A 1 436 ? 4.379 2.521 -12.675 1.00 15.76 490 LEU A C 1
ATOM 3314 O O . LEU A 1 436 ? 5.138 1.967 -11.870 1.00 15.37 490 LEU A O 1
ATOM 3319 N N . ALA A 1 437 ? 4.446 3.817 -12.959 1.00 15.49 491 ALA A N 1
ATOM 3320 C CA . ALA A 1 437 ? 5.376 4.713 -12.268 1.00 15.72 491 ALA A CA 1
ATOM 3321 C C . ALA A 1 437 ? 5.148 4.720 -10.753 1.00 15.55 491 ALA A C 1
ATOM 3322 O O . ALA A 1 437 ? 6.104 4.675 -9.979 1.00 14.82 491 ALA A O 1
ATOM 3324 N N . VAL A 1 438 ? 3.878 4.786 -10.338 1.00 15.91 492 VAL A N 1
ATOM 3325 C CA . VAL A 1 438 ? 3.521 4.826 -8.920 1.00 16.60 492 VAL A CA 1
ATOM 3326 C C . VAL A 1 438 ? 3.880 3.513 -8.204 1.00 17.39 492 VAL A C 1
ATOM 3327 O O . VAL A 1 438 ? 4.384 3.542 -7.075 1.00 16.96 492 VAL A O 1
ATOM 3331 N N . SER A 1 439 ? 3.623 2.379 -8.862 1.00 18.35 493 SER A N 1
ATOM 3332 C CA . SER A 1 439 ? 4.048 1.055 -8.368 1.00 19.82 493 SER A CA 1
ATOM 3333 C C . SER A 1 439 ? 5.548 0.994 -8.094 1.00 20.52 493 SER A C 1
ATOM 3334 O O . SER A 1 439 ? 5.978 0.583 -7.023 1.00 20.10 493 SER A O 1
ATOM 3337 N N . ARG A 1 440 ? 6.329 1.378 -9.096 1.00 22.31 494 ARG A N 1
ATOM 3338 C CA . ARG A 1 440 ? 7.789 1.383 -8.994 1.00 23.90 494 ARG A CA 1
ATOM 3339 C C . ARG A 1 440 ? 8.279 2.298 -7.871 1.00 21.97 494 ARG A C 1
ATOM 3340 O O . ARG A 1 440 ? 9.197 1.945 -7.132 1.00 20.91 494 ARG A O 1
ATOM 3348 N N . ALA A 1 441 ? 7.662 3.469 -7.750 1.00 20.87 495 ALA A N 1
ATOM 3349 C CA . ALA A 1 441 ? 8.084 4.473 -6.764 1.00 21.01 495 ALA A CA 1
ATOM 3350 C C . ALA A 1 441 ? 7.859 3.980 -5.340 1.00 21.09 495 ALA A C 1
ATOM 3351 O O . ALA A 1 441 ? 8.750 4.056 -4.490 1.00 20.14 495 ALA A O 1
ATOM 3353 N N . ILE A 1 442 ? 6.652 3.495 -5.081 1.00 21.40 496 ILE A N 1
ATOM 3354 C CA . ILE A 1 442 ? 6.309 2.951 -3.772 1.00 22.04 496 ILE A CA 1
ATOM 3355 C C . ILE A 1 442 ? 7.323 1.879 -3.397 1.00 22.19 496 ILE A C 1
ATOM 3356 O O . ILE A 1 442 ? 7.906 1.921 -2.321 1.00 21.86 496 ILE A O 1
ATOM 3361 N N . ARG A 1 443 ? 7.546 0.943 -4.310 1.00 22.63 497 ARG A N 1
ATOM 3362 C CA . ARG A 1 443 ? 8.408 -0.195 -4.042 1.00 23.40 497 ARG A CA 1
ATOM 3363 C C . ARG A 1 443 ? 9.865 0.222 -3.843 1.00 23.05 497 ARG A C 1
ATOM 3364 O O . ARG A 1 443 ? 10.501 -0.171 -2.861 1.00 23.24 497 ARG A O 1
ATOM 3372 N N . HIS A 1 444 ? 10.384 1.023 -4.768 1.00 22.53 498 HIS A N 1
ATOM 3373 C CA . HIS A 1 444 ? 11.782 1.444 -4.711 1.00 22.31 498 HIS A CA 1
ATOM 3374 C C . HIS A 1 444 ? 12.077 2.325 -3.502 1.00 21.66 498 HIS A C 1
ATOM 3375 O O . HIS A 1 444 ? 13.122 2.162 -2.855 1.00 21.29 498 HIS A O 1
ATOM 3382 N N . LEU A 1 445 ? 11.161 3.235 -3.174 1.00 20.64 499 LEU A N 1
ATOM 3383 C CA . LEU A 1 445 ? 11.355 4.079 -1.993 1.00 20.15 499 LEU A CA 1
ATOM 3384 C C . LEU A 1 445 ? 11.293 3.304 -0.679 1.00 20.63 499 LEU A C 1
ATOM 3385 O O . LEU A 1 445 ? 12.067 3.591 0.242 1.00 19.93 499 LEU A O 1
ATOM 3390 N N . MET A 1 446 ? 10.402 2.314 -0.593 1.00 20.86 500 MET A N 1
ATOM 3391 C CA . MET A 1 446 ? 10.303 1.482 0.610 1.00 21.52 500 MET A CA 1
ATOM 3392 C C . MET A 1 446 ? 11.522 0.562 0.749 1.00 22.99 500 MET A C 1
ATOM 3393 O O . MET A 1 446 ? 12.004 0.332 1.861 1.00 22.65 500 MET A O 1
ATOM 3398 N N . GLU A 1 447 ? 12.015 0.040 -0.372 1.00 23.61 501 GLU A N 1
ATOM 3399 C CA . GLU A 1 447 ? 13.255 -0.739 -0.373 1.00 25.13 501 GLU A CA 1
ATOM 3400 C C . GLU A 1 447 ? 14.450 0.128 0.029 1.00 25.84 501 GLU A C 1
ATOM 3401 O O . GLU A 1 447 ? 15.194 -0.223 0.937 1.00 25.83 501 GLU A O 1
ATOM 3407 N N . LYS A 1 448 ? 14.596 1.277 -0.620 1.00 27.60 502 LYS A N 1
ATOM 3408 C CA . LYS A 1 448 ? 15.673 2.217 -0.319 1.00 28.61 502 LYS A CA 1
ATOM 3409 C C . LYS A 1 448 ? 15.763 2.561 1.167 1.00 29.08 502 LYS A C 1
ATOM 3410 O O . LYS A 1 448 ? 16.830 2.445 1.771 1.00 28.34 502 LYS A O 1
ATOM 3416 N N . ASN A 1 449 ? 14.641 2.983 1.740 1.00 28.59 503 ASN A N 1
ATOM 3417 C CA . ASN A 1 449 ? 14.617 3.545 3.092 1.00 28.98 503 ASN A CA 1
ATOM 3418 C C . ASN A 1 449 ? 14.279 2.517 4.169 1.00 28.33 503 ASN A C 1
ATOM 3419 O O . ASN A 1 449 ? 14.166 2.864 5.349 1.00 26.27 503 ASN A O 1
ATOM 3424 N N . GLU A 1 450 ? 14.127 1.258 3.754 1.00 28.22 504 GLU A N 1
ATOM 3425 C CA . GLU A 1 450 ? 13.790 0.155 4.650 1.00 28.93 504 GLU A CA 1
ATOM 3426 C C . GLU A 1 450 ? 12.596 0.503 5.542 1.00 27.77 504 GLU A C 1
ATOM 3427 O O . GLU A 1 450 ? 12.650 0.361 6.763 1.00 27.75 504 GLU A O 1
ATOM 3433 N N . LYS A 1 451 ? 11.521 0.973 4.914 1.00 26.14 505 LYS A N 1
ATOM 3434 C CA . LYS A 1 451 ? 10.300 1.307 5.632 1.00 24.96 505 LYS A CA 1
ATOM 3435 C C . LYS A 1 451 ? 9.169 0.342 5.273 1.00 23.02 505 LYS A C 1
ATOM 3436 O O . LYS A 1 451 ? 9.333 -0.554 4.445 1.00 22.38 505 LYS A O 1
ATOM 3442 N N . THR A 1 452 ? 8.035 0.523 5.934 1.00 20.94 506 THR A N 1
ATOM 3443 C CA . THR A 1 452 ? 6.896 -0.365 5.811 1.00 20.06 506 THR A CA 1
ATOM 3444 C C . THR A 1 452 ? 5.727 0.393 5.179 1.00 18.20 506 THR A C 1
ATOM 3445 O O . THR A 1 452 ? 5.521 1.561 5.456 1.00 17.59 506 THR A O 1
ATOM 3449 N N . ALA A 1 453 ? 4.985 -0.271 4.303 1.00 17.60 507 ALA A N 1
ATOM 3450 C CA . ALA A 1 453 ? 3.816 0.343 3.682 1.00 16.75 507 ALA A CA 1
ATOM 3451 C C . ALA A 1 453 ? 2.620 -0.589 3.675 1.00 16.09 507 ALA A C 1
ATOM 3452 O O . ALA A 1 453 ? 2.767 -1.822 3.692 1.00 16.32 507 ALA A O 1
ATOM 3454 N N . LEU A 1 454 ? 1.431 0.008 3.697 1.00 15.15 508 LEU A N 1
ATOM 3455 C CA . LEU A 1 454 ? 0.207 -0.707 3.358 1.00 14.84 508 LEU A CA 1
ATOM 3456 C C . LEU A 1 454 ? -0.468 0.057 2.234 1.00 14.27 508 LEU A C 1
ATOM 3457 O O . LEU A 1 454 ? -0.563 1.291 2.280 1.00 13.58 508 LEU A O 1
ATOM 3462 N N . VAL A 1 455 ? -0.907 -0.684 1.220 1.00 13.58 509 VAL A N 1
ATOM 3463 C CA . VAL A 1 455 ? -1.465 -0.095 0.010 1.00 13.71 509 VAL A CA 1
ATOM 3464 C C . VAL A 1 455 ? -2.810 -0.746 -0.317 1.00 13.39 509 VAL A C 1
ATOM 3465 O O . VAL A 1 455 ? -2.873 -1.953 -0.589 1.00 13.21 509 VAL A O 1
ATOM 3469 N N . VAL A 1 456 ? -3.884 0.036 -0.281 1.00 13.12 510 VAL A N 1
ATOM 3470 C CA . VAL A 1 456 ? -5.188 -0.449 -0.742 1.00 13.16 510 VAL A CA 1
ATOM 3471 C C . VAL A 1 456 ? -5.259 -0.186 -2.238 1.00 13.27 510 VAL A C 1
ATOM 3472 O O . VAL A 1 456 ? -5.099 0.959 -2.671 1.00 12.95 510 VAL A O 1
ATOM 3476 N N . GLU A 1 457 ? -5.490 -1.233 -3.024 1.00 13.61 511 GLU A N 1
ATOM 3477 C CA . GLU A 1 457 ? -5.526 -1.103 -4.481 1.00 14.12 511 GLU A CA 1
ATOM 3478 C C . GLU A 1 457 ? -6.492 -2.082 -5.145 1.00 14.46 511 GLU A C 1
ATOM 3479 O O . GLU A 1 457 ? -6.623 -3.222 -4.700 1.00 14.79 511 GLU A O 1
ATOM 3485 N N . HIS A 1 458 ? -7.150 -1.627 -6.213 1.00 14.46 512 HIS A N 1
ATOM 3486 C CA . HIS A 1 458 ? -8.005 -2.476 -7.045 1.00 14.76 512 HIS A CA 1
ATOM 3487 C C . HIS A 1 458 ? -7.349 -2.906 -8.366 1.00 14.91 512 HIS A C 1
ATOM 3488 O O . HIS A 1 458 ? -7.901 -3.754 -9.068 1.00 15.40 512 HIS A O 1
ATOM 3495 N N . ASP A 1 459 ? -6.198 -2.316 -8.700 1.00 14.95 513 ASP A N 1
ATOM 3496 C CA . ASP A 1 459 ? -5.435 -2.634 -9.913 1.00 15.22 513 ASP A CA 1
ATOM 3497 C C . ASP A 1 459 ? -4.483 -3.790 -9.601 1.00 15.60 513 ASP A C 1
ATOM 3498 O O . ASP A 1 459 ? -3.538 -3.635 -8.817 1.00 14.76 513 ASP A O 1
ATOM 3503 N N . VAL A 1 460 ? -4.737 -4.946 -10.214 1.00 16.64 514 VAL A N 1
ATOM 3504 C CA . VAL A 1 460 ? -4.054 -6.199 -9.854 1.00 17.47 514 VAL A CA 1
ATOM 3505 C C . VAL A 1 460 ? -2.538 -6.150 -10.105 1.00 17.94 514 VAL A C 1
ATOM 3506 O O . VAL A 1 460 ? -1.753 -6.608 -9.267 1.00 17.63 514 VAL A O 1
ATOM 3510 N N . LEU A 1 461 ? -2.123 -5.592 -11.241 1.00 18.83 515 LEU A N 1
ATOM 3511 C CA . LEU A 1 461 ? -0.687 -5.465 -11.528 1.00 19.52 515 LEU A CA 1
ATOM 3512 C C . LEU A 1 461 ? 0.039 -4.531 -10.543 1.00 19.48 515 LEU A C 1
ATOM 3513 O O . LEU A 1 461 ? 1.201 -4.769 -10.221 1.00 19.11 515 LEU A O 1
ATOM 3518 N N . MET A 1 462 ? -0.645 -3.493 -10.058 1.00 19.17 516 MET A N 1
ATOM 3519 C CA . MET A 1 462 ? -0.096 -2.654 -8.987 1.00 19.57 516 MET A CA 1
ATOM 3520 C C . MET A 1 462 ? 0.075 -3.452 -7.695 1.00 18.22 516 MET A C 1
ATOM 3521 O O . MET A 1 462 ? 1.118 -3.391 -7.072 1.00 17.01 516 MET A O 1
ATOM 3526 N N . ILE A 1 463 ? -0.958 -4.192 -7.303 1.00 17.97 517 ILE A N 1
ATOM 3527 C CA . ILE A 1 463 ? -0.874 -5.078 -6.147 1.00 18.19 517 ILE A CA 1
ATOM 3528 C C . ILE A 1 463 ? 0.284 -6.074 -6.302 1.00 18.34 517 ILE A C 1
ATOM 3529 O O . ILE A 1 463 ? 1.042 -6.314 -5.369 1.00 17.60 517 ILE A O 1
ATOM 3534 N N . ASP A 1 464 ? 0.404 -6.671 -7.479 1.00 19.33 518 ASP A N 1
ATOM 3535 C CA . ASP A 1 464 ? 1.440 -7.673 -7.697 1.00 20.00 518 ASP A CA 1
ATOM 3536 C C . ASP A 1 464 ? 2.844 -7.072 -7.589 1.00 20.24 518 ASP A C 1
ATOM 3537 O O . ASP A 1 464 ? 3.756 -7.706 -7.041 1.00 19.06 518 ASP A O 1
ATOM 3542 N N . TYR A 1 465 ? 3.024 -5.851 -8.093 1.00 20.84 519 TYR A N 1
ATOM 3543 C CA . TYR A 1 465 ? 4.352 -5.240 -8.076 1.00 21.62 519 TYR A CA 1
ATOM 3544 C C . TYR A 1 465 ? 4.777 -4.767 -6.691 1.00 20.61 519 TYR A C 1
ATOM 3545 O O . TYR A 1 465 ? 5.935 -4.951 -6.301 1.00 19.72 519 TYR A O 1
ATOM 3554 N N . VAL A 1 466 ? 3.859 -4.147 -5.950 1.00 19.60 520 VAL A N 1
ATOM 3555 C CA . VAL A 1 466 ? 4.238 -3.513 -4.681 1.00 19.24 520 VAL A CA 1
ATOM 3556 C C . VAL A 1 466 ? 4.291 -4.461 -3.489 1.00 18.84 520 VAL A C 1
ATOM 3557 O O . VAL A 1 466 ? 5.033 -4.199 -2.548 1.00 18.27 520 VAL A O 1
ATOM 3561 N N . SER A 1 467 ? 3.535 -5.561 -3.536 1.00 18.91 521 SER A N 1
ATOM 3562 C CA . SER A 1 467 ? 3.246 -6.347 -2.329 1.00 19.28 521 SER A CA 1
ATOM 3563 C C . SER A 1 467 ? 4.234 -7.481 -2.013 1.00 19.84 521 SER A C 1
ATOM 3564 O O . SER A 1 467 ? 4.685 -8.196 -2.909 1.00 19.75 521 SER A O 1
ATOM 3567 N N . ASP A 1 468 ? 4.538 -7.630 -0.724 1.00 19.90 522 ASP A N 1
ATOM 3568 C CA . ASP A 1 468 ? 5.207 -8.812 -0.180 1.00 20.92 522 ASP A CA 1
ATOM 3569 C C . ASP A 1 468 ? 4.182 -9.774 0.391 1.00 20.85 522 ASP A C 1
ATOM 3570 O O . ASP A 1 468 ? 4.311 -10.988 0.239 1.00 21.16 522 ASP A O 1
ATOM 3575 N N . ARG A 1 469 ? 3.178 -9.219 1.069 1.00 20.36 523 ARG A N 1
ATOM 3576 C CA . ARG A 1 469 ? 2.060 -9.987 1.597 1.00 20.39 523 ARG A CA 1
ATOM 3577 C C . ARG A 1 469 ? 0.745 -9.289 1.259 1.00 20.59 523 ARG A C 1
ATOM 3578 O O . ARG A 1 469 ? 0.742 -8.177 0.733 1.00 20.02 523 ARG A O 1
ATOM 3586 N N . LEU A 1 470 ? -0.360 -9.964 1.551 1.00 20.74 524 LEU A N 1
ATOM 3587 C CA . LEU A 1 470 ? -1.675 -9.524 1.130 1.00 21.08 524 LEU A CA 1
ATOM 3588 C C . LEU A 1 470 ? -2.669 -9.644 2.275 1.00 21.27 524 LEU A C 1
ATOM 3589 O O . LEU A 1 470 ? -2.626 -10.599 3.054 1.00 20.65 524 LEU A O 1
ATOM 3594 N N . MET A 1 471 ? -3.560 -8.664 2.355 1.00 19.97 525 MET A N 1
ATOM 3595 C CA . MET A 1 471 ? -4.597 -8.621 3.357 1.00 20.28 525 MET A CA 1
ATOM 3596 C C . MET A 1 471 ? -5.934 -8.603 2.635 1.00 19.24 525 MET A C 1
ATOM 3597 O O . MET A 1 471 ? -6.220 -7.668 1.895 1.00 19.14 525 MET A O 1
ATOM 3602 N N . VAL A 1 472 ? -6.747 -9.635 2.827 1.00 17.95 526 VAL A N 1
ATOM 3603 C CA . VAL A 1 472 ? -7.992 -9.755 2.071 1.00 17.82 526 VAL A CA 1
ATOM 3604 C C . VAL A 1 472 ? -9.161 -9.322 2.945 1.00 17.94 526 VAL A C 1
ATOM 3605 O O . VAL A 1 472 ? -9.238 -9.689 4.118 1.00 18.01 526 VAL A O 1
ATOM 3609 N N . PHE A 1 473 ? -10.037 -8.505 2.374 1.00 17.61 527 PHE A N 1
ATOM 3610 C CA . PHE A 1 473 ? -11.288 -8.131 3.015 1.00 17.92 527 PHE A CA 1
ATOM 3611 C C . PHE A 1 473 ? -12.419 -8.856 2.303 1.00 18.83 527 PHE A C 1
ATOM 3612 O O . PHE A 1 473 ? -12.425 -8.923 1.060 1.00 18.36 527 PHE A O 1
ATOM 3620 N N . GLU A 1 474 ? -13.374 -9.360 3.094 1.00 20.06 528 GLU A N 1
ATOM 3621 C CA . GLU A 1 474 ? -14.557 -10.086 2.602 1.00 22.24 528 GLU A CA 1
ATOM 3622 C C . GLU A 1 474 ? -15.793 -9.641 3.363 1.00 22.54 528 GLU A C 1
ATOM 3623 O O . GLU A 1 474 ? -15.686 -9.223 4.514 1.00 23.31 528 GLU A O 1
ATOM 3629 N N . GLY A 1 475 ? -16.957 -9.740 2.727 1.00 23.40 529 GLY A N 1
ATOM 3630 C CA . GLY A 1 475 ? -18.234 -9.420 3.375 1.00 24.89 529 GLY A CA 1
ATOM 3631 C C . GLY A 1 475 ? -19.279 -8.832 2.444 1.00 26.28 529 GLY A C 1
ATOM 3632 O O . GLY A 1 475 ? -19.218 -9.019 1.238 1.00 26.17 529 GLY A O 1
ATOM 3633 N N . GLU A 1 476 ? -20.242 -8.119 3.019 1.00 28.91 530 GLU A N 1
ATOM 3634 C CA . GLU A 1 476 ? -21.361 -7.551 2.272 1.00 31.12 530 GLU A CA 1
ATOM 3635 C C . GLU A 1 476 ? -21.282 -6.037 2.313 1.00 28.94 530 GLU A C 1
ATOM 3636 O O . GLU A 1 476 ? -21.428 -5.451 3.379 1.00 28.75 530 GLU A O 1
ATOM 3642 N N . PRO A 1 477 ? -21.063 -5.398 1.154 1.00 28.57 531 PRO A N 1
ATOM 3643 C CA . PRO A 1 477 ? -20.958 -3.935 1.084 1.00 28.46 531 PRO A CA 1
ATOM 3644 C C . PRO A 1 477 ? -22.076 -3.189 1.828 1.00 27.69 531 PRO A C 1
ATOM 3645 O O . PRO A 1 477 ? -23.261 -3.455 1.616 1.00 26.89 531 PRO A O 1
ATOM 3649 N N . GLY A 1 478 ? -21.686 -2.273 2.707 1.00 26.98 532 GLY A N 1
ATOM 3650 C CA . GLY A 1 478 ? -22.637 -1.518 3.510 1.00 27.98 532 GLY A CA 1
ATOM 3651 C C . GLY A 1 478 ? -23.215 -2.248 4.713 1.00 27.95 532 GLY A C 1
ATOM 3652 O O . GLY A 1 478 ? -23.888 -1.626 5.523 1.00 28.69 532 GLY A O 1
ATOM 3653 N N . LYS A 1 479 ? -22.935 -3.543 4.859 1.00 29.21 533 LYS A N 1
ATOM 3654 C CA . LYS A 1 479 ? -23.542 -4.355 5.923 1.00 30.93 533 LYS A CA 1
ATOM 3655 C C . LYS A 1 479 ? -22.507 -4.920 6.900 1.00 29.99 533 LYS A C 1
ATOM 3656 O O . LYS A 1 479 ? -22.601 -4.700 8.102 1.00 28.93 533 LYS A O 1
ATOM 3662 N N . TYR A 1 480 ? -21.525 -5.654 6.387 1.00 30.15 534 TYR A N 1
ATOM 3663 C CA . TYR A 1 480 ? -20.442 -6.155 7.228 1.00 30.14 534 TYR A CA 1
ATOM 3664 C C . TYR A 1 480 ? -19.170 -6.431 6.436 1.00 28.05 534 TYR 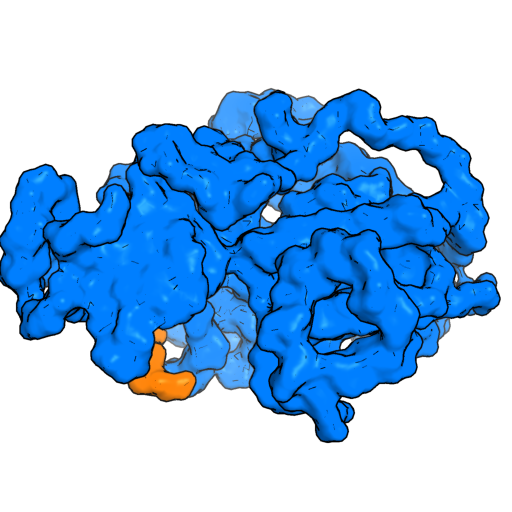A C 1
ATOM 3665 O O . TYR A 1 480 ? -19.200 -6.686 5.232 1.00 28.59 534 TYR A O 1
ATOM 3674 N N . GLY A 1 481 ? -18.050 -6.371 7.133 1.00 25.80 535 GLY A N 1
ATOM 3675 C CA . GLY A 1 481 ? -16.760 -6.648 6.529 1.00 24.64 535 GLY A CA 1
ATOM 3676 C C . GLY A 1 481 ? -15.873 -7.378 7.506 1.00 23.69 535 GLY A C 1
ATOM 3677 O O . GLY A 1 481 ? -16.005 -7.219 8.729 1.00 21.63 535 GLY A O 1
ATOM 3678 N N . ARG A 1 482 ? -14.981 -8.192 6.961 1.00 23.54 536 ARG A N 1
ATOM 3679 C CA . ARG A 1 482 ? -13.991 -8.881 7.764 1.00 24.75 536 ARG A CA 1
ATOM 3680 C C . ARG A 1 482 ? -12.622 -8.788 7.106 1.00 22.71 536 ARG A C 1
ATOM 3681 O O . ARG A 1 482 ? -12.461 -9.118 5.925 1.00 22.28 536 ARG A O 1
ATOM 3689 N N . ALA A 1 483 ? -11.651 -8.307 7.871 1.00 21.27 537 ALA A N 1
ATOM 3690 C CA . ALA A 1 483 ? -10.265 -8.243 7.421 1.00 21.15 537 ALA A CA 1
ATOM 3691 C C . ALA A 1 483 ? -9.534 -9.483 7.902 1.00 21.10 537 ALA A C 1
ATOM 3692 O O . ALA A 1 483 ? -9.379 -9.702 9.113 1.00 19.47 537 ALA A O 1
ATOM 3694 N N . LEU A 1 484 ? -9.094 -10.297 6.952 1.00 21.12 538 LEU A N 1
ATOM 3695 C CA . LEU A 1 484 ? -8.287 -11.470 7.278 1.00 22.13 538 LEU A CA 1
ATOM 3696 C C . LEU A 1 484 ? -6.884 -11.050 7.707 1.00 22.02 538 LEU A C 1
ATOM 3697 O O . LEU A 1 484 ? -6.420 -9.969 7.339 1.00 22.26 538 LEU A O 1
ATOM 3702 N N . PRO A 1 485 ? -6.192 -11.902 8.483 1.00 23.36 539 PRO A N 1
ATOM 3703 C CA . PRO A 1 485 ? -4.804 -11.564 8.799 1.00 23.37 539 PRO A CA 1
ATOM 3704 C C . PRO A 1 485 ? -3.955 -11.516 7.527 1.00 23.21 539 PRO A C 1
ATOM 3705 O O . PRO A 1 485 ? -4.234 -12.255 6.592 1.00 22.56 539 PRO A O 1
ATOM 3709 N N . PRO A 1 486 ? -2.937 -10.642 7.481 1.00 24.13 540 PRO A N 1
ATOM 3710 C CA . PRO A 1 486 ? -2.034 -10.635 6.328 1.00 24.72 540 PRO A CA 1
ATOM 3711 C C . PRO A 1 486 ? -1.493 -12.032 6.051 1.00 25.33 540 PRO A C 1
ATOM 3712 O O . PRO A 1 486 ? -1.131 -12.741 6.989 1.00 26.35 540 PRO A O 1
ATOM 3716 N N . MET A 1 487 ? -1.451 -12.428 4.787 1.00 24.98 541 MET A N 1
ATOM 3717 C CA . MET A 1 487 ? -0.968 -13.748 4.422 1.00 25.48 541 MET A CA 1
ATOM 3718 C C . MET A 1 487 ? -0.137 -13.663 3.142 1.00 24.49 541 MET A C 1
ATOM 3719 O O . MET A 1 487 ? 0.011 -12.583 2.560 1.00 22.44 541 MET A O 1
ATOM 3724 N N . GLY A 1 488 ? 0.415 -14.799 2.716 1.00 23.78 542 GLY A N 1
ATOM 3725 C CA . GLY A 1 488 ? 1.242 -14.851 1.511 1.00 23.56 542 GLY A CA 1
ATOM 3726 C C . GLY A 1 488 ? 0.474 -14.466 0.262 1.00 23.63 542 GLY A C 1
ATOM 3727 O O . GLY A 1 488 ? -0.757 -14.549 0.221 1.00 22.65 542 GLY A O 1
ATOM 3728 N N . MET A 1 489 ? 1.210 -14.057 -0.765 1.00 24.73 543 MET A N 1
ATOM 3729 C CA . MET A 1 489 ? 0.609 -13.617 -2.024 1.00 26.26 543 MET A CA 1
ATOM 3730 C C . MET A 1 489 ? -0.249 -14.704 -2.670 1.00 27.25 543 MET A C 1
ATOM 3731 O O . MET A 1 489 ? -1.371 -14.440 -3.096 1.00 27.37 543 MET A O 1
ATOM 3736 N N . ARG A 1 490 ? 0.271 -15.925 -2.728 1.00 30.06 544 ARG A N 1
ATOM 3737 C CA . ARG A 1 490 ? -0.468 -17.039 -3.330 1.00 31.85 544 ARG A CA 1
ATOM 3738 C C . ARG A 1 490 ? -1.760 -17.340 -2.569 1.00 30.79 544 ARG A C 1
ATOM 3739 O O . ARG A 1 490 ? -2.841 -17.353 -3.167 1.00 29.15 544 ARG A O 1
ATOM 3747 N N . GLU A 1 491 ? -1.646 -17.565 -1.259 1.00 30.47 545 GLU A N 1
ATOM 3748 C CA . GLU A 1 491 ? -2.819 -17.846 -0.426 1.00 31.17 545 GLU A CA 1
ATOM 3749 C C . GLU A 1 491 ? -3.829 -16.707 -0.509 1.00 28.70 545 GLU A C 1
ATOM 3750 O O . GLU A 1 491 ? -5.018 -16.946 -0.685 1.00 27.84 545 GLU A O 1
ATOM 3756 N N . GLY A 1 492 ? -3.351 -15.470 -0.395 1.00 27.77 546 GLY A N 1
ATOM 3757 C CA . GLY A 1 492 ? -4.226 -14.300 -0.478 1.00 26.67 546 GLY A CA 1
ATOM 3758 C C . GLY A 1 492 ? -4.997 -14.174 -1.783 1.00 26.50 546 GLY A C 1
ATOM 3759 O O . GLY A 1 492 ? -6.228 -14.022 -1.779 1.00 25.04 546 GLY A O 1
ATOM 3760 N N . MET A 1 493 ? -4.286 -14.229 -2.908 1.00 26.95 547 MET A N 1
ATOM 3761 C CA . MET A 1 493 ? -4.947 -14.104 -4.215 1.00 27.99 547 MET A CA 1
ATOM 3762 C C . MET A 1 493 ? -5.856 -15.295 -4.538 1.00 27.76 547 MET A C 1
ATOM 3763 O O . MET A 1 493 ? -6.904 -15.107 -5.161 1.00 26.46 547 MET A O 1
ATOM 3768 N N . ASN A 1 494 ? -5.470 -16.506 -4.121 1.00 27.83 548 ASN A N 1
ATOM 3769 C CA . ASN A 1 494 ? -6.319 -17.699 -4.324 1.00 28.42 548 ASN A CA 1
ATOM 3770 C C . ASN A 1 494 ? -7.669 -17.510 -3.682 1.00 27.81 548 ASN A C 1
ATOM 3771 O O . ASN A 1 494 ? -8.706 -17.733 -4.300 1.00 29.51 548 ASN A O 1
ATOM 3776 N N . ARG A 1 495 ? -7.639 -17.091 -2.427 1.00 27.51 549 ARG A N 1
ATOM 3777 C CA . ARG A 1 495 ? -8.846 -16.819 -1.680 1.00 27.49 549 ARG A CA 1
ATOM 3778 C C . ARG A 1 495 ? -9.729 -15.759 -2.334 1.00 27.38 549 ARG A C 1
ATOM 3779 O O . ARG A 1 495 ? -10.938 -15.967 -2.488 1.00 27.97 549 ARG A O 1
ATOM 3787 N N . PHE A 1 496 ? -9.140 -14.626 -2.714 1.00 26.93 550 PHE A N 1
ATOM 3788 C CA . PHE A 1 496 ? -9.923 -13.569 -3.347 1.00 27.00 550 PHE A CA 1
ATOM 3789 C C . PHE A 1 496 ? -10.479 -14.008 -4.700 1.00 26.90 550 PHE A C 1
ATOM 3790 O O . PHE A 1 496 ? -11.673 -13.863 -4.953 1.00 27.40 550 PHE A O 1
ATOM 3798 N N . LEU A 1 497 ? -9.608 -14.515 -5.565 1.00 26.99 551 LEU A N 1
ATOM 3799 C CA . LEU A 1 497 ? -9.994 -14.856 -6.940 1.00 28.22 551 LEU A CA 1
ATOM 3800 C C . LEU A 1 497 ? -10.994 -16.016 -7.007 1.00 29.09 551 LEU A C 1
ATOM 3801 O O . LEU A 1 497 ? -11.823 -16.059 -7.919 1.00 29.20 551 LEU A O 1
ATOM 3806 N N . ALA A 1 498 ? -10.935 -16.935 -6.038 1.00 30.64 552 ALA A N 1
ATOM 3807 C CA . ALA A 1 498 ? -11.965 -17.986 -5.899 1.00 31.02 552 ALA A CA 1
ATOM 3808 C C . ALA A 1 498 ? -13.386 -17.423 -5.889 1.00 31.62 552 ALA A C 1
ATOM 3809 O O . ALA A 1 498 ? -14.291 -18.012 -6.484 1.00 31.46 552 ALA A O 1
ATOM 3811 N N . SER A 1 499 ? -13.576 -16.275 -5.232 1.00 32.38 553 SER A N 1
ATOM 3812 C CA . SER A 1 499 ? -14.888 -15.626 -5.154 1.00 32.38 553 SER A CA 1
ATOM 3813 C C . SER A 1 499 ? -15.346 -14.953 -6.447 1.00 33.86 553 SER A C 1
ATOM 3814 O O . SER A 1 499 ? -16.507 -14.540 -6.546 1.00 35.70 553 SER A O 1
ATOM 3817 N N . ILE A 1 500 ? -14.443 -14.810 -7.419 1.00 33.53 554 ILE A N 1
ATOM 3818 C CA . ILE A 1 500 ? -14.772 -14.212 -8.718 1.00 34.09 554 ILE A CA 1
ATOM 3819 C C . ILE A 1 500 ? -14.759 -15.252 -9.840 1.00 32.03 554 ILE A C 1
ATOM 3820 O O . ILE A 1 500 ? -15.442 -15.078 -10.841 1.00 30.90 554 ILE A O 1
ATOM 3825 N N . GLY A 1 501 ? -13.977 -16.315 -9.678 1.00 30.61 555 GLY A N 1
ATOM 3826 C CA . GLY A 1 501 ? -13.877 -17.358 -10.686 1.00 30.18 555 GLY A CA 1
ATOM 3827 C C . GLY A 1 501 ? -12.998 -16.966 -11.858 1.00 29.72 555 GLY A C 1
ATOM 3828 O O . GLY A 1 501 ? -13.331 -17.240 -13.009 1.00 29.21 555 GLY A O 1
ATOM 3829 N N . ILE A 1 502 ? -11.871 -16.322 -11.561 1.00 28.84 556 ILE A N 1
ATOM 3830 C CA . ILE A 1 502 ? -10.899 -15.954 -12.585 1.00 28.75 556 ILE A CA 1
ATOM 3831 C C . ILE A 1 502 ? -9.516 -16.390 -12.126 1.00 26.76 556 ILE A C 1
ATOM 3832 O O . ILE A 1 502 ? -9.185 -16.279 -10.949 1.00 26.84 556 ILE A O 1
ATOM 3837 N N . THR A 1 503 ? -8.720 -16.909 -13.053 1.00 25.93 557 THR A N 1
ATOM 3838 C CA . THR A 1 503 ? -7.385 -17.396 -12.738 1.00 25.44 557 THR A CA 1
ATOM 3839 C C . THR A 1 503 ? -6.321 -16.614 -13.495 1.00 24.77 557 THR A C 1
ATOM 3840 O O . THR A 1 503 ? -6.589 -16.078 -14.567 1.00 24.16 557 THR A O 1
ATOM 3844 N N . PHE A 1 504 ? -5.120 -16.554 -12.919 1.00 24.54 558 PHE A N 1
ATOM 3845 C CA . PHE A 1 504 ? -3.971 -15.899 -13.525 1.00 25.00 558 PHE A CA 1
ATOM 3846 C C . PHE A 1 504 ? -2.800 -16.862 -13.536 1.00 26.49 558 PHE A C 1
ATOM 3847 O O . PHE A 1 504 ? -2.612 -17.632 -12.598 1.00 26.34 558 PHE A O 1
ATOM 3855 N N . ARG A 1 505 ? -1.996 -16.783 -14.587 1.00 28.95 559 ARG A N 1
ATOM 3856 C CA . ARG A 1 505 ? -0.734 -17.496 -14.648 1.00 31.63 559 ARG A CA 1
ATOM 3857 C C . ARG A 1 505 ? 0.377 -16.455 -14.652 1.00 33.09 559 ARG A C 1
ATOM 3858 O O . ARG A 1 505 ? 0.114 -15.260 -14.524 1.00 31.87 559 ARG A O 1
ATOM 3866 N N . ARG A 1 506 ? 1.612 -16.919 -14.781 1.00 36.17 560 ARG A N 1
ATOM 3867 C CA . ARG A 1 506 ? 2.775 -16.056 -14.861 1.00 39.34 560 ARG A CA 1
ATOM 3868 C C . ARG A 1 506 ? 3.303 -16.026 -16.291 1.00 41.49 560 ARG A C 1
ATOM 3869 O O . ARG A 1 506 ? 3.333 -17.059 -16.953 1.00 44.18 560 ARG A O 1
ATOM 3877 N N . ASP A 1 507 ? 3.708 -14.849 -16.767 1.00 43.56 561 ASP A N 1
ATOM 3878 C CA . ASP A 1 507 ? 4.313 -14.702 -18.099 1.00 43.82 561 ASP A CA 1
ATOM 3879 C C . ASP A 1 507 ? 5.834 -14.771 -17.970 1.00 45.37 561 ASP A C 1
ATOM 3880 O O . ASP A 1 507 ? 6.430 -13.921 -17.306 1.00 46.24 561 ASP A O 1
ATOM 3885 N N . PRO A 1 508 ? 6.471 -15.785 -18.597 1.00 47.98 562 PRO A N 1
ATOM 3886 C CA . PRO A 1 508 ? 7.929 -15.951 -18.475 1.00 48.08 562 PRO A CA 1
ATOM 3887 C C . PRO A 1 508 ? 8.764 -14.763 -18.964 1.00 48.89 562 PRO A C 1
ATOM 3888 O O . PRO A 1 508 ? 9.823 -14.499 -18.400 1.00 49.56 562 PRO A O 1
ATOM 3892 N N . ASP A 1 509 ? 8.298 -14.054 -19.991 1.00 49.30 563 ASP A N 1
ATOM 3893 C CA . ASP A 1 509 ? 9.077 -12.951 -20.573 1.00 49.16 563 ASP A CA 1
ATOM 3894 C C . ASP A 1 509 ? 9.134 -11.737 -19.651 1.00 46.41 563 ASP A C 1
ATOM 3895 O O . ASP A 1 509 ? 10.225 -11.278 -19.307 1.00 47.56 563 ASP A O 1
ATOM 3900 N N . THR A 1 510 ? 7.972 -11.218 -19.259 1.00 41.91 564 THR A N 1
ATOM 3901 C CA . THR A 1 510 ? 7.923 -10.001 -18.444 1.00 39.58 564 THR A CA 1
ATOM 3902 C C . THR A 1 510 ? 7.757 -10.255 -16.948 1.00 37.22 564 THR A C 1
ATOM 3903 O O . THR A 1 510 ? 7.933 -9.339 -16.155 1.00 36.70 564 THR A O 1
ATOM 3907 N N . GLY A 1 511 ? 7.416 -11.484 -16.569 1.00 34.46 565 GLY A N 1
ATOM 3908 C CA . GLY A 1 511 ? 7.157 -11.817 -15.175 1.00 33.58 565 GLY A CA 1
ATOM 3909 C C . GLY A 1 511 ? 5.827 -11.300 -14.651 1.00 32.52 565 GLY A C 1
ATOM 3910 O O . GLY A 1 511 ? 5.580 -11.333 -13.440 1.00 31.98 565 GLY A O 1
ATOM 3911 N N . ARG A 1 512 ? 4.960 -10.834 -15.551 1.00 31.33 566 ARG A N 1
ATOM 3912 C CA . ARG A 1 512 ? 3.700 -10.214 -15.151 1.00 30.91 566 ARG A CA 1
ATOM 3913 C C . ARG A 1 512 ? 2.616 -11.270 -14.967 1.00 29.26 566 ARG A C 1
ATOM 3914 O O . ARG A 1 512 ? 2.625 -12.289 -15.657 1.00 28.05 566 ARG A O 1
ATOM 3922 N N . PRO A 1 513 ? 1.662 -11.018 -14.053 1.00 28.58 567 PRO A N 1
ATOM 3923 C CA . PRO A 1 513 ? 0.492 -11.875 -14.016 1.00 28.91 567 PRO A CA 1
ATOM 3924 C C . PRO A 1 513 ? -0.254 -11.781 -15.336 1.00 28.64 567 PRO A C 1
ATOM 3925 O O . PRO A 1 513 ? -0.368 -10.691 -15.908 1.00 28.17 567 PRO A O 1
ATOM 3929 N N . ARG A 1 514 ? -0.753 -12.920 -15.796 1.00 29.43 568 ARG A N 1
ATOM 3930 C CA . ARG A 1 514 ? -1.403 -13.032 -17.088 1.00 32.21 568 ARG A CA 1
ATOM 3931 C C . ARG A 1 514 ? -2.717 -13.770 -16.888 1.00 30.75 568 ARG A C 1
ATOM 3932 O O . ARG A 1 514 ? -2.733 -14.925 -16.464 1.00 28.59 568 ARG A O 1
ATOM 3940 N N . ALA A 1 515 ? -3.819 -13.085 -17.169 1.00 29.35 569 ALA A N 1
ATOM 3941 C CA . ALA A 1 515 ? -5.143 -13.644 -16.946 1.00 30.00 569 ALA A CA 1
ATOM 3942 C C . ALA A 1 515 ? -5.456 -14.725 -17.975 1.00 29.33 569 ALA A C 1
ATOM 3943 O O . ALA A 1 515 ? -5.155 -14.559 -19.157 1.00 28.96 569 ALA A O 1
ATOM 3945 N N . ASN A 1 516 ? -6.045 -15.826 -17.505 1.00 28.47 570 ASN A N 1
ATOM 3946 C CA . ASN A 1 516 ? -6.592 -16.860 -18.377 1.00 27.94 570 ASN A CA 1
ATOM 3947 C C . ASN A 1 516 ? -8.002 -16.460 -18.729 1.00 26.86 570 ASN A C 1
ATOM 3948 O O . ASN A 1 516 ? -8.764 -16.033 -17.870 1.00 26.05 570 ASN A O 1
ATOM 3953 N N . LYS A 1 517 ? -8.351 -16.576 -19.999 1.00 27.45 571 LYS A N 1
ATOM 3954 C CA . LYS A 1 517 ? -9.682 -16.208 -20.436 1.00 29.17 571 LYS A CA 1
ATOM 3955 C C . LYS A 1 517 ? -10.658 -17.306 -20.052 1.00 30.64 571 LYS A C 1
ATOM 3956 O O . LYS A 1 517 ? -10.269 -18.462 -19.899 1.00 29.88 571 LYS A O 1
ATOM 3962 N N . GLU A 1 518 ? -11.915 -16.932 -19.863 1.00 34.66 572 GLU A N 1
ATOM 3963 C CA . GLU A 1 518 ? -12.923 -17.878 -19.417 1.00 38.76 572 GLU A CA 1
ATOM 3964 C C . GLU A 1 518 ? -12.968 -19.046 -20.382 1.00 41.49 572 GLU A C 1
ATOM 3965 O O . GLU A 1 518 ? -13.002 -18.852 -21.598 1.00 42.29 572 GLU A O 1
ATOM 3971 N N . GLY A 1 519 ? -12.940 -20.256 -19.834 1.00 43.02 573 GLY A N 1
ATOM 3972 C CA . GLY A 1 519 ? -13.101 -21.457 -20.630 1.00 43.75 573 GLY A CA 1
ATOM 3973 C C . GLY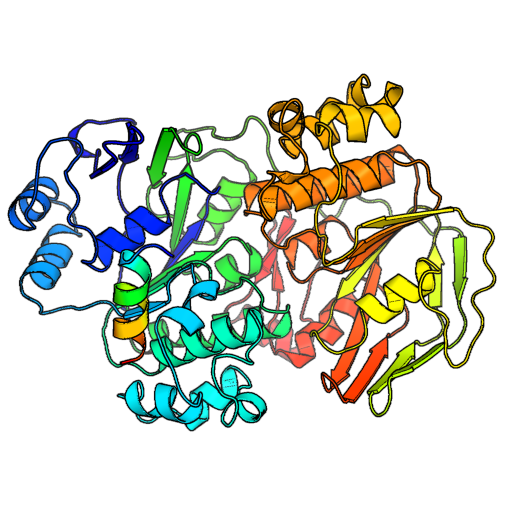 A 1 519 ? -11.830 -21.954 -21.282 1.00 44.85 573 GLY A C 1
ATOM 3974 O O . GLY A 1 519 ? -11.852 -22.998 -21.928 1.00 46.83 573 GLY A O 1
ATOM 3975 N N . SER A 1 520 ? -10.720 -21.235 -21.115 1.00 43.96 574 SER A N 1
ATOM 3976 C CA . SER A 1 520 ? -9.446 -21.664 -21.690 1.00 43.25 574 SER A CA 1
ATOM 3977 C C . SER A 1 520 ? -8.954 -22.909 -20.972 1.00 43.41 574 SER A C 1
ATOM 3978 O O . SER A 1 520 ? -9.449 -23.251 -19.901 1.00 44.20 574 SER A O 1
ATOM 3981 N N . VAL A 1 521 ? -7.968 -23.576 -21.558 1.00 43.61 575 VAL A N 1
ATOM 3982 C CA . VAL A 1 521 ? -7.472 -24.835 -21.015 1.00 43.91 575 VAL A CA 1
ATOM 3983 C C . VAL A 1 521 ? -6.700 -24.630 -19.715 1.00 43.27 575 VAL A C 1
ATOM 3984 O O . VAL A 1 521 ? -6.849 -25.421 -18.786 1.00 43.05 575 VAL A O 1
ATOM 3988 N N . LYS A 1 522 ? -5.880 -23.580 -19.647 1.00 42.93 576 LYS A N 1
ATOM 3989 C CA . LYS A 1 522 ? -5.141 -23.274 -18.419 1.00 43.05 576 LYS A CA 1
ATOM 3990 C C . LYS A 1 522 ? -6.102 -22.879 -17.288 1.00 41.20 576 LYS A C 1
ATOM 3991 O O . LYS A 1 522 ? -5.871 -23.215 -16.122 1.00 40.42 576 LYS A O 1
ATOM 3997 N N . ASP A 1 523 ? -7.172 -22.168 -17.640 1.00 39.99 577 ASP A N 1
ATOM 3998 C CA . ASP A 1 523 ? -8.209 -21.786 -16.680 1.00 40.24 577 ASP A CA 1
ATOM 3999 C C . ASP A 1 523 ? -8.890 -23.008 -16.050 1.00 42.32 577 ASP A C 1
ATOM 4000 O O . ASP A 1 523 ? -9.171 -23.011 -14.850 1.00 41.05 577 ASP A O 1
ATOM 4005 N N . ARG A 1 524 ? -9.166 -24.027 -16.866 1.00 45.26 578 ARG A N 1
ATOM 4006 C CA . ARG A 1 524 ? -9.770 -25.279 -16.383 1.00 46.79 578 ARG A CA 1
ATOM 4007 C C . ARG A 1 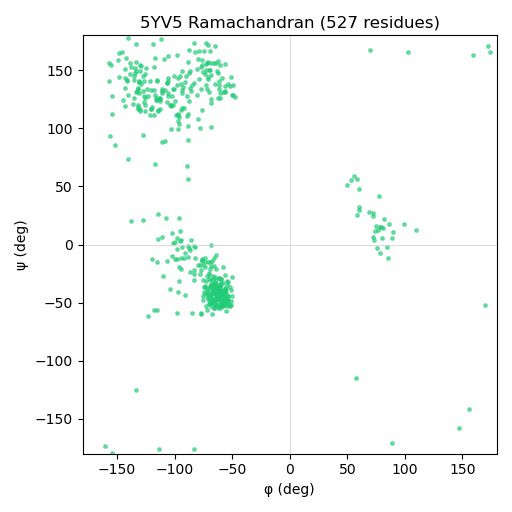524 ? -8.826 -26.045 -15.465 1.00 45.46 578 ARG A C 1
ATOM 4008 O O . ARG A 1 524 ? -9.222 -26.471 -14.380 1.00 45.53 578 ARG A O 1
ATOM 4016 N N . GLU A 1 525 ? -7.589 -26.228 -15.920 1.00 45.44 579 GLU A N 1
ATOM 4017 C CA . GLU A 1 525 ? -6.560 -26.919 -15.142 1.00 46.25 579 GLU A CA 1
ATOM 4018 C C . GLU A 1 525 ? -6.399 -26.273 -13.776 1.00 45.78 579 GLU A C 1
ATOM 4019 O O . GLU A 1 525 ? -6.406 -26.959 -12.750 1.00 46.04 579 GLU A O 1
ATOM 4025 N N . GLN A 1 526 ? -6.269 -24.948 -13.773 1.00 43.97 580 GLN A N 1
ATOM 4026 C CA . GLN A 1 526 ? -6.077 -24.191 -12.536 1.00 41.71 580 GLN A CA 1
ATOM 4027 C C . GLN A 1 526 ? -7.302 -24.250 -11.620 1.00 40.58 580 GLN A C 1
ATOM 4028 O O . GLN A 1 526 ? -7.152 -24.421 -10.411 1.00 40.15 580 GLN A O 1
ATOM 4034 N N . LYS A 1 527 ? -8.500 -24.135 -12.187 1.00 40.53 581 LYS A N 1
ATOM 4035 C CA . LYS A 1 527 ? -9.728 -24.182 -11.384 1.00 43.18 581 LYS A CA 1
ATOM 4036 C C . LYS A 1 527 ? -9.951 -25.548 -10.719 1.00 46.16 581 LYS A C 1
ATOM 4037 O O . LYS A 1 527 ? -10.468 -25.614 -9.601 1.00 45.94 581 LYS A O 1
ATOM 4043 N N . GLU A 1 528 ? -9.555 -26.626 -11.396 1.00 49.61 582 GLU A N 1
ATOM 4044 C CA . GLU A 1 528 ? -9.635 -27.968 -10.810 1.00 51.70 582 GLU A CA 1
ATOM 4045 C C . GLU A 1 528 ? -8.654 -28.120 -9.651 1.00 51.89 582 GLU A C 1
ATOM 4046 O O . GLU A 1 528 ? -9.027 -28.599 -8.584 1.00 52.77 582 GLU A O 1
ATOM 4052 N N . LYS A 1 529 ? -7.411 -27.689 -9.854 1.00 51.64 583 LYS A N 1
ATOM 4053 C CA . LYS A 1 529 ? -6.413 -27.700 -8.777 1.00 51.09 583 LYS A CA 1
ATOM 4054 C C . LYS A 1 529 ? -6.681 -26.651 -7.683 1.00 49.62 583 LYS A C 1
ATOM 4055 O O . LYS A 1 529 ? -6.097 -26.723 -6.600 1.00 49.21 583 LYS A O 1
ATOM 4061 N N . GLY A 1 530 ? -7.552 -25.681 -7.967 1.00 47.83 584 GLY A N 1
ATOM 4062 C CA . GLY A 1 530 ? -7.853 -24.600 -7.028 1.00 45.29 584 GLY A CA 1
ATOM 4063 C C . GLY A 1 530 ? -6.714 -23.602 -6.898 1.00 44.33 584 GLY A C 1
ATOM 4064 O O . GLY A 1 530 ? -6.604 -22.907 -5.881 1.00 43.35 584 GLY A O 1
ATOM 4065 N N . GLU A 1 531 ? -5.874 -23.521 -7.932 1.00 42.08 585 GLU A N 1
ATOM 4066 C CA . GLU A 1 531 ? -4.703 -22.646 -7.929 1.00 41.84 585 GLU A CA 1
ATOM 4067 C C . GLU A 1 531 ? -4.926 -21.477 -8.881 1.00 39.41 585 GLU A C 1
ATOM 4068 O O . GLU A 1 531 ? -4.589 -21.534 -10.066 1.00 38.71 585 GLU A O 1
ATOM 4074 N N . TYR A 1 532 ? -5.505 -20.418 -8.331 1.00 36.75 586 TYR A N 1
ATOM 4075 C CA . TYR A 1 532 ? -5.973 -19.278 -9.110 1.00 35.52 586 TYR A CA 1
ATOM 4076 C C . TYR A 1 532 ? -4.884 -18.252 -9.469 1.00 34.21 586 TYR A C 1
ATOM 4077 O O . TYR A 1 532 ? -5.120 -17.386 -10.308 1.00 34.21 586 TYR A O 1
ATOM 4086 N N . TYR A 1 533 ? -3.703 -18.349 -8.858 1.00 33.54 587 TYR A N 1
ATOM 4087 C CA . TYR A 1 533 ? -2.683 -17.304 -8.985 1.00 34.82 587 TYR A CA 1
ATOM 4088 C C . TYR A 1 533 ? -1.262 -17.835 -8.766 1.00 36.51 587 TYR A C 1
ATOM 4089 O O . TYR A 1 533 ? -0.987 -18.477 -7.753 1.00 37.15 587 TYR A O 1
ATOM 4098 N N . TYR A 1 534 ? -0.366 -17.561 -9.712 1.00 39.30 588 TYR A N 1
ATOM 4099 C CA . TYR A 1 534 ? 1.042 -17.951 -9.584 1.00 42.66 588 TYR A CA 1
ATOM 4100 C C . TYR A 1 534 ? 1.970 -16.754 -9.365 1.00 45.21 588 TYR A C 1
ATOM 4101 O O . TYR A 1 534 ? 1.619 -15.613 -9.674 1.00 45.57 588 TYR A O 1
ATOM 4110 N N . ILE A 1 535 ? 3.156 -17.038 -8.830 1.00 49.18 589 ILE A N 1
ATOM 4111 C CA . ILE A 1 535 ? 4.208 -16.038 -8.643 1.00 51.78 589 ILE A CA 1
ATOM 4112 C C . ILE A 1 535 ? 5.467 -16.468 -9.391 1.00 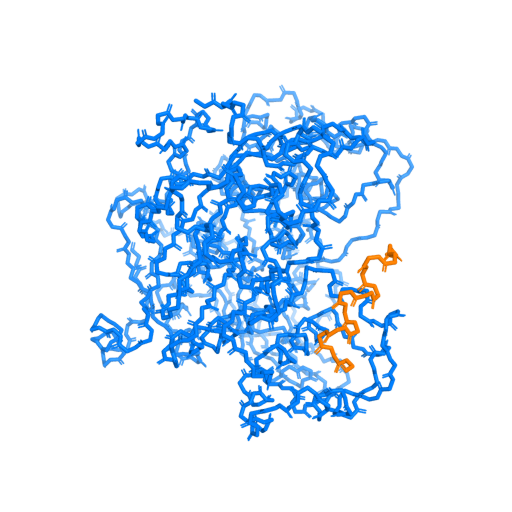52.13 589 ILE A C 1
ATOM 4113 O O . ILE A 1 535 ? 6.250 -15.631 -9.845 1.00 53.16 589 ILE A O 1
ATOM 4118 N N . SER B 2 5 ? -19.303 18.842 -18.768 1.00 81.69 95 SER B N 1
ATOM 4119 C CA . SER B 2 5 ? -20.370 19.840 -19.073 1.00 80.55 95 SER B CA 1
ATOM 4120 C C . SER B 2 5 ? -20.668 19.973 -20.572 1.00 80.59 95 SER B C 1
ATOM 4121 O O . SER B 2 5 ? -21.805 20.263 -20.947 1.00 85.09 95 SER B O 1
ATOM 4123 N N . GLU B 2 6 ? -19.658 19.761 -21.419 1.00 77.64 96 GLU B N 1
ATOM 4124 C CA . GLU B 2 6 ? -19.782 19.956 -22.872 1.00 73.91 96 GLU B CA 1
ATOM 4125 C C . GLU B 2 6 ? -21.018 19.276 -23.462 1.00 71.91 96 GLU B C 1
ATOM 4126 O O . GLU B 2 6 ? -21.327 18.136 -23.118 1.00 71.03 96 GLU B O 1
ATOM 4128 N N . GLU B 2 7 ? -21.706 19.982 -24.361 1.00 70.28 97 GLU B N 1
ATOM 4129 C CA . GLU B 2 7 ? -22.945 19.487 -24.978 1.00 68.32 97 GLU B CA 1
ATOM 4130 C C . GLU B 2 7 ? -22.730 18.264 -25.879 1.00 68.06 97 GLU B C 1
ATOM 4131 O O . GLU B 2 7 ? -23.698 17.631 -26.310 1.00 66.84 97 GLU B O 1
ATOM 4133 N N . GLU B 2 8 ? -21.469 17.951 -26.180 1.00 66.97 98 GLU B N 1
ATOM 4134 C CA . GLU B 2 8 ? -21.106 16.677 -26.800 1.00 66.54 98 GLU B CA 1
ATOM 4135 C C . GLU B 2 8 ? -21.516 15.496 -25.910 1.00 66.31 98 GLU B C 1
ATOM 4136 O O . GLU B 2 8 ? -21.976 14.465 -26.404 1.00 64.37 98 GLU B O 1
ATOM 4138 N N . ALA B 2 9 ? -21.350 15.665 -24.599 1.00 66.83 99 ALA B N 1
ATOM 4139 C CA . ALA B 2 9 ? -21.665 14.621 -23.623 1.00 66.71 99 ALA B CA 1
ATOM 4140 C C . ALA B 2 9 ? -23.156 14.295 -23.571 1.00 66.98 99 ALA B C 1
ATOM 4141 O O . ALA B 2 9 ? -23.545 13.138 -23.733 1.00 67.41 99 ALA B O 1
ATOM 4143 N N . LEU B 2 10 ? -23.984 15.314 -23.347 1.00 67.33 100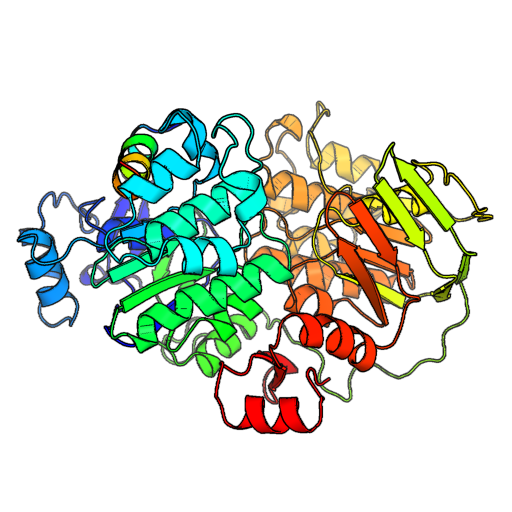 LEU B N 1
ATOM 4144 C CA . LEU B 2 10 ? -25.437 15.133 -23.268 1.00 66.50 100 LEU B CA 1
ATOM 4145 C C . LEU B 2 10 ? -25.989 14.416 -24.502 1.00 65.72 100 LEU B C 1
ATOM 4146 O O . LEU B 2 10 ? -26.965 13.669 -24.408 1.00 66.33 100 LEU B O 1
ATOM 4148 N N . ALA B 2 11 ? -25.360 14.648 -25.652 1.00 64.20 101 ALA B N 1
ATOM 4149 C CA . ALA B 2 11 ? -25.687 13.922 -26.878 1.00 62.83 101 ALA B CA 1
ATOM 4150 C C . ALA B 2 11 ? -25.248 12.458 -26.790 1.00 60.87 101 ALA B C 1
ATOM 4151 O O . ALA B 2 11 ? -26.037 11.549 -27.061 1.00 60.73 101 ALA B O 1
ATOM 4153 N N . GLY B 2 12 ? -23.990 12.240 -26.412 1.00 59.52 102 GLY B N 1
ATOM 4154 C CA . GLY B 2 12 ? -23.432 10.889 -26.299 1.00 58.99 102 GLY B CA 1
ATOM 4155 C C . GLY B 2 12 ? -24.159 10.009 -25.297 1.00 57.13 102 GLY B C 1
ATOM 4156 O O . GLY B 2 12 ? -24.437 8.845 -25.570 1.00 55.20 102 GLY B O 1
ATOM 4157 N N . LEU B 2 13 ? -24.488 10.581 -24.143 1.00 57.82 103 LEU B N 1
ATOM 4158 C CA . LEU B 2 13 ? -25.102 9.834 -23.045 1.00 57.71 103 LEU B CA 1
ATOM 4159 C C . LEU B 2 13 ? -26.573 9.519 -23.298 1.00 58.34 103 LEU B C 1
ATOM 4160 O O . LEU B 2 13 ? -27.013 8.397 -23.055 1.00 57.57 103 LEU B O 1
ATOM 4165 N N . SER B 2 14 ? -27.330 10.504 -23.781 1.00 60.58 104 SER B N 1
ATOM 4166 C CA . SER B 2 14 ? -28.749 10.301 -24.095 1.00 61.14 104 SER B CA 1
ATOM 4167 C C . SER B 2 14 ? -28.944 9.233 -25.170 1.00 60.57 104 SER B C 1
ATOM 4168 O O . SER B 2 14 ? -29.928 8.497 -25.140 1.00 60.93 104 SER B O 1
ATOM 4171 N N . ALA B 2 15 ? -28.006 9.157 -26.112 1.00 59.51 105 ALA B N 1
ATOM 4172 C CA . ALA B 2 15 ? -28.035 8.133 -27.157 1.00 58.84 105 ALA B CA 1
ATOM 4173 C C . ALA B 2 15 ? -27.921 6.725 -26.569 1.00 58.02 105 ALA B C 1
ATOM 4174 O O . ALA B 2 15 ? -28.619 5.806 -27.004 1.00 58.53 105 ALA B O 1
ATOM 4176 N N . LEU B 2 16 ? -27.040 6.565 -25.582 1.00 54.32 106 LEU B N 1
ATOM 4177 C CA . LEU B 2 16 ? -26.868 5.282 -24.902 1.00 51.79 106 LEU B CA 1
ATOM 4178 C C . LEU B 2 16 ? -28.127 4.875 -24.132 1.00 52.06 106 LEU B C 1
ATOM 4179 O O . LEU B 2 16 ? -28.495 3.698 -24.125 1.00 51.58 106 LEU B O 1
ATOM 4184 N N . PHE B 2 17 ? -28.781 5.849 -23.496 1.00 53.78 107 PHE B N 1
ATOM 4185 C CA . PHE B 2 17 ? -29.912 5.584 -22.599 1.00 56.19 107 PHE B CA 1
ATOM 4186 C C . PHE B 2 17 ? -31.276 5.783 -23.255 1.00 59.58 107 PHE B C 1
ATOM 4187 O O . PHE B 2 17 ? -32.087 4.855 -23.302 1.00 61.49 107 PHE B O 1
ATOM 4195 N N . GLY B 2 18 ? -31.526 6.998 -23.738 1.00 61.24 108 GLY B N 1
ATOM 4196 C CA . GLY B 2 18 ? -32.817 7.357 -24.329 1.00 62.94 108 GLY B CA 1
ATOM 4197 C C . GLY B 2 18 ? -33.234 6.444 -25.468 1.00 63.16 108 GLY B C 1
ATOM 4198 O O . GLY B 2 18 ? -32.580 6.381 -26.508 1.00 64.06 108 GLY B O 1
#

B-factor: mean 29.8, std 12.49, range [8.82, 85.09]

Secondary structure (DSSP, 8-state):
---STTEEEE-TTT--EEE------BT-EEEEE--TTSSHHHHHHHHHTSS---TTTT--SHHHHHHHTTTSTHHHHHHHHHHTS---EEE-S-GGGHHHH--SBHHHHHHHH-SSS-HHHHHHHTT-TTTTTSBGGG--HHHHHHHHHHHHHHS--SEEEEESTTTT--HHHHHHHHHHHHHHHHTT-EEEEE-S-HHHHHHH-SEEEEEEEETTTEEEEPPPEEHHHHHHHHHHTEETTTTEE-SSS---PPPTTSSPP--PPEEEEE--EEEEETTEEEEE--EEEETT-EEEEE--SSSSHHHHHHHHHTSS--SBS-------EEEE-SS-----SSBHHHHHHHHHHHHHT-HHHIIIIITTTT-GGGTTSBGGG--HHHHHHHHHHHHHHS--SEEEEE-TTTT--HHHHHHHHHHHHHHHHHHT-EEEEE-S-HHHHHHH-SEEEEEEEETTTEEEEPPPEEHHHHHHHHHHTTT--EEE-TTT--EEEPPTT-HHHHHHHHHT-----/--HHHHHHHHHHH-